Protein AF-A0A7X7LF25-F1 (afdb_monomer_lite)

Foldseek 3Di:
DDDDDDPPPVPPDVCPPLPQEEWEFDADQAAEEQQPQVRTPVRGHAAHANHEYEYEQQPVDDPAAEHEHEHPEAGEHQEYEFDEEDDAHYEYEHADDDYEYEHHHPVQEGEYEYDYPDQHEYYEYHHEYEYPGAYEYEYPDNYEYEDEYAYAYAHAYEYHFAAPPYEYEYEYAAANPRYQYEYEFHHHYEPYDYDAQYAYQANYEYEQDACGEYEYEHRYQEHYQEYEYAANYEYEYDDDHEAHPENHEYEYHEEYEYEYDDDDDADHEHEHYEEYEEAYEYEDAYDAHYEYEYFEEYEYDPPLGEYEYEYHVNYHYYAADVVGAYEYEDEANAAYEYDPDPDAAEQQSYEYEYDYAYDPPDKRQHYFYPNAYDNPHYVDDHHLDQWDWDKDEPDVVQNRTIIMGIGHPPCVVVVVVVCVPPDDDDD

Sequence (427 aa):
MKHPVAVHAMICLIAAGAWAATYTMNPVTVDTFWDDSALWDIGGYPNASGAEVIISNNNVGGATGARNLRINVPCTVGVVRCVGQTNLNVRPVLANWAQTLYFDNPSGTALVETKATTVAYALELNSAIHLLSDLEVRIVSQSTINVYCDVSGAGDMYLYGTAAPGYMRLSTSSPWNNFSGGVYVYNGADFPQTAANTFLMTNSVVTLGANGLLRIMAGSKQIGKRLVALNNTQIYSYYNYQYWLTNMALEIHGNLNLRADGAANSGRYVYYHGDVSGTGMITCSTGAGFTNRFVGSVSPGLNAGAITFAAGSNAKLLFGQAGSPLLLNIEDGDQVAVSNIAYAVNLADFDVKFLTTTAVGTTNWFLYSSAGFTGGAFTNSPDFGVFSGYCVSNVPGMENYIGVVVVPEPALLLMSLCGALAVRFRR

Secondary structure (DSSP, 8-state):
-----SSSSS-S---------EEEE---SS-EETT-GGGBTTSS---STT-EEEEEGGG--SSSS-EEEE--S-EEESEEEEEE---TT--EEEEEEEEEEEE--TTSEEEEEEEESSSEEEEEEEEEEEESSEEEEEE-SSEEEEE-S-EEESS-EEEE--STT-EEEEE-SS--TTB-S-EEEES-EEEEE-STTEE-STTPEEEE-TT-EEEEETTEEES-SEEEE-TTEEEEEESS--EEEES-EEEEEEEEEEEE-S---S-EEEEEEEEEEEEEEEEEEE-TTEEEEEEEEEEE-SSS-EEEEEE-TT-EEEE-BTTBPEEEEE-TT-EEEEES-SSPEEGGGEEEEE-SPPPTT--EEEEEETT-EESSS-SS--B-TTEEEEEE---TT-TTEEEEEEEETTTHHHHHHHHTTS-----

Structure (mmCIF, N/CA/C/O backbone):
data_AF-A0A7X7LF25-F1
#
_entry.id   AF-A0A7X7LF25-F1
#
loop_
_atom_site.group_PDB
_atom_site.id
_atom_site.type_symbol
_atom_site.label_atom_id
_atom_site.label_alt_id
_atom_site.label_comp_id
_atom_site.label_asym_id
_atom_site.label_entity_id
_atom_site.label_seq_id
_atom_site.pdbx_PDB_ins_code
_atom_site.Cartn_x
_atom_site.Cartn_y
_atom_site.Cartn_z
_atom_site.occupancy
_atom_site.B_iso_or_equiv
_atom_site.auth_seq_id
_atom_site.auth_comp_id
_atom_site.auth_asym_id
_atom_site.auth_atom_id
_atom_site.pdbx_PDB_model_num
ATOM 1 N N . MET A 1 1 ? 42.054 -48.843 -44.078 1.00 34.56 1 MET A N 1
ATOM 2 C CA . MET A 1 1 ? 42.960 -47.805 -43.543 1.00 34.56 1 MET A CA 1
ATOM 3 C C . MET A 1 1 ? 42.280 -46.453 -43.694 1.00 34.56 1 MET A C 1
ATOM 5 O O . MET A 1 1 ? 41.905 -46.125 -44.806 1.00 34.56 1 MET A O 1
ATOM 9 N N . LYS A 1 2 ? 42.171 -45.719 -42.579 1.00 34.16 2 LYS A N 1
ATOM 10 C CA . LYS A 1 2 ? 42.042 -44.254 -42.458 1.00 34.16 2 LYS A CA 1
ATOM 11 C C . LYS A 1 2 ? 40.744 -43.559 -42.921 1.00 34.16 2 LYS A C 1
ATOM 13 O O . LYS A 1 2 ? 40.588 -43.183 -44.069 1.00 34.16 2 LYS A O 1
ATOM 18 N N . HIS A 1 3 ? 39.924 -43.334 -41.895 1.00 29.52 3 HIS A N 1
ATOM 19 C CA . HIS A 1 3 ? 39.220 -42.115 -41.478 1.00 29.52 3 HIS A CA 1
ATOM 20 C C . HIS A 1 3 ? 38.226 -41.363 -42.398 1.00 29.52 3 HIS A C 1
ATOM 22 O O . HIS A 1 3 ? 38.596 -40.907 -43.476 1.00 29.52 3 HIS A O 1
ATOM 28 N N . PRO A 1 4 ? 36.999 -41.118 -41.880 1.00 51.00 4 PRO A N 1
ATOM 29 C CA . PRO A 1 4 ? 36.046 -40.120 -42.362 1.00 51.00 4 PRO A CA 1
ATOM 30 C C . PRO A 1 4 ? 36.434 -38.730 -41.829 1.00 51.00 4 PRO A C 1
ATOM 32 O O . PRO A 1 4 ? 37.179 -38.663 -40.856 1.00 51.00 4 PRO A O 1
ATOM 35 N N . VAL A 1 5 ? 35.916 -37.648 -42.421 1.00 44.72 5 VAL A N 1
ATOM 36 C CA . VAL A 1 5 ? 35.597 -36.339 -41.799 1.00 44.72 5 VAL A CA 1
ATOM 37 C C . VAL A 1 5 ? 35.228 -35.360 -42.922 1.00 44.72 5 VAL A C 1
ATOM 39 O O . VAL A 1 5 ? 35.799 -35.417 -44.004 1.00 44.72 5 VAL A O 1
ATOM 42 N N . ALA A 1 6 ? 34.299 -34.453 -42.611 1.00 38.91 6 ALA A N 1
ATOM 43 C CA . ALA A 1 6 ? 33.937 -33.242 -43.359 1.00 38.91 6 ALA A CA 1
ATOM 44 C C . ALA A 1 6 ? 32.634 -33.252 -44.173 1.00 38.91 6 ALA A C 1
ATOM 46 O O . ALA A 1 6 ? 32.563 -32.592 -45.196 1.00 38.91 6 ALA A O 1
ATOM 47 N N . VAL A 1 7 ? 31.557 -33.858 -43.661 1.00 38.31 7 VAL A N 1
ATOM 48 C CA . VAL A 1 7 ? 30.207 -33.264 -43.826 1.00 38.31 7 VAL A CA 1
ATOM 49 C C . VAL A 1 7 ? 29.386 -33.466 -42.544 1.00 38.31 7 VAL A C 1
ATOM 51 O O . VAL A 1 7 ? 28.300 -34.025 -42.548 1.00 38.31 7 VAL A O 1
ATOM 54 N N . HIS A 1 8 ? 29.956 -33.082 -41.401 1.00 36.06 8 HIS A N 1
ATOM 55 C CA . HIS A 1 8 ? 29.229 -32.910 -40.129 1.00 36.06 8 HIS A CA 1
ATOM 56 C C . HIS A 1 8 ? 29.460 -31.503 -39.538 1.00 36.06 8 HIS A C 1
ATOM 58 O O . HIS A 1 8 ? 29.160 -31.256 -38.379 1.00 36.06 8 HIS A O 1
ATOM 64 N N . ALA A 1 9 ? 29.973 -30.557 -40.336 1.00 38.03 9 ALA A N 1
ATOM 65 C CA . ALA A 1 9 ? 30.294 -29.193 -39.894 1.00 38.03 9 ALA A CA 1
ATOM 66 C C . ALA A 1 9 ? 29.310 -28.113 -40.394 1.00 38.03 9 ALA A C 1
ATOM 68 O O . ALA A 1 9 ? 29.551 -26.931 -40.192 1.00 38.03 9 ALA A O 1
ATOM 69 N N . MET A 1 10 ? 28.192 -28.494 -41.021 1.00 35.66 10 MET A N 1
ATOM 70 C CA . MET A 1 10 ? 27.098 -27.571 -41.389 1.00 35.66 10 MET A CA 1
ATOM 71 C C . MET A 1 10 ? 25.753 -27.981 -40.776 1.00 35.66 10 MET A C 1
ATOM 73 O O . MET A 1 10 ? 24.691 -27.657 -41.288 1.00 35.66 10 MET A O 1
ATOM 77 N N . ILE A 1 11 ? 25.804 -28.704 -39.657 1.00 38.09 11 ILE A N 1
ATOM 78 C CA . ILE A 1 11 ? 24.707 -28.788 -38.683 1.00 38.09 11 ILE A CA 1
ATOM 79 C C . ILE A 1 11 ? 25.307 -28.509 -37.292 1.00 38.09 11 ILE A C 1
ATOM 81 O O . ILE A 1 11 ? 24.918 -29.069 -36.277 1.00 38.09 11 ILE A O 1
ATOM 85 N N . CYS A 1 12 ? 26.279 -27.593 -37.224 1.00 35.69 12 CYS A N 1
ATOM 86 C CA . CYS A 1 12 ? 26.294 -26.680 -36.092 1.00 35.69 12 CYS A CA 1
ATOM 87 C C . CYS A 1 12 ? 25.140 -25.735 -36.370 1.00 35.69 12 CYS A C 1
ATOM 89 O O . CYS A 1 12 ? 25.280 -24.775 -37.125 1.00 35.69 12 CYS A O 1
ATOM 91 N N . LEU A 1 13 ? 23.977 -26.140 -35.860 1.00 38.41 13 LEU A N 1
ATOM 92 C CA . LEU A 1 13 ? 22.848 -25.294 -35.556 1.00 38.41 13 LEU A CA 1
ATOM 93 C C . LEU A 1 13 ? 23.283 -23.824 -35.534 1.00 38.41 13 LEU A C 1
ATOM 95 O O . LEU A 1 13 ? 23.840 -23.341 -34.551 1.00 38.41 13 LEU A O 1
ATOM 99 N N . ILE A 1 14 ? 22.876 -23.092 -36.564 1.00 41.78 14 ILE A N 1
ATOM 100 C CA . ILE A 1 14 ? 22.428 -21.711 -36.409 1.00 41.78 14 ILE A CA 1
ATOM 101 C C . ILE A 1 14 ? 21.093 -21.781 -35.632 1.00 41.78 14 ILE A C 1
ATOM 103 O O . ILE A 1 14 ? 20.059 -21.289 -36.047 1.00 41.78 14 ILE A O 1
ATOM 107 N N . ALA A 1 15 ? 21.118 -22.430 -34.466 1.00 38.53 15 ALA A N 1
ATOM 108 C CA . ALA A 1 15 ? 20.633 -21.814 -33.257 1.00 38.53 15 ALA A CA 1
ATOM 109 C C . ALA A 1 15 ? 21.740 -20.829 -32.866 1.00 38.53 15 ALA A C 1
ATOM 111 O O . ALA A 1 15 ? 22.439 -20.998 -31.868 1.00 38.53 15 ALA A O 1
ATOM 112 N N . ALA A 1 16 ? 21.932 -19.802 -33.702 1.00 41.66 16 ALA A N 1
ATOM 113 C CA . ALA A 1 16 ? 22.401 -18.529 -33.208 1.00 41.66 16 ALA A CA 1
ATOM 114 C C . ALA A 1 16 ? 21.281 -18.108 -32.270 1.00 41.66 16 ALA A C 1
ATOM 116 O O . ALA A 1 16 ? 20.269 -17.546 -32.684 1.00 41.66 16 ALA A O 1
ATOM 117 N N . GLY A 1 17 ? 21.396 -18.583 -31.028 1.00 41.59 17 GLY A N 1
ATOM 118 C CA . GLY A 1 17 ? 20.517 -18.182 -29.965 1.00 41.59 17 GLY A CA 1
ATOM 119 C C . GLY A 1 17 ? 20.476 -16.669 -30.004 1.00 41.59 17 GLY A C 1
ATOM 120 O O . GLY A 1 17 ? 21.468 -16.013 -30.333 1.00 41.59 17 GLY A O 1
ATOM 121 N N . ALA A 1 18 ? 19.322 -16.123 -29.679 1.00 50.06 18 ALA A N 1
ATOM 122 C CA . ALA A 1 18 ? 19.239 -14.756 -29.234 1.00 50.06 18 ALA A CA 1
ATOM 123 C C . ALA A 1 18 ? 20.103 -14.678 -27.954 1.00 50.06 18 ALA A C 1
ATOM 125 O O . ALA A 1 18 ? 19.621 -14.891 -26.847 1.00 50.06 18 ALA A O 1
ATOM 126 N N . TRP A 1 19 ? 21.426 -14.573 -28.119 1.00 61.06 19 TRP A N 1
ATOM 127 C CA . TRP A 1 19 ? 22.373 -14.464 -27.025 1.00 61.06 19 TRP A CA 1
ATOM 128 C C . TRP A 1 19 ? 22.105 -13.094 -26.429 1.00 61.06 19 TRP A C 1
ATOM 130 O O . TRP A 1 19 ? 22.071 -12.098 -27.156 1.00 61.06 19 TRP A O 1
ATOM 140 N N . ALA A 1 20 ? 21.870 -13.058 -25.121 1.00 76.88 20 ALA A N 1
ATOM 141 C CA . ALA A 1 20 ? 21.844 -11.819 -24.369 1.00 76.88 20 ALA A CA 1
ATOM 142 C C . ALA A 1 20 ? 23.140 -11.055 -24.679 1.00 76.88 20 ALA A C 1
ATOM 144 O O . ALA A 1 20 ? 24.231 -11.479 -24.299 1.00 76.88 20 ALA A O 1
ATOM 145 N N . ALA A 1 21 ? 23.016 -9.980 -25.449 1.00 86.69 21 ALA A N 1
ATOM 146 C CA . ALA A 1 21 ? 24.124 -9.134 -25.853 1.00 86.69 21 ALA A CA 1
ATOM 147 C C . ALA A 1 21 ? 23.939 -7.746 -25.245 1.00 86.69 21 ALA A C 1
ATOM 149 O O . ALA A 1 21 ? 22.810 -7.330 -24.971 1.00 86.69 21 ALA A O 1
ATOM 150 N N . THR A 1 22 ? 25.047 -7.038 -25.045 1.00 90.50 22 THR A N 1
ATOM 151 C CA . THR A 1 22 ? 25.033 -5.649 -24.591 1.00 90.50 22 THR A CA 1
ATOM 152 C C . THR A 1 22 ? 25.082 -4.731 -25.807 1.00 90.50 22 THR A C 1
ATOM 154 O O . THR A 1 22 ? 26.066 -4.700 -26.544 1.00 90.50 22 THR A O 1
ATOM 157 N N . TYR A 1 23 ? 24.008 -3.978 -26.005 1.00 89.44 23 TYR A N 1
ATOM 158 C CA . TYR A 1 23 ? 23.851 -2.971 -27.040 1.00 89.44 23 TYR A CA 1
ATOM 159 C C . TYR A 1 23 ? 24.093 -1.601 -26.418 1.00 89.44 23 TYR A C 1
ATOM 161 O O . TYR A 1 23 ? 23.307 -1.135 -25.591 1.00 89.44 23 TYR A O 1
ATOM 169 N N . THR A 1 24 ? 25.167 -0.935 -26.824 1.00 87.94 24 THR A N 1
ATOM 170 C CA . THR A 1 24 ? 25.423 0.451 -26.424 1.00 87.94 24 THR A CA 1
ATOM 171 C C . THR A 1 24 ? 24.961 1.371 -27.540 1.00 87.94 24 THR A C 1
ATOM 173 O O . THR A 1 24 ? 25.386 1.216 -28.686 1.00 87.94 24 THR A O 1
ATOM 176 N N . MET A 1 25 ? 24.068 2.304 -27.208 1.00 82.69 25 MET A N 1
ATOM 177 C CA . MET A 1 25 ? 23.653 3.359 -28.123 1.00 82.69 25 MET A CA 1
ATOM 178 C C . MET A 1 25 ? 24.562 4.571 -27.962 1.00 82.69 25 MET A C 1
ATOM 180 O O . MET A 1 25 ? 24.663 5.139 -26.867 1.00 82.69 25 MET A O 1
ATOM 184 N N . ASN A 1 26 ? 25.128 5.019 -29.080 1.00 71.81 26 ASN A N 1
ATOM 185 C CA . ASN A 1 26 ? 25.759 6.327 -29.191 1.00 71.81 26 ASN A CA 1
ATOM 186 C C . ASN A 1 26 ? 24.719 7.327 -29.724 1.00 71.81 26 ASN A C 1
ATOM 188 O O . ASN A 1 26 ? 24.255 7.171 -30.854 1.00 71.81 26 ASN A O 1
ATOM 192 N N . PRO A 1 27 ? 24.283 8.327 -28.934 1.00 61.69 27 PRO A N 1
ATOM 193 C CA . PRO A 1 27 ? 23.140 9.140 -29.323 1.00 61.69 27 PRO A CA 1
ATOM 194 C C . PRO A 1 27 ? 23.424 10.010 -30.546 1.00 61.69 27 PRO A C 1
ATOM 196 O O . PRO A 1 27 ? 24.497 10.601 -30.675 1.00 61.69 27 PRO A O 1
ATOM 199 N N . VAL A 1 28 ? 22.407 10.164 -31.389 1.00 63.34 28 VAL A N 1
ATOM 200 C CA . VAL A 1 28 ? 22.377 11.165 -32.459 1.00 63.34 28 VAL A CA 1
ATOM 201 C C . VAL A 1 28 ? 21.599 12.410 -32.022 1.00 63.34 28 VAL A C 1
ATOM 203 O O . VAL A 1 28 ? 20.903 12.418 -31.006 1.00 63.34 28 VAL A O 1
ATOM 206 N N . THR A 1 29 ? 21.699 13.489 -32.797 1.00 68.88 29 THR A N 1
ATOM 207 C CA . THR A 1 29 ? 21.084 14.785 -32.461 1.00 68.88 29 THR A CA 1
ATOM 208 C C . THR A 1 29 ? 19.587 14.894 -32.795 1.00 68.88 29 THR A C 1
ATOM 210 O O . THR A 1 29 ? 18.958 15.911 -32.484 1.00 68.88 29 THR A O 1
ATOM 213 N N . VAL A 1 30 ? 19.003 13.853 -33.397 1.00 73.38 30 VAL A N 1
ATOM 214 C CA . VAL A 1 30 ? 17.627 13.795 -33.920 1.00 73.38 30 VAL A CA 1
ATOM 215 C C . VAL A 1 30 ? 16.854 12.605 -33.343 1.00 73.38 30 VAL A C 1
ATOM 217 O O . VAL A 1 30 ? 17.448 11.702 -32.764 1.00 73.38 30 VAL A O 1
ATOM 220 N N . ASP A 1 31 ? 15.529 12.602 -33.496 1.00 76.69 31 ASP A N 1
ATOM 221 C CA . ASP A 1 31 ? 14.707 11.415 -33.224 1.00 76.69 31 ASP A CA 1
ATOM 222 C C . ASP A 1 31 ? 15.091 10.269 -34.172 1.00 76.69 31 ASP A C 1
ATOM 224 O O . ASP A 1 31 ? 15.266 10.493 -35.372 1.00 76.69 31 ASP A O 1
ATOM 228 N N . THR A 1 32 ? 15.147 9.043 -33.656 1.00 80.62 32 THR A N 1
ATOM 229 C CA . THR A 1 32 ? 15.507 7.848 -34.435 1.00 80.62 32 THR A CA 1
ATOM 230 C C . THR A 1 32 ? 14.631 6.649 -34.111 1.00 80.62 32 THR A C 1
ATOM 232 O O . THR A 1 32 ? 13.827 6.691 -33.179 1.00 80.62 32 THR A O 1
ATOM 235 N N . PHE A 1 33 ? 14.749 5.585 -34.907 1.00 83.38 33 PHE A N 1
ATOM 236 C CA . PHE A 1 33 ? 14.050 4.323 -34.681 1.00 83.38 33 PHE A CA 1
ATOM 237 C C . PHE A 1 33 ? 14.907 3.345 -33.876 1.00 83.38 33 PHE A C 1
ATOM 239 O O . PHE A 1 33 ? 16.128 3.325 -34.003 1.00 83.38 33 PHE A O 1
ATOM 246 N N . TRP A 1 34 ? 14.255 2.538 -33.039 1.00 84.88 34 TRP A N 1
ATOM 247 C CA . TRP A 1 34 ? 14.900 1.538 -32.186 1.00 84.88 34 TRP A CA 1
ATOM 248 C C . TRP A 1 34 ? 15.598 0.438 -32.999 1.00 84.88 34 TRP A C 1
ATOM 250 O O . TRP A 1 34 ? 16.642 -0.061 -32.581 1.00 84.88 34 TRP A O 1
ATOM 260 N N . ASP A 1 35 ? 15.044 0.083 -34.163 1.00 85.38 35 ASP A N 1
ATOM 261 C CA . ASP A 1 35 ? 15.556 -0.954 -35.065 1.00 85.38 35 ASP A CA 1
ATOM 262 C C . ASP A 1 35 ? 16.677 -0.484 -36.010 1.00 85.38 35 ASP A C 1
ATOM 264 O O . ASP A 1 35 ? 17.196 -1.280 -36.797 1.00 85.38 35 ASP A O 1
ATOM 268 N N . ASP A 1 36 ? 17.101 0.781 -35.920 1.00 85.44 36 ASP A N 1
ATOM 269 C CA . ASP A 1 36 ? 18.221 1.294 -36.705 1.00 85.44 36 ASP A CA 1
ATOM 270 C C . ASP A 1 36 ? 19.553 0.718 -36.200 1.00 85.44 36 ASP A C 1
ATOM 272 O O . ASP A 1 36 ? 20.146 1.177 -35.221 1.00 85.44 36 ASP A O 1
ATOM 276 N N . SER A 1 37 ? 20.042 -0.297 -36.913 1.00 83.12 37 SER A N 1
ATOM 277 C CA . SER A 1 37 ? 21.304 -0.982 -36.615 1.00 83.12 37 SER A CA 1
ATOM 278 C C . SER A 1 37 ? 22.532 -0.065 -36.564 1.00 83.12 37 SER A C 1
ATOM 280 O O . SER A 1 37 ? 23.516 -0.442 -35.933 1.00 83.12 37 SER A O 1
ATOM 282 N N . ALA A 1 38 ? 22.495 1.118 -37.193 1.00 82.56 38 ALA A N 1
ATOM 283 C CA . ALA A 1 38 ? 23.614 2.060 -37.194 1.00 82.56 38 ALA A CA 1
ATOM 284 C C . ALA A 1 38 ? 23.781 2.799 -35.855 1.00 82.56 38 ALA A C 1
ATOM 286 O O . ALA A 1 38 ? 24.825 3.408 -35.619 1.00 82.56 38 ALA A O 1
ATOM 287 N N . LEU A 1 39 ? 22.774 2.748 -34.977 1.00 79.00 39 LEU A N 1
ATOM 288 C CA . LEU A 1 39 ? 22.818 3.365 -33.648 1.00 79.00 39 LEU A CA 1
ATOM 289 C C . LEU A 1 39 ? 23.560 2.521 -32.610 1.00 79.00 39 LEU A C 1
ATOM 291 O O . LEU A 1 39 ? 23.947 3.047 -31.563 1.00 79.00 39 LEU A O 1
ATOM 295 N N . TRP A 1 40 ? 23.713 1.224 -32.875 1.00 85.00 40 TRP A N 1
ATOM 296 C CA . TRP A 1 40 ? 24.147 0.237 -31.898 1.00 85.00 40 TRP A CA 1
ATOM 297 C C . TRP A 1 40 ? 25.531 -0.307 -32.238 1.00 85.00 40 TRP A C 1
ATOM 299 O O . TRP A 1 40 ? 25.757 -0.816 -33.335 1.00 85.00 40 TRP A O 1
ATOM 309 N N . ASP A 1 41 ? 26.437 -0.291 -31.259 1.00 84.56 41 ASP A N 1
ATOM 310 C CA . ASP A 1 41 ? 27.835 -0.709 -31.453 1.00 84.56 41 ASP A CA 1
ATOM 311 C C . ASP A 1 41 ? 27.995 -2.149 -31.969 1.00 84.56 41 ASP A C 1
ATOM 313 O O . ASP A 1 41 ? 28.972 -2.466 -32.647 1.00 84.56 41 ASP A O 1
ATOM 317 N N . ILE A 1 42 ? 27.041 -3.032 -31.660 1.00 79.62 42 ILE A N 1
ATOM 318 C CA . ILE A 1 42 ? 27.116 -4.454 -32.015 1.00 79.62 42 ILE A CA 1
ATOM 319 C C . ILE A 1 42 ? 26.414 -4.813 -33.331 1.00 79.62 42 ILE A C 1
ATOM 321 O O . ILE A 1 42 ? 26.387 -5.988 -33.681 1.00 79.62 42 ILE A O 1
ATOM 325 N N . GLY A 1 43 ? 25.896 -3.825 -34.074 1.00 74.06 43 GLY A N 1
ATOM 326 C CA . GLY A 1 43 ? 25.219 -4.032 -35.357 1.00 74.06 43 GLY A CA 1
ATOM 327 C C . GLY A 1 43 ? 23.926 -4.843 -35.217 1.00 74.06 43 GLY A C 1
ATOM 328 O O . GLY A 1 43 ? 23.936 -6.068 -35.167 1.00 74.06 43 GLY A O 1
ATOM 329 N N . GLY A 1 44 ? 22.785 -4.159 -35.165 1.00 84.31 44 GLY A N 1
ATOM 330 C CA . GLY A 1 44 ? 21.471 -4.759 -34.888 1.00 84.31 44 GLY A CA 1
ATOM 331 C C . GLY A 1 44 ? 20.796 -4.034 -33.732 1.00 84.31 44 GLY A C 1
ATOM 332 O O . GLY A 1 44 ? 21.256 -2.965 -33.365 1.00 84.31 44 GLY A O 1
ATOM 333 N N . TYR A 1 45 ? 19.730 -4.584 -33.153 1.00 84.88 45 TYR A N 1
ATOM 334 C CA . TYR A 1 45 ? 19.032 -3.965 -32.021 1.00 84.88 45 TYR A CA 1
ATOM 335 C C . TYR A 1 45 ? 18.632 -5.009 -30.965 1.00 84.88 45 TYR A C 1
ATOM 337 O O . TYR A 1 45 ? 18.528 -6.198 -31.284 1.00 84.88 45 TYR A O 1
ATOM 345 N N . PRO A 1 46 ? 18.391 -4.590 -29.709 1.00 86.88 46 PRO A N 1
ATOM 346 C CA . PRO A 1 46 ? 17.983 -5.491 -28.636 1.00 86.88 46 PRO A CA 1
ATOM 347 C C . PRO A 1 46 ? 16.664 -6.196 -28.964 1.00 86.88 46 PRO A C 1
ATOM 349 O O . PRO A 1 46 ? 15.636 -5.536 -29.139 1.00 86.88 46 PRO A O 1
ATOM 352 N N . ASN A 1 47 ? 16.691 -7.527 -29.053 1.00 88.88 47 ASN A N 1
ATOM 353 C CA . ASN A 1 47 ? 15.505 -8.343 -29.322 1.00 88.88 47 ASN A CA 1
ATOM 354 C C . ASN A 1 47 ? 15.629 -9.773 -28.758 1.00 88.88 47 ASN A C 1
ATOM 356 O O . ASN A 1 47 ? 15.269 -10.754 -29.408 1.00 88.88 47 ASN A O 1
ATOM 360 N N . ALA A 1 48 ? 16.221 -9.899 -27.571 1.00 89.56 48 ALA A N 1
ATOM 361 C CA . ALA A 1 48 ? 16.488 -11.178 -26.924 1.00 89.56 48 ALA A CA 1
ATOM 362 C C . ALA A 1 48 ? 16.223 -11.084 -25.421 1.00 89.56 48 ALA A C 1
ATOM 364 O O . ALA A 1 48 ? 16.518 -10.064 -24.795 1.00 89.56 48 ALA A O 1
ATOM 365 N N . SER A 1 49 ? 15.733 -12.176 -24.835 1.00 90.00 49 SER A N 1
ATOM 366 C CA . SER A 1 49 ? 15.679 -12.331 -23.380 1.00 90.00 49 SER A CA 1
ATOM 367 C C . SER A 1 49 ? 17.068 -12.098 -22.776 1.00 90.00 49 SER A C 1
ATOM 369 O O . SER A 1 49 ? 18.066 -12.621 -23.278 1.00 90.00 49 SER A O 1
ATOM 371 N N . GLY A 1 50 ? 17.152 -11.267 -21.739 1.00 89.81 50 GLY A N 1
ATOM 372 C CA . GLY A 1 50 ? 18.419 -10.915 -21.096 1.00 89.81 50 GLY A CA 1
ATOM 373 C C . GLY A 1 50 ? 19.278 -9.893 -21.854 1.00 89.81 50 GLY A C 1
ATOM 374 O O . GLY A 1 50 ? 20.306 -9.487 -21.318 1.00 89.81 50 GLY A O 1
ATOM 375 N N . ALA A 1 51 ? 18.894 -9.447 -23.061 1.00 92.44 51 ALA A N 1
ATOM 376 C CA . ALA A 1 51 ? 19.643 -8.411 -23.776 1.00 92.44 51 ALA A CA 1
ATOM 377 C C . ALA A 1 51 ? 19.744 -7.131 -22.938 1.00 92.44 51 ALA A C 1
ATOM 379 O O . ALA A 1 51 ? 18.756 -6.677 -22.354 1.00 92.44 51 ALA A O 1
ATOM 380 N N . GLU A 1 52 ? 20.936 -6.546 -22.901 1.00 93.12 52 GLU A N 1
ATOM 381 C CA . GLU A 1 52 ? 21.212 -5.323 -22.163 1.00 93.12 52 GLU A CA 1
ATOM 382 C C . GLU A 1 52 ? 21.304 -4.144 -23.120 1.00 93.12 52 GLU A C 1
ATOM 384 O O . GLU A 1 52 ? 21.997 -4.189 -24.130 1.00 93.12 52 GLU A O 1
ATOM 389 N N . VAL A 1 53 ? 20.622 -3.063 -22.771 1.00 90.88 53 VAL A N 1
ATOM 390 C CA . VAL A 1 53 ? 20.628 -1.807 -23.505 1.00 90.88 53 VAL A CA 1
ATOM 391 C C . VAL A 1 53 ? 21.288 -0.751 -22.646 1.00 90.88 53 VAL A C 1
ATOM 393 O O . VAL A 1 53 ? 20.807 -0.456 -21.554 1.00 90.88 53 VAL A O 1
ATOM 396 N N . ILE A 1 54 ? 22.360 -0.143 -23.139 1.00 89.31 54 ILE A N 1
ATOM 397 C CA . ILE A 1 54 ? 23.036 0.972 -22.482 1.00 89.31 54 ILE A CA 1
ATOM 398 C C . ILE A 1 54 ? 22.856 2.221 -23.337 1.00 89.31 54 ILE A C 1
ATOM 400 O O . ILE A 1 54 ? 23.428 2.361 -24.414 1.00 89.31 54 ILE A O 1
ATOM 404 N N . ILE A 1 55 ? 22.074 3.163 -22.825 1.00 84.06 55 ILE A N 1
ATOM 405 C CA . ILE A 1 55 ? 21.883 4.489 -23.399 1.00 84.06 55 ILE A CA 1
ATOM 406 C C . ILE A 1 55 ? 22.855 5.433 -22.692 1.00 84.06 55 ILE A C 1
ATOM 408 O O . ILE A 1 55 ? 22.610 5.886 -21.571 1.00 84.06 55 ILE A O 1
ATOM 412 N N . SER A 1 56 ? 23.992 5.702 -23.332 1.00 76.75 56 SER A N 1
ATOM 413 C CA . SER A 1 56 ? 24.971 6.667 -22.830 1.00 76.75 56 SER A CA 1
ATOM 414 C C . SER A 1 56 ? 24.526 8.073 -23.214 1.00 76.75 56 SER A C 1
ATOM 416 O O . SER A 1 56 ? 24.560 8.454 -24.378 1.00 76.75 56 SER A O 1
ATOM 418 N N . ASN A 1 57 ? 24.071 8.863 -22.249 1.00 62.84 57 ASN A N 1
ATOM 419 C CA . ASN A 1 57 ? 23.458 10.164 -22.500 1.00 62.84 57 ASN A CA 1
ATOM 420 C C . ASN A 1 57 ? 24.473 11.324 -22.616 1.00 62.84 57 ASN A C 1
ATOM 422 O O . ASN A 1 57 ? 24.052 12.442 -22.908 1.00 62.84 57 ASN A O 1
ATOM 426 N N . ASN A 1 58 ? 25.782 11.065 -22.437 1.00 54.03 58 ASN A N 1
ATOM 427 C CA . ASN A 1 58 ? 26.843 12.087 -22.436 1.00 54.03 58 ASN A CA 1
ATOM 428 C C . ASN A 1 58 ? 26.841 12.971 -23.699 1.00 54.03 58 ASN A C 1
ATOM 430 O O . ASN A 1 58 ? 27.402 14.060 -23.672 1.00 54.03 58 ASN A O 1
ATOM 434 N N . ASN A 1 59 ? 26.207 12.511 -24.784 1.00 47.00 59 ASN A N 1
ATOM 435 C CA . ASN A 1 59 ? 26.063 13.215 -26.053 1.00 47.00 59 ASN A CA 1
ATOM 436 C C . ASN A 1 59 ? 24.657 13.074 -26.668 1.00 47.00 59 ASN A C 1
ATOM 438 O O . ASN A 1 59 ? 24.551 13.036 -27.891 1.00 47.00 59 ASN A O 1
ATOM 442 N N . VAL A 1 60 ? 23.556 13.043 -25.895 1.00 53.38 60 VAL A N 1
ATOM 443 C CA . VAL A 1 60 ? 22.236 13.381 -26.488 1.00 53.38 60 VAL A CA 1
ATOM 444 C C . VAL A 1 60 ? 22.275 14.879 -26.833 1.00 53.38 60 VAL A C 1
ATOM 446 O O . VAL A 1 60 ? 21.823 15.740 -26.083 1.00 53.38 60 VAL A O 1
ATOM 449 N N . GLY A 1 61 ? 22.985 15.193 -27.915 1.00 40.94 61 GLY A N 1
ATOM 450 C CA . GLY A 1 61 ? 23.421 16.518 -28.309 1.00 40.94 61 GLY A CA 1
ATOM 451 C C . GLY A 1 61 ? 22.338 17.235 -29.098 1.00 40.94 61 GLY A C 1
ATOM 452 O O . GLY A 1 61 ? 21.651 16.654 -29.930 1.00 40.94 61 GLY A O 1
ATOM 453 N N . GLY A 1 62 ? 22.182 18.527 -28.842 1.00 47.84 62 GLY A N 1
ATOM 454 C CA . GLY A 1 62 ? 21.232 19.387 -29.539 1.00 47.84 62 GLY A CA 1
ATOM 455 C C . GLY A 1 62 ? 20.410 20.220 -28.564 1.00 47.84 62 GLY A C 1
ATOM 456 O O . GLY A 1 62 ? 20.202 19.834 -27.416 1.00 47.84 62 GLY A O 1
ATOM 457 N N . ALA A 1 63 ? 19.972 21.395 -29.018 1.00 52.22 63 ALA A N 1
ATOM 458 C CA . ALA A 1 63 ? 19.208 22.337 -28.209 1.00 52.22 63 ALA A CA 1
ATOM 459 C C . ALA A 1 63 ? 17.990 21.650 -27.554 1.00 52.22 63 ALA A C 1
ATOM 461 O O . ALA A 1 63 ? 17.282 20.888 -28.214 1.00 52.22 63 ALA A O 1
ATOM 462 N N . THR A 1 64 ? 17.830 21.891 -26.248 1.00 59.47 64 THR A N 1
ATOM 463 C CA . THR A 1 64 ? 16.665 21.651 -25.368 1.00 59.47 64 THR A CA 1
ATOM 464 C C . THR A 1 64 ? 15.529 20.766 -25.913 1.00 59.47 64 THR A C 1
ATOM 466 O O . THR A 1 64 ? 14.878 21.124 -26.891 1.00 59.47 64 THR A O 1
ATOM 469 N N . GLY A 1 65 ? 15.182 19.680 -25.211 1.00 64.50 65 GLY A N 1
ATOM 470 C CA . GLY A 1 65 ? 13.939 18.927 -25.435 1.00 64.50 65 GLY A CA 1
ATOM 471 C C . GLY A 1 65 ? 14.102 17.407 -25.383 1.00 64.50 65 GLY A C 1
ATOM 472 O O . GLY A 1 65 ? 15.215 16.888 -25.438 1.00 64.50 65 GLY A O 1
ATOM 473 N N . ALA A 1 66 ? 12.977 16.690 -25.296 1.00 71.12 66 ALA A N 1
ATOM 474 C CA . ALA A 1 66 ? 12.945 15.229 -25.373 1.00 71.12 66 ALA A CA 1
ATOM 475 C C . ALA A 1 66 ? 13.529 14.726 -26.707 1.00 71.12 66 ALA A C 1
ATOM 477 O O . ALA A 1 66 ? 13.409 15.404 -27.733 1.00 71.12 66 ALA A O 1
ATOM 478 N N . ARG A 1 67 ? 14.170 13.553 -26.684 1.00 75.56 67 ARG A N 1
ATOM 479 C CA . ARG A 1 67 ? 14.625 12.844 -27.885 1.00 75.56 67 ARG A CA 1
ATOM 480 C C . ARG A 1 67 ? 14.018 11.459 -27.897 1.00 75.56 67 ARG A C 1
ATOM 482 O O . ARG A 1 67 ? 14.225 10.685 -26.963 1.00 75.56 67 ARG A O 1
ATOM 489 N N . ASN A 1 68 ? 13.244 11.177 -28.933 1.00 77.31 68 ASN A N 1
ATOM 490 C CA . ASN A 1 68 ? 12.542 9.914 -29.032 1.00 77.31 68 ASN A CA 1
ATOM 491 C C . ASN A 1 68 ? 13.450 8.882 -29.691 1.00 77.31 68 ASN A C 1
ATOM 493 O O . ASN A 1 68 ? 13.877 9.065 -30.830 1.00 77.31 68 ASN A O 1
ATOM 497 N N . LEU A 1 69 ? 13.678 7.781 -28.983 1.00 81.88 69 LEU A N 1
ATOM 498 C CA . LEU A 1 69 ? 14.113 6.529 -29.574 1.00 81.88 69 LEU A CA 1
ATOM 499 C C . LEU A 1 69 ? 12.853 5.690 -29.794 1.00 81.88 69 LEU A C 1
ATOM 501 O O . LEU A 1 69 ? 12.265 5.146 -28.857 1.00 81.88 69 LEU A O 1
ATOM 505 N N . ARG A 1 70 ? 12.370 5.694 -31.033 1.00 80.69 70 ARG A N 1
ATOM 506 C CA . ARG A 1 70 ? 11.026 5.237 -31.374 1.00 80.69 70 ARG A CA 1
ATOM 507 C C . ARG A 1 70 ? 10.972 3.722 -31.487 1.00 80.69 70 ARG A C 1
ATOM 509 O O . ARG A 1 70 ? 11.576 3.161 -32.397 1.00 80.69 70 ARG A O 1
ATOM 516 N N . ILE A 1 71 ? 10.200 3.069 -30.623 1.00 82.19 71 ILE A N 1
ATOM 517 C CA . ILE A 1 71 ? 9.989 1.614 -30.674 1.00 82.19 71 ILE A CA 1
ATOM 518 C C . ILE A 1 71 ? 8.942 1.299 -31.753 1.00 82.19 71 ILE A C 1
ATOM 520 O O . ILE A 1 71 ? 7.738 1.365 -31.529 1.00 82.19 71 ILE A O 1
ATOM 524 N N . ASN A 1 72 ? 9.380 1.035 -32.979 1.00 82.00 72 ASN A N 1
ATOM 525 C CA . ASN A 1 72 ? 8.539 0.739 -34.152 1.00 82.00 72 ASN A CA 1
ATOM 526 C C . ASN A 1 72 ? 8.339 -0.761 -34.414 1.00 82.00 72 ASN A C 1
ATOM 528 O O . ASN A 1 72 ? 7.522 -1.121 -35.261 1.00 82.00 72 ASN A O 1
ATOM 532 N N . VAL A 1 73 ? 9.024 -1.616 -33.659 1.00 84.44 73 VAL A N 1
ATOM 533 C CA . VAL A 1 73 ? 8.910 -3.076 -33.703 1.00 84.44 73 VAL A CA 1
ATOM 534 C C . VAL A 1 73 ? 8.764 -3.628 -32.280 1.00 84.44 73 VAL A C 1
ATOM 536 O O . VAL A 1 73 ? 9.312 -3.027 -31.355 1.00 84.44 73 VAL A O 1
ATOM 539 N N . PRO A 1 74 ? 8.052 -4.752 -32.071 1.00 87.69 74 PRO A N 1
ATOM 540 C CA . PRO A 1 74 ? 8.129 -5.494 -30.818 1.00 87.69 74 PRO A CA 1
ATOM 541 C C . PRO A 1 74 ? 9.581 -5.846 -30.498 1.00 87.69 74 PRO A C 1
ATOM 543 O O . PRO A 1 74 ? 10.306 -6.323 -31.375 1.00 87.69 74 PRO A O 1
ATOM 546 N N . CYS A 1 75 ? 10.000 -5.634 -29.255 1.00 87.88 75 CYS A N 1
ATOM 547 C CA . CYS A 1 75 ? 11.351 -5.972 -28.828 1.00 87.88 75 CYS A CA 1
ATOM 548 C C . CYS A 1 75 ? 11.374 -6.548 -27.416 1.00 87.88 75 CYS A C 1
ATOM 550 O O . CYS A 1 75 ? 10.604 -6.135 -26.547 1.00 87.88 75 CYS A O 1
ATOM 552 N N . THR A 1 76 ? 12.272 -7.506 -27.199 1.00 91.75 76 THR A N 1
ATOM 553 C CA . THR A 1 76 ? 12.533 -8.105 -25.887 1.00 91.75 76 THR A CA 1
ATOM 554 C C . THR A 1 76 ? 13.879 -7.644 -25.345 1.00 91.75 76 THR A C 1
ATOM 556 O O . THR A 1 76 ? 14.886 -7.690 -26.057 1.00 91.75 76 THR A O 1
ATOM 559 N N . VAL A 1 77 ? 13.891 -7.215 -24.083 1.00 92.94 77 VAL A N 1
ATOM 560 C CA . VAL A 1 77 ? 15.087 -6.773 -23.356 1.00 92.94 77 VAL A CA 1
ATOM 561 C C . VAL A 1 77 ? 15.082 -7.316 -21.932 1.00 92.94 77 VAL A C 1
ATOM 563 O O . VAL A 1 77 ? 14.032 -7.421 -21.304 1.00 92.94 77 VAL A O 1
ATOM 566 N N . GLY A 1 78 ? 16.264 -7.619 -21.399 1.00 94.38 78 GLY A N 1
ATOM 567 C CA . GLY A 1 78 ? 16.438 -7.930 -19.979 1.00 94.38 78 GLY A CA 1
ATOM 568 C C . GLY A 1 78 ? 16.857 -6.719 -19.158 1.00 94.38 78 GLY A C 1
ATOM 569 O O . GLY A 1 78 ? 16.476 -6.602 -17.997 1.00 94.38 78 GLY A O 1
ATOM 570 N N . VAL A 1 79 ? 17.623 -5.796 -19.745 1.00 94.50 79 VAL A N 1
ATOM 571 C CA . VAL A 1 79 ? 18.136 -4.620 -19.035 1.00 94.50 79 VAL A CA 1
ATOM 572 C C . VAL A 1 79 ? 18.051 -3.377 -19.915 1.00 94.50 79 VAL A C 1
ATOM 574 O O . VAL A 1 79 ? 18.469 -3.404 -21.066 1.00 94.50 79 VAL A O 1
ATOM 577 N N . VAL A 1 80 ? 17.575 -2.262 -19.364 1.00 92.88 80 VAL A N 1
ATOM 578 C CA . VAL A 1 80 ? 17.665 -0.924 -19.959 1.00 92.88 80 VAL A CA 1
ATOM 579 C C . VAL A 1 80 ? 18.341 0.004 -18.961 1.00 92.88 80 VAL A C 1
ATOM 581 O O . VAL A 1 80 ? 17.776 0.335 -17.923 1.00 92.88 80 VAL A O 1
ATOM 584 N N . ARG A 1 81 ? 19.548 0.463 -19.276 1.00 90.31 81 ARG A N 1
ATOM 585 C CA . ARG A 1 81 ? 20.319 1.381 -18.444 1.00 90.31 81 ARG A CA 1
ATOM 586 C C . ARG A 1 81 ? 20.522 2.706 -19.166 1.00 90.31 81 ARG A C 1
ATOM 588 O O . ARG A 1 81 ? 21.045 2.725 -20.274 1.00 90.31 81 ARG A O 1
ATOM 595 N N . CYS A 1 82 ? 20.190 3.822 -18.523 1.00 85.81 82 CYS A N 1
ATOM 596 C CA . CYS A 1 82 ? 20.585 5.150 -18.993 1.00 85.81 82 CYS A CA 1
ATOM 597 C C . CYS A 1 82 ? 21.653 5.754 -18.072 1.00 85.81 82 CYS A C 1
ATOM 599 O O . CYS A 1 82 ? 21.426 5.921 -16.871 1.00 85.81 82 CYS A O 1
ATOM 601 N N . VAL A 1 83 ? 22.811 6.109 -18.633 1.00 81.62 83 VAL A N 1
ATOM 602 C CA . VAL A 1 83 ? 23.984 6.594 -17.883 1.00 81.62 83 VAL A CA 1
ATOM 603 C C . VAL A 1 83 ? 24.541 7.900 -18.441 1.00 81.62 83 VAL A C 1
ATOM 605 O O . VAL A 1 83 ? 24.628 8.036 -19.654 1.00 81.62 83 VAL A O 1
ATOM 608 N N . GLY A 1 84 ? 24.996 8.798 -17.555 1.00 73.12 84 GLY A N 1
ATOM 609 C CA . GLY A 1 84 ? 25.835 9.974 -17.866 1.00 73.12 84 GLY A CA 1
ATOM 610 C C . GLY A 1 84 ? 25.175 11.338 -17.568 1.00 73.12 84 GLY A C 1
ATOM 611 O O . GLY A 1 84 ? 24.244 11.417 -16.765 1.00 73.12 84 GLY A O 1
ATOM 612 N N . GLN A 1 85 ? 25.634 12.416 -18.214 1.00 64.31 85 GLN A N 1
ATOM 613 C CA . GLN A 1 85 ? 25.093 13.773 -18.057 1.00 64.31 85 GLN A CA 1
ATOM 614 C C . GLN A 1 85 ? 24.021 14.136 -19.104 1.00 64.31 85 GLN A C 1
ATOM 616 O O . GLN A 1 85 ? 24.300 14.157 -20.299 1.00 64.31 85 GLN A O 1
ATOM 621 N N . THR A 1 86 ? 22.828 14.550 -18.664 1.00 57.50 86 THR A N 1
ATOM 622 C CA . THR A 1 86 ? 21.866 15.269 -19.519 1.00 57.50 86 THR A CA 1
ATOM 623 C C . THR A 1 86 ? 21.826 16.751 -19.162 1.00 57.50 86 THR A C 1
ATOM 625 O O . THR A 1 86 ? 21.800 17.135 -17.992 1.00 57.50 86 THR A O 1
ATOM 628 N N . ASN A 1 87 ? 21.785 17.612 -20.181 1.00 57.81 87 ASN A N 1
ATOM 629 C CA . ASN A 1 87 ? 21.351 18.994 -19.986 1.00 57.81 87 ASN A CA 1
ATOM 630 C C . ASN A 1 87 ? 19.889 18.992 -19.509 1.00 57.81 87 ASN A C 1
ATOM 632 O O . ASN A 1 87 ? 19.100 18.139 -19.927 1.00 57.81 87 ASN A O 1
ATOM 636 N N . LEU A 1 88 ? 19.512 19.958 -18.662 1.00 57.81 88 LEU A N 1
ATOM 637 C CA . LEU A 1 88 ? 18.125 20.134 -18.214 1.00 57.81 88 LEU A CA 1
ATOM 638 C C . LEU A 1 88 ? 17.165 20.051 -19.419 1.00 57.81 88 LEU A C 1
ATOM 640 O O . LEU A 1 88 ? 17.303 20.798 -20.386 1.00 57.81 88 LEU A O 1
ATOM 644 N N . ASN A 1 89 ? 16.187 19.144 -19.334 1.00 57.53 89 ASN A N 1
ATOM 645 C CA . ASN A 1 89 ? 15.140 18.869 -20.333 1.00 57.53 89 ASN A CA 1
ATOM 646 C C . ASN A 1 89 ? 15.521 18.030 -21.562 1.00 57.53 89 ASN A C 1
ATOM 648 O O . ASN A 1 89 ? 14.664 17.855 -22.430 1.00 57.53 89 ASN A O 1
ATOM 652 N N . VAL A 1 90 ? 16.728 17.466 -21.638 1.00 61.50 90 VAL A N 1
ATOM 653 C CA . VAL A 1 90 ? 17.050 16.426 -22.627 1.00 61.50 90 VAL A CA 1
ATOM 654 C C . VAL A 1 90 ? 16.927 15.056 -21.971 1.00 61.50 90 VAL A C 1
ATOM 656 O O . VAL A 1 90 ? 17.586 14.793 -20.973 1.00 61.50 90 VAL A O 1
ATOM 659 N N . ARG A 1 91 ? 16.061 14.189 -22.506 1.00 72.06 91 ARG A N 1
ATOM 660 C CA . ARG A 1 91 ? 15.889 12.813 -22.017 1.00 72.06 91 ARG A CA 1
ATOM 661 C C . ARG A 1 91 ? 15.599 11.857 -23.177 1.00 72.06 91 ARG A C 1
ATOM 663 O O . ARG A 1 91 ? 14.832 12.254 -24.061 1.00 72.06 91 ARG A O 1
ATOM 670 N N . PRO A 1 92 ? 16.168 10.639 -23.177 1.00 76.12 92 PRO A N 1
ATOM 671 C CA . PRO A 1 92 ? 15.728 9.579 -24.067 1.00 76.12 92 PRO A CA 1
ATOM 672 C C . PRO A 1 92 ? 14.302 9.171 -23.694 1.00 76.12 92 PRO A C 1
ATOM 674 O O . PRO A 1 92 ? 13.992 8.915 -22.526 1.00 76.12 92 PRO A O 1
ATOM 677 N N . VAL A 1 93 ? 13.438 9.133 -24.699 1.00 81.19 93 VAL A N 1
ATOM 678 C CA . VAL A 1 93 ? 12.068 8.649 -24.580 1.00 81.19 93 VAL A CA 1
ATOM 679 C C . VAL A 1 93 ? 11.939 7.402 -25.435 1.00 81.19 93 VAL A C 1
ATOM 681 O O . VAL A 1 93 ? 12.075 7.470 -26.655 1.00 81.19 93 VAL A O 1
ATOM 684 N N . LEU A 1 94 ? 11.652 6.273 -24.800 1.00 85.25 94 LEU A N 1
ATOM 685 C CA . LEU A 1 94 ? 11.283 5.042 -25.487 1.00 85.25 94 LEU A CA 1
ATOM 686 C C . LEU A 1 94 ? 9.804 5.140 -25.867 1.00 85.25 94 LEU A C 1
ATOM 688 O O . LEU A 1 94 ? 8.937 4.615 -25.167 1.00 85.25 94 LEU A O 1
ATOM 692 N N . ALA A 1 95 ? 9.511 5.916 -26.911 1.00 77.38 95 ALA A N 1
ATOM 693 C CA . ALA A 1 95 ? 8.155 6.295 -27.315 1.00 77.38 95 ALA A CA 1
ATOM 694 C C . ALA A 1 95 ? 7.669 5.511 -28.534 1.00 77.38 95 ALA A C 1
ATOM 696 O O . ALA A 1 95 ? 8.374 5.505 -29.541 1.00 77.38 95 ALA A O 1
ATOM 697 N N . ASN A 1 96 ? 6.443 4.970 -28.507 1.00 71.81 96 ASN A N 1
ATOM 698 C CA . ASN A 1 96 ? 5.618 4.783 -29.708 1.00 71.81 96 ASN A CA 1
ATOM 699 C C . ASN A 1 96 ? 4.178 4.312 -29.422 1.00 71.81 96 ASN A C 1
ATOM 701 O O . ASN A 1 96 ? 3.869 3.802 -28.351 1.00 71.81 96 ASN A O 1
ATOM 705 N N . TRP A 1 97 ? 3.307 4.433 -30.433 1.00 56.88 97 TRP A N 1
ATOM 706 C CA . TRP A 1 97 ? 1.845 4.290 -30.325 1.00 56.88 97 TRP A CA 1
ATOM 707 C C . TRP A 1 97 ? 1.248 2.921 -30.702 1.00 56.88 97 TRP A C 1
ATOM 709 O O . TRP A 1 97 ? 0.027 2.812 -30.778 1.00 56.88 97 TRP A O 1
ATOM 719 N N . ALA A 1 98 ? 2.048 1.874 -30.950 1.00 60.59 98 ALA A N 1
ATOM 720 C CA . ALA A 1 98 ? 1.476 0.577 -31.355 1.00 60.59 98 ALA A CA 1
ATOM 721 C C . ALA A 1 98 ? 2.290 -0.682 -31.019 1.00 60.59 98 ALA A C 1
ATOM 723 O O . ALA A 1 98 ? 1.816 -1.776 -31.315 1.00 60.59 98 ALA A O 1
ATOM 724 N N . GLN A 1 99 ? 3.495 -0.565 -30.455 1.00 83.88 99 GLN A N 1
ATOM 725 C CA . GLN A 1 99 ? 4.352 -1.727 -30.201 1.00 83.88 99 GLN A CA 1
ATOM 726 C C . GLN A 1 99 ? 4.694 -1.864 -28.725 1.00 83.88 99 GLN A C 1
ATOM 728 O O . GLN A 1 99 ? 4.694 -0.889 -27.970 1.00 83.88 99 GLN A O 1
ATOM 733 N N . THR A 1 100 ? 4.956 -3.106 -28.334 1.00 88.19 100 THR A N 1
ATOM 734 C CA . THR A 1 100 ? 5.186 -3.500 -26.949 1.00 88.19 100 THR A CA 1
ATOM 735 C C . THR A 1 100 ? 6.668 -3.753 -26.705 1.00 88.19 100 THR A C 1
ATOM 737 O O . THR A 1 100 ? 7.315 -4.475 -27.465 1.00 88.19 100 THR A O 1
ATOM 740 N N . LEU A 1 101 ? 7.185 -3.175 -25.622 1.00 91.25 101 LEU A N 1
ATOM 741 C CA . LEU A 1 101 ? 8.480 -3.515 -25.049 1.00 91.25 101 LEU A CA 1
ATOM 742 C C . LEU A 1 101 ? 8.281 -4.657 -24.048 1.00 91.25 101 LEU A C 1
ATOM 744 O O . LEU A 1 101 ? 7.587 -4.497 -23.040 1.00 91.25 101 LEU A O 1
ATOM 748 N N . TYR A 1 102 ? 8.874 -5.810 -24.333 1.00 93.81 102 TYR A N 1
ATOM 749 C CA . TYR A 1 102 ? 8.827 -6.983 -23.470 1.00 93.81 102 TYR A CA 1
ATOM 750 C C . TYR A 1 102 ? 10.041 -6.984 -22.544 1.00 93.81 102 TYR A C 1
ATOM 752 O O . TYR A 1 102 ? 11.177 -7.000 -23.020 1.00 93.81 102 TYR A O 1
ATOM 760 N N . PHE A 1 103 ? 9.805 -6.995 -21.234 1.00 95.75 103 PHE A N 1
ATOM 761 C CA . PHE A 1 103 ? 10.865 -7.214 -20.254 1.00 95.75 103 PHE A CA 1
ATOM 762 C C . PHE A 1 103 ? 10.930 -8.691 -19.895 1.00 95.75 103 PHE A C 1
ATOM 764 O O . PHE A 1 103 ? 9.980 -9.236 -19.332 1.00 95.75 103 PHE A O 1
ATOM 771 N N . ASP A 1 104 ? 12.048 -9.316 -20.249 1.00 95.50 104 ASP A N 1
ATOM 772 C CA . ASP A 1 104 ? 12.340 -10.715 -19.965 1.00 95.50 104 ASP A CA 1
ATOM 773 C C . ASP A 1 104 ? 13.827 -10.891 -19.672 1.00 95.50 104 ASP A C 1
ATOM 775 O O . ASP A 1 104 ? 14.687 -10.471 -20.455 1.00 95.50 104 ASP A O 1
ATOM 779 N N . ASN A 1 105 ? 14.135 -11.535 -18.555 1.00 91.88 105 ASN A N 1
ATOM 780 C CA . ASN A 1 105 ? 15.497 -11.858 -18.176 1.00 91.88 105 ASN A CA 1
ATOM 781 C C . ASN A 1 105 ? 15.564 -13.297 -17.645 1.00 91.88 105 ASN A C 1
ATOM 783 O O . ASN A 1 105 ? 14.876 -13.603 -16.667 1.00 91.88 105 ASN A O 1
ATOM 787 N N . PRO A 1 106 ? 16.431 -14.171 -18.194 1.00 89.44 106 PRO A N 1
ATOM 788 C CA . PRO A 1 106 ? 16.558 -15.552 -17.730 1.00 89.44 106 PRO A CA 1
ATOM 789 C C . PRO A 1 106 ? 16.988 -15.678 -16.264 1.00 89.44 106 PRO A C 1
ATOM 791 O O . PRO A 1 106 ? 16.813 -16.736 -15.665 1.00 89.44 106 PRO A O 1
ATOM 794 N N . SER A 1 107 ? 17.544 -14.614 -15.671 1.00 87.50 107 SER A N 1
ATOM 795 C CA . SER A 1 107 ? 17.845 -14.559 -14.237 1.00 87.50 107 SER A CA 1
ATOM 796 C C . SER A 1 107 ? 16.604 -14.407 -13.344 1.00 87.50 107 SER A C 1
ATOM 798 O O . SER A 1 107 ? 16.751 -14.389 -12.126 1.00 87.50 107 SER A O 1
ATOM 800 N N . GLY A 1 108 ? 15.408 -14.272 -13.925 1.00 89.56 108 GLY A N 1
ATOM 801 C CA . GLY A 1 108 ? 14.129 -14.105 -13.227 1.00 89.56 108 GLY A CA 1
ATOM 802 C C . GLY A 1 108 ? 13.684 -12.651 -13.063 1.00 89.56 108 GLY A C 1
ATOM 803 O O . GLY A 1 108 ? 12.511 -12.400 -12.800 1.00 89.56 108 GLY A O 1
ATOM 804 N N . THR A 1 109 ? 14.587 -11.687 -13.266 1.00 95.50 109 THR A N 1
ATOM 805 C CA . THR A 1 109 ? 14.303 -10.269 -13.022 1.00 95.50 109 THR A CA 1
ATOM 806 C C . THR A 1 109 ? 14.979 -9.380 -14.057 1.00 95.50 109 THR A C 1
ATOM 808 O O . THR A 1 109 ? 16.203 -9.380 -14.207 1.00 95.50 109 THR A O 1
ATOM 811 N N . ALA A 1 110 ? 14.175 -8.613 -14.780 1.00 96.81 110 ALA A N 1
ATOM 812 C CA . ALA A 1 110 ? 14.613 -7.564 -15.680 1.00 96.81 110 ALA A CA 1
ATOM 813 C C . ALA A 1 110 ? 14.931 -6.275 -14.910 1.00 96.81 110 ALA A C 1
ATOM 815 O O . ALA A 1 110 ? 14.493 -6.089 -13.776 1.00 96.81 110 ALA A O 1
ATOM 816 N N . LEU A 1 111 ? 15.690 -5.369 -15.524 1.00 95.12 111 LEU A N 1
ATOM 817 C CA . LEU A 1 111 ? 16.150 -4.141 -14.878 1.00 95.12 111 LEU A CA 1
ATOM 818 C C . LEU A 1 111 ? 15.956 -2.922 -15.778 1.00 95.12 111 LEU A C 1
ATOM 820 O O . LEU A 1 111 ? 16.419 -2.890 -16.912 1.00 95.12 111 LEU A O 1
ATOM 824 N N . VAL A 1 112 ? 15.367 -1.865 -15.236 1.00 93.75 112 VAL A N 1
ATOM 825 C CA . VAL A 1 112 ? 15.459 -0.506 -15.767 1.00 93.75 112 VAL A CA 1
ATOM 826 C C . VAL A 1 112 ? 16.243 0.327 -14.768 1.00 93.75 112 VAL A C 1
ATOM 828 O O . VAL A 1 112 ? 15.867 0.422 -13.607 1.00 93.75 112 VAL A O 1
ATOM 831 N N . GLU A 1 113 ? 17.331 0.954 -15.193 1.00 91.00 113 GLU A N 1
ATOM 832 C CA . GLU A 1 113 ? 18.221 1.674 -14.287 1.00 91.00 113 GLU A CA 1
ATOM 833 C C . GLU A 1 113 ? 18.633 3.037 -14.850 1.00 91.00 113 GLU A C 1
ATOM 835 O O . GLU A 1 113 ? 18.984 3.163 -16.024 1.00 91.00 113 GLU A O 1
ATOM 840 N N . THR A 1 114 ? 18.643 4.072 -14.008 1.00 86.25 114 THR A N 1
ATOM 841 C CA . THR A 1 114 ? 19.191 5.385 -14.373 1.00 86.25 114 THR A CA 1
ATOM 842 C C . THR A 1 114 ? 20.280 5.851 -13.427 1.00 86.25 114 THR A C 1
ATOM 844 O O . THR A 1 114 ? 20.170 5.749 -12.205 1.00 86.25 114 THR A O 1
ATOM 847 N N . LYS A 1 115 ? 21.326 6.445 -14.003 1.00 83.19 115 LYS A N 1
ATOM 848 C CA . LYS A 1 115 ? 22.425 7.075 -13.273 1.00 83.19 115 LYS A CA 1
ATOM 849 C C . LYS A 1 115 ? 22.833 8.375 -13.963 1.00 83.19 115 LYS A C 1
ATOM 851 O O . LYS A 1 115 ? 23.428 8.343 -15.038 1.00 83.19 115 LYS A O 1
ATOM 856 N N . ALA A 1 116 ? 22.558 9.508 -13.320 1.00 75.69 116 ALA A N 1
ATOM 857 C CA . ALA A 1 116 ? 22.979 10.833 -13.776 1.00 75.69 116 ALA A CA 1
ATOM 858 C C . ALA A 1 116 ? 24.001 11.494 -12.837 1.00 75.69 116 ALA A C 1
ATOM 860 O O . ALA A 1 116 ? 23.998 11.262 -11.625 1.00 75.69 116 ALA A O 1
ATOM 861 N N . THR A 1 117 ? 24.884 12.325 -13.387 1.00 73.12 117 THR A N 1
ATOM 862 C CA . THR A 1 117 ? 25.883 13.096 -12.619 1.00 73.12 117 THR A CA 1
ATOM 863 C C . THR A 1 117 ? 25.334 14.414 -12.060 1.00 73.12 117 THR A C 1
ATOM 865 O O . THR A 1 117 ? 25.895 14.952 -11.109 1.00 73.12 117 THR A O 1
ATOM 868 N N . THR A 1 118 ? 24.221 14.911 -12.603 1.00 69.50 118 THR A N 1
ATOM 869 C CA . THR A 1 118 ? 23.503 16.129 -12.185 1.00 69.50 118 THR A CA 1
ATOM 870 C C . THR A 1 118 ? 21.994 15.876 -12.184 1.00 69.50 118 THR A C 1
ATOM 872 O O . THR A 1 118 ? 21.543 14.992 -12.910 1.00 69.50 118 THR A O 1
ATOM 875 N N . VAL A 1 119 ? 21.205 16.662 -11.432 1.00 65.88 119 VAL A N 1
ATOM 876 C CA . VAL A 1 119 ? 19.730 16.547 -11.413 1.00 65.88 119 VAL A CA 1
ATOM 877 C C . VAL A 1 119 ? 19.155 16.695 -12.821 1.00 65.88 119 VAL A C 1
ATOM 879 O O . VAL A 1 119 ? 19.155 17.796 -13.375 1.00 65.88 119 VAL A O 1
ATOM 882 N N . ALA A 1 120 ? 18.637 15.607 -13.389 1.00 66.38 120 ALA A N 1
ATOM 883 C CA . ALA A 1 120 ? 18.004 15.645 -14.700 1.00 66.38 120 ALA A CA 1
ATOM 884 C C . ALA A 1 120 ? 17.029 14.480 -14.940 1.00 66.38 120 ALA A C 1
ATOM 886 O O . ALA A 1 120 ? 17.102 13.425 -14.309 1.00 66.38 120 ALA A O 1
ATOM 887 N N . TYR A 1 121 ? 16.122 14.655 -15.905 1.00 69.00 121 TYR A N 1
ATOM 888 C CA . TYR A 1 121 ? 15.366 13.533 -16.455 1.00 69.00 121 TYR A CA 1
ATOM 889 C C . TYR A 1 121 ? 16.325 12.604 -17.201 1.00 69.00 121 TYR A C 1
ATOM 891 O O . TYR A 1 121 ? 17.055 13.059 -18.083 1.00 69.00 121 TYR A O 1
ATOM 899 N N . ALA A 1 122 ? 16.324 11.320 -16.846 1.00 74.94 122 ALA A N 1
ATOM 900 C CA . ALA A 1 122 ? 17.250 10.349 -17.416 1.00 74.94 122 ALA A CA 1
ATOM 901 C C . ALA A 1 122 ? 16.565 9.360 -18.357 1.00 74.94 122 ALA A C 1
ATOM 903 O O . ALA A 1 122 ? 17.194 8.945 -19.319 1.00 74.94 122 ALA A O 1
ATOM 904 N N . LEU A 1 123 ? 15.299 9.003 -18.129 1.00 84.38 123 LEU A N 1
ATOM 905 C CA . LEU A 1 123 ? 14.590 8.067 -19.001 1.00 84.38 123 LEU A CA 1
ATOM 906 C C . LEU A 1 123 ? 13.080 8.279 -18.930 1.00 84.38 123 LEU A C 1
ATOM 908 O O . LEU A 1 123 ? 12.518 8.478 -17.853 1.00 84.38 123 LEU A O 1
ATOM 912 N N . GLU A 1 124 ? 12.416 8.199 -20.076 1.00 85.56 124 GLU A N 1
ATOM 913 C CA . GLU A 1 124 ? 10.966 8.069 -20.154 1.00 85.56 124 GLU A CA 1
ATOM 914 C C . GLU A 1 124 ? 10.598 6.819 -20.958 1.00 85.56 124 GLU A C 1
ATOM 916 O O . GLU A 1 124 ? 11.060 6.636 -22.081 1.00 85.56 124 GLU A O 1
ATOM 921 N N . LEU A 1 125 ? 9.764 5.959 -20.380 1.00 87.44 125 LEU A N 1
ATOM 922 C CA . LEU A 1 125 ? 9.167 4.802 -21.034 1.00 87.44 125 LEU A CA 1
ATOM 923 C C . LEU A 1 125 ? 7.754 5.179 -21.470 1.00 87.44 125 LEU A C 1
ATOM 925 O O . LEU A 1 125 ? 6.881 5.368 -20.630 1.00 87.44 125 LEU A O 1
ATOM 929 N N . ASN A 1 126 ? 7.534 5.315 -22.771 1.00 86.19 126 ASN A N 1
ATOM 930 C CA . ASN A 1 126 ? 6.285 5.803 -23.361 1.00 86.19 126 ASN A CA 1
ATOM 931 C C . ASN A 1 126 ? 5.830 4.881 -24.511 1.00 86.19 126 ASN A C 1
ATOM 933 O O . ASN A 1 126 ? 5.353 5.314 -25.557 1.00 86.19 126 ASN A O 1
ATOM 937 N N . SER A 1 127 ? 6.067 3.583 -24.327 1.00 87.06 127 SER A N 1
ATOM 938 C CA . SER A 1 127 ? 5.606 2.484 -25.180 1.00 87.06 127 SER A CA 1
ATOM 939 C C . SER A 1 127 ? 4.984 1.445 -24.261 1.00 87.06 127 SER A C 1
ATOM 941 O O . SER A 1 127 ? 5.457 1.301 -23.136 1.00 87.06 127 SER A O 1
ATOM 943 N N . ALA A 1 128 ? 3.941 0.739 -24.700 1.00 87.75 128 ALA A N 1
ATOM 944 C CA . ALA A 1 128 ? 3.306 -0.281 -23.866 1.00 87.75 128 ALA A CA 1
ATOM 945 C C . ALA A 1 128 ? 4.346 -1.299 -23.376 1.00 87.75 128 ALA A C 1
ATOM 947 O O . ALA A 1 128 ? 5.175 -1.767 -24.156 1.00 87.75 128 ALA A O 1
ATOM 948 N N . ILE A 1 129 ? 4.298 -1.641 -22.092 1.00 90.44 129 ILE A N 1
ATOM 949 C CA . ILE A 1 129 ? 5.226 -2.587 -21.476 1.00 90.44 129 ILE A CA 1
ATOM 950 C C . ILE A 1 129 ? 4.496 -3.897 -21.179 1.00 90.44 129 ILE A C 1
ATOM 952 O O . ILE A 1 129 ? 3.375 -3.899 -20.660 1.00 90.44 129 ILE A O 1
ATOM 956 N N . HIS A 1 130 ? 5.149 -5.020 -21.466 1.00 93.62 130 HIS A N 1
ATOM 957 C CA . HIS A 1 130 ? 4.704 -6.338 -21.029 1.00 93.62 130 HIS A CA 1
ATOM 958 C C . HIS A 1 130 ? 5.802 -7.040 -20.230 1.00 93.62 130 HIS A C 1
ATOM 960 O O . HIS A 1 130 ? 6.919 -7.213 -20.717 1.00 93.62 130 HIS A O 1
ATOM 966 N N . LEU A 1 131 ? 5.484 -7.431 -18.998 1.00 95.38 131 LEU A N 1
ATOM 967 C CA . LEU A 1 131 ? 6.412 -8.116 -18.103 1.00 95.38 131 LEU A CA 1
ATOM 968 C C . LEU A 1 131 ? 6.288 -9.632 -18.284 1.00 95.38 131 LEU A C 1
ATOM 970 O O . LEU A 1 131 ? 5.261 -10.216 -17.930 1.00 95.38 131 LEU A O 1
ATOM 974 N N . LEU A 1 132 ? 7.331 -10.247 -18.843 1.00 95.00 132 LEU A N 1
ATOM 975 C CA . LEU A 1 132 ? 7.499 -11.703 -18.925 1.00 95.00 132 LEU A CA 1
ATOM 976 C C . LEU A 1 132 ? 8.277 -12.250 -17.718 1.00 95.00 132 LEU A C 1
ATOM 978 O O . LEU A 1 132 ? 8.076 -13.398 -17.328 1.00 95.00 132 LEU A O 1
ATOM 982 N N . SER A 1 133 ? 9.110 -11.409 -17.105 1.00 95.69 133 SER A N 1
ATOM 983 C CA . SER A 1 133 ? 9.780 -11.632 -15.822 1.00 95.69 133 SER A CA 1
ATOM 984 C C . SER A 1 133 ? 9.425 -10.516 -14.834 1.00 95.69 133 SER A C 1
ATOM 986 O O . SER A 1 133 ? 8.829 -9.509 -15.225 1.00 95.69 133 SER A O 1
ATOM 988 N N . ASP A 1 134 ? 9.851 -10.640 -13.577 1.00 97.44 134 ASP A N 1
ATOM 989 C CA . ASP A 1 134 ? 9.803 -9.512 -12.640 1.00 97.44 134 ASP A CA 1
ATOM 990 C C . ASP A 1 134 ? 10.630 -8.337 -13.182 1.00 97.44 134 ASP A C 1
ATOM 992 O O . ASP A 1 134 ? 11.526 -8.522 -14.012 1.00 97.44 134 ASP A O 1
ATOM 996 N N . LEU A 1 135 ? 10.346 -7.123 -12.717 1.00 95.56 135 LEU A N 1
ATOM 997 C CA . LEU A 1 135 ? 11.029 -5.904 -13.133 1.00 95.56 135 LEU A CA 1
ATOM 998 C C . LEU A 1 135 ? 11.511 -5.104 -11.926 1.00 95.56 135 LEU A C 1
ATOM 1000 O O . LEU A 1 135 ? 10.713 -4.613 -11.133 1.00 95.56 135 LEU A O 1
ATOM 1004 N N . GLU A 1 136 ? 12.814 -4.861 -11.852 1.00 94.62 136 GLU A N 1
ATOM 1005 C CA . GLU A 1 136 ? 13.373 -3.809 -11.012 1.00 94.62 136 GLU A CA 1
ATOM 1006 C C . GLU A 1 136 ? 13.471 -2.500 -11.791 1.00 94.62 136 GLU A C 1
ATOM 1008 O O . GLU A 1 136 ? 14.008 -2.453 -12.894 1.00 94.62 136 GLU A O 1
ATOM 1013 N N . VAL A 1 137 ? 13.021 -1.405 -11.191 1.00 91.44 137 VAL A N 1
ATOM 1014 C CA . VAL A 1 137 ? 13.251 -0.052 -11.695 1.00 91.44 137 VAL A CA 1
ATOM 1015 C C . VAL A 1 137 ? 14.051 0.710 -10.649 1.00 91.44 137 VAL A C 1
ATOM 1017 O O . VAL A 1 137 ? 13.575 0.939 -9.537 1.00 91.44 137 VAL A O 1
ATOM 1020 N N . ARG A 1 138 ? 15.277 1.106 -10.987 1.00 90.00 138 ARG A N 1
ATOM 1021 C CA . ARG A 1 138 ? 16.254 1.648 -10.044 1.00 90.00 138 ARG A CA 1
ATOM 1022 C C . ARG A 1 138 ? 16.772 3.014 -10.465 1.00 90.00 138 ARG A C 1
ATOM 1024 O O . ARG A 1 138 ? 17.314 3.201 -11.550 1.00 90.00 138 ARG A O 1
ATOM 1031 N N . ILE A 1 139 ? 16.688 3.963 -9.547 1.00 86.62 139 ILE A N 1
ATOM 1032 C CA . ILE A 1 139 ? 17.352 5.259 -9.643 1.00 86.62 139 ILE A CA 1
ATOM 1033 C C . ILE A 1 139 ? 18.632 5.163 -8.809 1.00 86.62 139 ILE A C 1
ATOM 1035 O O . ILE A 1 139 ? 18.574 4.986 -7.600 1.00 86.62 139 ILE A O 1
ATOM 1039 N N . VAL A 1 140 ? 19.801 5.244 -9.443 1.00 85.44 140 VAL A N 1
ATOM 1040 C CA . VAL A 1 140 ? 21.106 5.071 -8.767 1.00 85.44 140 VAL A CA 1
ATOM 1041 C C . VAL A 1 140 ? 21.652 6.393 -8.230 1.00 85.44 140 VAL A C 1
ATOM 1043 O O . VAL A 1 140 ? 22.386 6.430 -7.245 1.00 85.44 140 VAL A O 1
ATOM 1046 N N . SER A 1 141 ? 21.319 7.500 -8.884 1.00 82.19 141 SER A N 1
ATOM 1047 C CA . SER A 1 141 ? 21.751 8.851 -8.515 1.00 82.19 141 SER A CA 1
ATOM 1048 C C . SER A 1 141 ? 20.702 9.877 -8.952 1.00 82.19 141 SER A C 1
ATOM 1050 O O . SER A 1 141 ? 19.643 9.481 -9.431 1.00 82.19 141 SER A O 1
ATOM 1052 N N . GLN A 1 142 ? 20.986 11.177 -8.786 1.00 77.19 142 GLN A N 1
ATOM 1053 C CA . GLN A 1 142 ? 20.086 12.328 -8.992 1.00 77.19 142 GLN A CA 1
ATOM 1054 C C . GLN A 1 142 ? 19.407 12.365 -10.380 1.00 77.19 142 GLN A C 1
ATOM 1056 O O . GLN A 1 142 ? 19.766 13.156 -11.246 1.00 77.19 142 GLN A O 1
ATOM 1061 N N . SER A 1 143 ? 18.419 11.505 -10.601 1.00 80.38 143 SER A N 1
ATOM 1062 C CA . SER A 1 143 ? 17.776 11.297 -11.892 1.00 80.3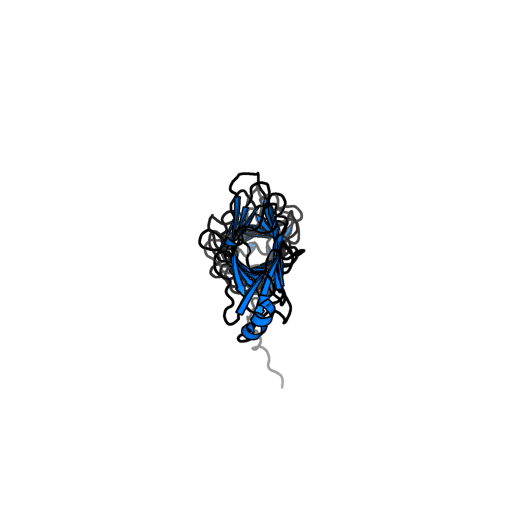8 143 SER A CA 1
ATOM 1063 C C . SER A 1 143 ? 16.300 10.964 -11.739 1.00 80.38 143 SER A C 1
ATOM 1065 O O . SER A 1 143 ? 15.840 10.586 -10.659 1.00 80.38 143 SER A O 1
ATOM 1067 N N . THR A 1 144 ? 15.567 11.112 -12.838 1.00 80.06 144 THR A N 1
ATOM 1068 C CA . THR A 1 144 ? 14.145 10.772 -12.914 1.00 80.06 144 THR A CA 1
ATOM 1069 C C . THR A 1 144 ? 13.898 9.711 -13.978 1.00 80.06 144 THR A C 1
ATOM 1071 O O . THR A 1 144 ? 14.387 9.841 -15.107 1.00 80.06 144 THR A O 1
ATOM 1074 N N . ILE A 1 145 ? 13.097 8.704 -13.615 1.00 84.25 145 ILE A N 1
ATOM 1075 C CA . ILE A 1 145 ? 12.479 7.741 -14.535 1.00 84.25 145 ILE A CA 1
ATOM 1076 C C . ILE A 1 145 ? 10.989 8.050 -14.603 1.00 84.25 145 ILE A C 1
ATOM 1078 O O . ILE A 1 145 ? 10.315 8.059 -13.573 1.00 84.25 145 ILE A O 1
ATOM 1082 N N . ASN A 1 146 ? 10.475 8.260 -15.810 1.00 82.69 146 ASN A N 1
ATOM 1083 C CA . ASN A 1 146 ? 9.044 8.363 -16.063 1.00 82.69 146 ASN A CA 1
ATOM 1084 C C . ASN A 1 146 ? 8.558 7.083 -16.746 1.00 82.69 146 ASN A C 1
ATOM 1086 O O . ASN A 1 146 ? 9.056 6.736 -17.810 1.00 82.69 146 ASN A O 1
ATOM 1090 N N . VAL A 1 147 ? 7.554 6.418 -16.188 1.00 84.06 147 VAL A N 1
ATOM 1091 C CA . VAL A 1 147 ? 6.804 5.364 -16.881 1.00 84.06 147 VAL A CA 1
ATOM 1092 C C . VAL A 1 147 ? 5.480 5.984 -17.306 1.00 84.06 147 VAL A C 1
ATOM 1094 O O . VAL A 1 147 ? 4.595 6.173 -16.475 1.00 84.06 147 VAL A O 1
ATOM 1097 N N . TYR A 1 148 ? 5.401 6.384 -18.574 1.00 82.19 148 TYR A N 1
ATOM 1098 C CA . TYR A 1 148 ? 4.267 7.050 -19.216 1.00 82.19 148 TYR A CA 1
ATOM 1099 C C . TYR A 1 148 ? 3.539 6.114 -20.194 1.00 82.19 148 TYR A C 1
ATOM 1101 O O . TYR A 1 148 ? 3.385 6.421 -21.371 1.00 82.19 148 TYR A O 1
ATOM 1109 N N . CYS A 1 149 ? 3.164 4.920 -19.747 1.00 81.44 149 CYS A N 1
ATOM 1110 C CA . CYS A 1 149 ? 2.569 3.901 -20.611 1.00 81.44 149 CYS A CA 1
ATOM 1111 C C . CYS A 1 149 ? 1.691 2.923 -19.826 1.00 81.44 149 CYS A C 1
ATOM 1113 O O . CYS A 1 149 ? 1.694 2.904 -18.590 1.00 81.44 149 CYS A O 1
ATOM 1115 N N . ASP A 1 150 ? 0.938 2.107 -20.562 1.00 84.50 150 ASP A N 1
ATOM 1116 C CA . ASP A 1 150 ? 0.246 0.955 -19.998 1.00 84.50 150 ASP A CA 1
ATOM 1117 C C . ASP A 1 150 ? 1.243 -0.178 -19.739 1.00 84.50 150 ASP A C 1
ATOM 1119 O O . ASP A 1 150 ? 2.066 -0.513 -20.595 1.00 84.50 150 ASP A O 1
ATOM 1123 N N . VAL A 1 151 ? 1.139 -0.779 -18.556 1.00 87.44 151 VAL A N 1
ATOM 1124 C CA . VAL A 1 151 ? 1.898 -1.971 -18.173 1.00 87.44 151 VAL A CA 1
ATOM 1125 C C . VAL A 1 151 ? 0.945 -3.160 -18.128 1.00 87.44 151 VAL A C 1
ATOM 1127 O O . VAL A 1 151 ? -0.218 -3.035 -17.736 1.00 87.44 151 VAL A O 1
ATOM 1130 N N . SER A 1 152 ? 1.434 -4.321 -18.549 1.00 91.81 152 SER A N 1
ATOM 1131 C CA . SER A 1 152 ? 0.708 -5.588 -18.534 1.00 91.81 152 SER A CA 1
ATOM 1132 C C . SER A 1 152 ? 1.619 -6.746 -18.132 1.00 91.81 152 SER A C 1
ATOM 1134 O O . SER A 1 152 ? 2.842 -6.610 -18.142 1.00 91.81 152 SER A O 1
ATOM 1136 N N . GLY A 1 153 ? 1.021 -7.886 -17.791 1.00 93.31 153 GLY A N 1
ATOM 1137 C CA . GLY A 1 153 ? 1.739 -9.081 -17.349 1.00 93.31 153 GLY A CA 1
ATOM 1138 C C . GLY A 1 153 ? 1.568 -9.358 -15.855 1.00 93.31 153 GLY A C 1
ATOM 1139 O O . GLY A 1 153 ? 0.849 -8.647 -15.144 1.00 93.31 153 GLY A O 1
ATOM 1140 N N . ALA A 1 154 ? 2.209 -10.432 -15.401 1.00 92.31 154 ALA A N 1
ATOM 1141 C CA . ALA A 1 154 ? 2.070 -10.946 -14.039 1.00 92.31 154 ALA A CA 1
ATOM 1142 C C . ALA A 1 154 ? 3.354 -10.856 -13.201 1.00 92.31 154 ALA A C 1
ATOM 1144 O O . ALA A 1 154 ? 3.281 -11.131 -12.009 1.00 92.31 154 ALA A O 1
ATOM 1145 N N . GLY A 1 155 ? 4.488 -10.475 -13.803 1.00 94.69 155 GLY A N 1
ATOM 1146 C CA . GLY A 1 155 ? 5.735 -10.247 -13.072 1.00 94.69 155 GLY A CA 1
ATOM 1147 C C . GLY A 1 155 ? 5.598 -9.107 -12.066 1.00 94.69 155 GLY A C 1
ATOM 1148 O O . GLY A 1 155 ? 4.914 -8.114 -12.331 1.00 94.69 155 GLY A O 1
ATOM 1149 N N . ASP A 1 156 ? 6.238 -9.253 -10.914 1.00 95.38 156 ASP A N 1
ATOM 1150 C CA . ASP A 1 156 ? 6.264 -8.226 -9.882 1.00 95.38 156 ASP A CA 1
ATOM 1151 C C . ASP A 1 156 ? 7.118 -7.035 -10.320 1.00 95.38 156 ASP A C 1
ATOM 1153 O O . ASP A 1 156 ? 8.066 -7.158 -11.096 1.00 95.38 156 ASP A O 1
ATOM 1157 N N . MET A 1 157 ? 6.796 -5.854 -9.798 1.00 92.56 157 MET A N 1
ATOM 1158 C CA . MET A 1 157 ? 7.532 -4.628 -10.065 1.00 92.56 157 MET A CA 1
ATOM 1159 C C . MET A 1 157 ? 8.134 -4.073 -8.774 1.00 92.56 157 MET A C 1
ATOM 1161 O O . MET A 1 157 ? 7.414 -3.702 -7.849 1.00 92.56 157 MET A O 1
ATOM 1165 N N . TYR A 1 158 ? 9.456 -3.957 -8.726 1.00 92.50 158 TYR A N 1
ATOM 1166 C CA . TYR A 1 158 ? 10.210 -3.449 -7.585 1.00 92.50 158 TYR A CA 1
ATOM 1167 C C . TYR A 1 158 ? 10.816 -2.090 -7.920 1.00 92.50 158 TYR A C 1
ATOM 1169 O O . TYR A 1 158 ? 11.606 -1.945 -8.848 1.00 92.50 158 TYR A O 1
ATOM 1177 N N . LEU A 1 159 ? 10.444 -1.067 -7.164 1.00 89.44 159 LEU A N 1
ATOM 1178 C CA . LEU A 1 159 ? 10.744 0.322 -7.473 1.00 89.44 159 LEU A CA 1
ATOM 1179 C C . LEU A 1 159 ? 11.674 0.889 -6.415 1.00 89.44 159 LEU A C 1
ATOM 1181 O O . LEU A 1 159 ? 11.278 1.096 -5.270 1.00 89.44 159 LEU A O 1
ATOM 1185 N N . TYR A 1 160 ? 12.907 1.159 -6.817 1.00 87.19 160 TYR A N 1
ATOM 1186 C CA . TYR A 1 160 ? 13.968 1.663 -5.961 1.00 87.19 160 TYR A CA 1
ATOM 1187 C C . TYR A 1 160 ? 14.280 3.106 -6.343 1.00 87.19 160 TYR A C 1
ATOM 1189 O O . TYR A 1 160 ? 15.029 3.375 -7.285 1.00 87.19 160 TYR A O 1
ATOM 1197 N N . GLY A 1 161 ? 13.674 4.045 -5.620 1.00 77.94 161 GLY A N 1
ATOM 1198 C CA . GLY A 1 161 ? 13.982 5.463 -5.746 1.00 77.94 161 GLY A CA 1
ATOM 1199 C C . GLY A 1 161 ? 15.221 5.879 -4.944 1.00 77.94 161 GLY A C 1
ATOM 1200 O O . GLY A 1 161 ? 15.899 5.071 -4.305 1.00 77.94 161 GLY A O 1
ATOM 1201 N N . THR A 1 162 ? 15.495 7.184 -4.954 1.00 72.50 162 THR A N 1
ATOM 1202 C CA . THR A 1 162 ? 16.457 7.824 -4.046 1.00 72.50 162 THR A CA 1
ATOM 1203 C C . THR A 1 162 ? 15.738 8.909 -3.255 1.00 72.50 162 THR A C 1
ATOM 1205 O O . THR A 1 162 ? 14.775 9.503 -3.739 1.00 72.50 162 THR A O 1
ATOM 1208 N N . ALA A 1 163 ? 16.198 9.205 -2.036 1.00 59.38 163 ALA A N 1
ATOM 1209 C CA . ALA A 1 163 ? 15.779 10.437 -1.376 1.00 59.38 163 ALA A CA 1
ATOM 1210 C C . ALA A 1 163 ? 16.170 11.621 -2.279 1.00 59.38 163 ALA A C 1
ATOM 1212 O O . ALA A 1 163 ? 17.270 11.622 -2.832 1.00 59.38 163 ALA A O 1
ATOM 1213 N N . ALA A 1 164 ? 15.245 12.571 -2.461 1.00 61.84 164 ALA A N 1
ATOM 1214 C CA . ALA A 1 164 ? 15.343 13.714 -3.374 1.00 61.84 164 ALA A CA 1
ATOM 1215 C C . ALA A 1 164 ? 16.784 14.252 -3.542 1.00 61.84 164 ALA A C 1
ATOM 1217 O O . ALA A 1 164 ? 17.506 14.382 -2.551 1.00 61.84 164 ALA A O 1
ATOM 1218 N N . PRO A 1 165 ? 17.204 14.614 -4.770 1.00 60.62 165 PRO A N 1
ATOM 1219 C CA . PRO A 1 165 ? 16.363 15.117 -5.865 1.00 60.62 165 PRO A CA 1
ATOM 1220 C C . PRO A 1 165 ? 15.902 14.087 -6.916 1.00 60.62 165 PRO A C 1
ATOM 1222 O O . PRO A 1 165 ? 15.201 14.477 -7.846 1.00 60.62 165 PRO A O 1
ATOM 1225 N N . GLY A 1 166 ? 16.260 12.803 -6.795 1.00 69.19 166 GLY A N 1
ATOM 1226 C CA . GLY A 1 166 ? 15.743 11.760 -7.691 1.00 69.19 166 GLY A CA 1
ATOM 1227 C C . GLY A 1 166 ? 14.315 11.344 -7.328 1.00 69.19 166 GLY A C 1
ATOM 1228 O O . GLY A 1 166 ? 13.959 11.303 -6.154 1.00 69.19 166 GLY A O 1
ATOM 1229 N N . TYR A 1 167 ? 13.483 11.059 -8.327 1.00 74.31 167 TYR A N 1
ATOM 1230 C CA . TYR A 1 167 ? 12.140 10.510 -8.124 1.00 74.31 167 TYR A CA 1
ATOM 1231 C C . TYR A 1 167 ? 11.734 9.670 -9.327 1.00 74.31 167 TYR A C 1
ATOM 1233 O O . TYR A 1 167 ? 12.155 9.925 -10.454 1.00 74.31 167 TYR A O 1
ATOM 1241 N N . MET A 1 168 ? 10.909 8.662 -9.091 1.00 80.25 168 MET A N 1
ATOM 1242 C CA . MET A 1 168 ? 10.274 7.893 -10.151 1.00 80.25 168 MET A CA 1
ATOM 1243 C C . MET A 1 168 ? 8.853 8.383 -10.316 1.00 80.25 168 MET A C 1
ATOM 1245 O O . MET A 1 168 ? 8.174 8.555 -9.313 1.00 80.25 168 MET A O 1
ATOM 1249 N N . ARG A 1 169 ? 8.394 8.582 -11.546 1.00 80.25 169 ARG A N 1
ATOM 1250 C CA . ARG A 1 169 ? 7.013 8.962 -11.816 1.00 80.25 169 ARG A CA 1
ATOM 1251 C C . ARG A 1 169 ? 6.330 7.894 -12.645 1.00 80.25 169 ARG A C 1
ATOM 1253 O O . ARG A 1 169 ? 6.687 7.681 -13.800 1.00 80.25 169 ARG A O 1
ATOM 1260 N N . LEU A 1 170 ? 5.292 7.292 -12.083 1.00 79.75 170 LEU A N 1
ATOM 1261 C CA . LEU A 1 170 ? 4.370 6.453 -12.843 1.00 79.75 170 LEU A CA 1
ATOM 1262 C C . LEU A 1 170 ? 3.176 7.307 -13.263 1.00 79.75 170 LEU A C 1
ATOM 1264 O O . LEU A 1 170 ? 2.591 8.032 -12.456 1.00 79.75 170 LEU A O 1
ATOM 1268 N N . SER A 1 171 ? 2.843 7.311 -14.544 1.00 73.50 171 SER A N 1
ATOM 1269 C CA . SER A 1 171 ? 1.795 8.165 -15.083 1.00 73.50 171 SER A CA 1
ATOM 1270 C C . SER A 1 171 ? 1.161 7.469 -16.273 1.00 73.50 171 SER A C 1
ATOM 1272 O O . SER A 1 171 ? 1.837 6.906 -17.116 1.00 73.50 171 SER A O 1
ATOM 1274 N N . THR A 1 172 ? -0.159 7.458 -16.324 1.00 68.94 172 THR A N 1
ATOM 1275 C CA . THR A 1 172 ? -0.882 6.813 -17.416 1.00 68.94 172 THR A CA 1
ATOM 1276 C C . THR A 1 172 ? -2.180 7.566 -17.666 1.00 68.94 172 THR A C 1
ATOM 1278 O O . THR A 1 172 ? -2.740 8.193 -16.759 1.00 68.94 172 THR A O 1
ATOM 1281 N N . SER A 1 173 ? -2.630 7.554 -18.917 1.00 65.06 173 SER A N 1
ATOM 1282 C CA . SER A 1 173 ? -3.955 8.026 -19.311 1.00 65.06 173 SER A CA 1
ATOM 1283 C C . SER A 1 173 ? -5.046 6.984 -19.036 1.00 65.06 173 SER A C 1
ATOM 1285 O O . SER A 1 173 ? -6.224 7.337 -19.086 1.00 65.06 173 SER A O 1
ATOM 1287 N N . SER A 1 174 ? -4.680 5.731 -18.729 1.00 69.62 174 SER A N 1
ATOM 1288 C CA . SER A 1 174 ? -5.606 4.612 -18.549 1.00 69.62 174 SER A CA 1
ATOM 1289 C C . SER A 1 174 ? -5.214 3.685 -17.377 1.00 69.62 174 SER A C 1
ATOM 1291 O O . SER A 1 174 ? -4.032 3.534 -17.070 1.00 69.62 174 SER A O 1
ATOM 1293 N N . PRO A 1 175 ? -6.173 3.058 -16.672 1.00 75.00 175 PRO A N 1
ATOM 1294 C CA . PRO A 1 175 ? -5.865 2.041 -15.666 1.00 75.00 175 PRO A CA 1
ATOM 1295 C C . PRO A 1 175 ? -5.057 0.865 -16.239 1.00 75.00 175 PRO A C 1
ATOM 1297 O O . PRO A 1 175 ? -5.411 0.323 -17.284 1.00 75.00 175 PRO A O 1
ATOM 1300 N N . TRP A 1 176 ? -4.038 0.387 -15.512 1.00 81.56 176 TRP A N 1
ATOM 1301 C CA . TRP A 1 176 ? -3.289 -0.838 -15.851 1.00 81.56 176 TRP A CA 1
ATOM 1302 C C . TRP A 1 176 ? -4.115 -2.111 -15.589 1.00 81.56 176 TRP A C 1
ATOM 1304 O O . TRP A 1 176 ? -3.794 -2.919 -14.721 1.00 81.56 176 TRP A O 1
ATOM 1314 N N . ASN A 1 177 ? -5.213 -2.288 -16.324 1.00 81.44 177 ASN A N 1
ATOM 1315 C CA . ASN A 1 177 ? -6.158 -3.391 -16.119 1.00 81.44 177 ASN A CA 1
ATOM 1316 C C . ASN A 1 177 ? -5.555 -4.771 -16.430 1.00 81.44 177 ASN A C 1
ATOM 1318 O O . ASN A 1 177 ? -5.999 -5.773 -15.877 1.00 81.44 177 ASN A O 1
ATOM 1322 N N . ASN A 1 178 ? -4.539 -4.819 -17.295 1.00 88.12 178 ASN A N 1
ATOM 1323 C CA . ASN A 1 178 ? -3.884 -6.055 -17.735 1.00 88.12 178 ASN A CA 1
ATOM 1324 C C . ASN A 1 178 ? -2.613 -6.384 -16.935 1.00 88.12 178 ASN A C 1
ATOM 1326 O O . ASN A 1 178 ? -1.858 -7.276 -17.323 1.00 88.12 178 ASN A O 1
ATOM 1330 N N . PHE A 1 179 ? -2.352 -5.647 -15.856 1.00 90.12 179 PHE A N 1
ATOM 1331 C CA . PHE A 1 179 ? -1.260 -5.908 -14.930 1.00 90.12 179 PHE A CA 1
ATOM 1332 C C . PHE A 1 179 ? -1.811 -6.515 -13.639 1.00 90.12 179 PHE A C 1
ATOM 1334 O O . PHE A 1 179 ? -2.777 -6.001 -13.075 1.00 90.12 179 PHE A O 1
ATOM 1341 N N . SER A 1 180 ? -1.210 -7.612 -13.179 1.00 91.38 180 SER A N 1
ATOM 1342 C CA . SER A 1 180 ? -1.634 -8.316 -11.960 1.00 91.38 180 SER A CA 1
ATOM 1343 C C . SER A 1 180 ? -0.503 -8.612 -10.975 1.00 91.38 180 SER A C 1
ATOM 1345 O O . SER A 1 180 ? -0.785 -9.149 -9.903 1.00 91.38 180 SER A O 1
ATOM 1347 N N . GLY A 1 181 ? 0.743 -8.277 -11.323 1.00 93.38 181 GLY A N 1
ATOM 1348 C CA . GLY A 1 181 ? 1.892 -8.422 -10.429 1.00 93.38 181 GLY A CA 1
ATOM 1349 C C . GLY A 1 181 ? 1.783 -7.528 -9.192 1.00 93.38 181 GLY A C 1
ATOM 1350 O O . GLY A 1 181 ? 1.023 -6.551 -9.163 1.00 93.38 181 GLY A O 1
ATOM 1351 N N . GLY A 1 182 ? 2.528 -7.870 -8.147 1.00 93.62 182 GLY A N 1
ATOM 1352 C CA . GLY A 1 182 ? 2.756 -7.017 -6.990 1.00 93.62 182 GLY A CA 1
ATOM 1353 C C . GLY A 1 182 ? 3.608 -5.804 -7.353 1.00 93.62 182 GLY A C 1
ATOM 1354 O O . GLY A 1 182 ? 4.412 -5.837 -8.282 1.00 93.62 182 GLY A O 1
ATOM 1355 N N . VAL A 1 183 ? 3.429 -4.706 -6.622 1.00 91.75 183 VAL A N 1
ATOM 1356 C CA . VAL A 1 183 ? 4.253 -3.502 -6.779 1.00 91.75 183 VAL A CA 1
ATOM 1357 C C . VAL A 1 183 ? 4.876 -3.150 -5.448 1.00 91.75 183 VAL A C 1
ATOM 1359 O O . VAL A 1 183 ? 4.169 -2.916 -4.474 1.00 91.75 183 VAL A O 1
ATOM 1362 N N . TYR A 1 184 ? 6.195 -3.074 -5.405 1.00 91.81 184 TYR A N 1
ATOM 1363 C CA . TYR A 1 184 ? 6.962 -2.844 -4.193 1.00 91.81 184 TYR A CA 1
ATOM 1364 C C . TYR A 1 184 ? 7.702 -1.521 -4.311 1.00 91.81 184 TYR A C 1
ATOM 1366 O O . TYR A 1 184 ? 8.496 -1.323 -5.224 1.00 91.81 184 TYR A O 1
ATOM 1374 N N . VAL A 1 185 ? 7.435 -0.594 -3.397 1.00 88.25 185 VAL A N 1
ATOM 1375 C CA . VAL A 1 185 ? 7.967 0.769 -3.443 1.00 88.25 185 VAL A CA 1
ATOM 1376 C C . VAL A 1 185 ? 8.972 0.972 -2.322 1.00 88.25 185 VAL A C 1
ATOM 1378 O O . VAL A 1 185 ? 8.616 0.944 -1.144 1.00 88.25 185 VAL A O 1
ATOM 1381 N N . TYR A 1 186 ? 10.217 1.252 -2.690 1.00 84.56 186 TYR A N 1
ATOM 1382 C CA . TYR A 1 186 ? 11.321 1.524 -1.779 1.00 84.56 186 TYR A CA 1
ATOM 1383 C C . TYR A 1 186 ? 11.898 2.918 -2.047 1.00 84.56 186 TYR A C 1
ATOM 1385 O O . TYR A 1 186 ? 12.141 3.296 -3.191 1.00 84.56 186 TYR A O 1
ATOM 1393 N N . ASN A 1 187 ? 12.157 3.674 -0.975 1.00 74.00 187 ASN A N 1
ATOM 1394 C CA . ASN A 1 187 ? 12.890 4.947 -1.009 1.00 74.00 187 ASN A CA 1
ATOM 1395 C C . ASN A 1 187 ? 12.397 5.982 -2.043 1.00 74.00 187 ASN A C 1
ATOM 1397 O O . ASN A 1 187 ? 13.146 6.392 -2.921 1.00 74.00 187 ASN A O 1
ATOM 1401 N N . GLY A 1 188 ? 11.169 6.483 -1.881 1.00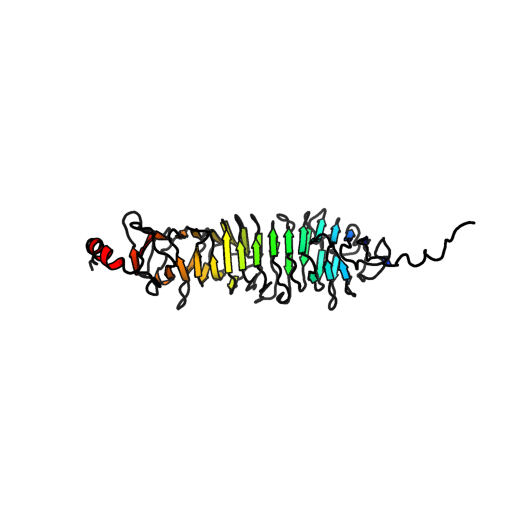 66.00 188 GLY A N 1
ATOM 1402 C CA . GLY A 1 188 ? 10.673 7.660 -2.607 1.00 66.00 188 GLY A CA 1
ATOM 1403 C C . GLY A 1 188 ? 10.314 7.405 -4.068 1.00 66.00 188 GLY A C 1
ATOM 1404 O O . GLY A 1 188 ? 11.142 7.564 -4.963 1.00 66.00 188 GLY A O 1
ATOM 1405 N N . ALA A 1 189 ? 9.040 7.104 -4.312 1.00 64.19 189 ALA A N 1
ATOM 1406 C CA . ALA A 1 189 ? 8.451 7.117 -5.644 1.00 64.19 189 ALA A CA 1
ATOM 1407 C C . ALA A 1 189 ? 7.230 8.048 -5.687 1.00 64.19 189 ALA A C 1
ATOM 1409 O O . ALA A 1 189 ? 6.415 8.101 -4.760 1.00 64.19 189 ALA A O 1
ATOM 1410 N N . ASP A 1 190 ? 7.092 8.761 -6.798 1.00 69.25 190 ASP A N 1
ATOM 1411 C CA . ASP A 1 190 ? 5.932 9.581 -7.107 1.00 69.25 190 ASP A CA 1
ATOM 1412 C C . ASP A 1 190 ? 4.942 8.732 -7.922 1.00 69.25 190 ASP A C 1
ATOM 1414 O O . ASP A 1 190 ? 5.186 8.296 -9.048 1.00 69.25 190 ASP A O 1
ATOM 1418 N N . PHE A 1 191 ? 3.798 8.472 -7.308 1.00 66.56 191 PHE A N 1
ATOM 1419 C CA . PHE A 1 191 ? 2.768 7.541 -7.740 1.00 66.56 191 PHE A CA 1
ATOM 1420 C C . PHE A 1 191 ? 1.400 8.174 -7.557 1.00 66.56 191 PHE A C 1
ATOM 1422 O O . PHE A 1 191 ? 0.964 8.333 -6.423 1.00 66.56 191 PHE A O 1
ATOM 1429 N N . PRO A 1 192 ? 0.580 8.291 -8.592 1.00 57.94 192 PRO A N 1
ATOM 1430 C CA . PRO A 1 192 ? 0.882 8.579 -9.981 1.00 57.94 192 PRO A CA 1
ATOM 1431 C C . PRO A 1 192 ? 0.347 9.964 -10.376 1.00 57.94 192 PRO A C 1
ATOM 1433 O O . PRO A 1 192 ? -0.504 10.544 -9.699 1.00 57.94 192 PRO A O 1
ATOM 1436 N N . GLN A 1 193 ? 0.806 10.474 -11.521 1.00 54.62 193 GLN A N 1
ATOM 1437 C CA . GLN A 1 193 ? 0.126 11.573 -12.211 1.00 54.62 193 GLN A CA 1
ATOM 1438 C C . GLN A 1 193 ? -0.888 10.976 -13.184 1.00 54.62 193 GLN A C 1
ATOM 1440 O O . GLN A 1 193 ? -0.497 10.377 -14.186 1.00 54.62 193 GLN A O 1
ATOM 1445 N N . THR A 1 194 ? -2.178 11.139 -12.917 1.00 51.03 194 THR A N 1
ATOM 1446 C CA . THR A 1 194 ? -3.240 10.719 -13.840 1.00 51.03 194 THR A CA 1
ATOM 1447 C C . THR A 1 194 ? -4.193 11.869 -14.131 1.00 51.03 194 THR A C 1
ATOM 1449 O O . THR A 1 194 ? -4.153 12.910 -13.472 1.00 51.03 194 THR A O 1
ATOM 1452 N N . ALA A 1 195 ? -5.039 11.705 -15.148 1.00 53.38 195 ALA A N 1
ATOM 1453 C CA . ALA A 1 195 ? -6.222 12.544 -15.276 1.00 53.38 195 ALA A CA 1
ATOM 1454 C C . ALA A 1 195 ? -7.119 12.366 -14.032 1.00 53.38 195 ALA A C 1
ATOM 1456 O O . ALA A 1 195 ? -7.052 11.353 -13.332 1.00 53.38 195 ALA A O 1
ATOM 1457 N N . ALA A 1 196 ? -7.967 13.347 -13.731 1.00 56.00 196 ALA A N 1
ATOM 1458 C CA . ALA A 1 196 ? -8.872 13.239 -12.591 1.00 56.00 196 ALA A CA 1
ATOM 1459 C C . ALA A 1 196 ? -9.768 11.983 -12.694 1.00 56.00 196 ALA A C 1
ATOM 1461 O O . ALA A 1 196 ? -10.326 11.716 -13.754 1.00 56.00 196 ALA A O 1
ATOM 1462 N N . ASN A 1 197 ? -9.978 11.287 -11.569 1.00 55.00 197 ASN A N 1
ATOM 1463 C CA . ASN A 1 197 ? -10.810 10.085 -11.396 1.00 55.00 197 ASN A CA 1
ATOM 1464 C C . ASN A 1 197 ? -10.214 8.746 -11.863 1.00 55.00 197 ASN A C 1
ATOM 1466 O O . ASN A 1 197 ? -10.975 7.825 -12.163 1.00 55.00 197 ASN A O 1
ATOM 1470 N N . THR A 1 198 ? -8.892 8.597 -11.897 1.00 62.12 198 THR A N 1
ATOM 1471 C CA . THR A 1 198 ? -8.274 7.365 -12.414 1.00 62.12 198 THR A CA 1
ATOM 1472 C C . THR A 1 198 ? -8.061 6.319 -11.315 1.00 62.12 198 THR A C 1
ATOM 1474 O O . THR A 1 198 ? -7.693 6.645 -10.183 1.00 62.12 198 THR A O 1
ATOM 1477 N N . PHE A 1 199 ? -8.296 5.054 -11.661 1.00 63.25 199 PHE A N 1
ATOM 1478 C CA . PHE A 1 199 ? -7.966 3.875 -10.862 1.00 63.25 199 PHE A CA 1
ATOM 1479 C C . PHE A 1 199 ? -6.661 3.289 -11.399 1.00 63.25 199 PHE A C 1
ATOM 1481 O O . PHE A 1 199 ? -6.540 3.100 -12.604 1.00 63.25 199 PHE A O 1
ATOM 1488 N N . LEU A 1 200 ? -5.679 3.014 -10.548 1.00 71.75 200 LEU A N 1
ATOM 1489 C CA . LEU A 1 200 ? -4.405 2.448 -10.980 1.00 71.75 200 LEU A CA 1
ATOM 1490 C C . LEU A 1 200 ? -4.203 1.070 -10.384 1.00 71.75 200 LEU A C 1
ATOM 1492 O O . LEU A 1 200 ? -4.511 0.853 -9.215 1.00 71.75 200 LEU A O 1
ATOM 1496 N N . MET A 1 201 ? -3.671 0.168 -11.215 1.00 77.69 201 MET A N 1
ATOM 1497 C CA . MET A 1 201 ? -3.211 -1.162 -10.809 1.00 77.69 201 MET A CA 1
ATOM 1498 C C . MET A 1 201 ? -4.271 -1.910 -9.992 1.00 77.69 201 MET A C 1
ATOM 1500 O O . MET A 1 201 ? -3.979 -2.519 -8.968 1.00 77.69 201 MET A O 1
ATOM 1504 N N . THR A 1 202 ? -5.532 -1.831 -10.422 1.00 79.31 202 THR A N 1
ATOM 1505 C CA . THR A 1 202 ? -6.710 -2.297 -9.670 1.00 79.31 202 THR A CA 1
ATOM 1506 C C . THR A 1 202 ? -6.655 -3.772 -9.287 1.00 79.31 202 THR A C 1
ATOM 1508 O O . THR A 1 202 ? -7.347 -4.174 -8.359 1.00 79.31 202 THR A O 1
ATOM 1511 N N . ASN A 1 203 ? -5.811 -4.568 -9.946 1.00 87.06 203 ASN A N 1
ATOM 1512 C CA . ASN A 1 203 ? -5.613 -5.989 -9.665 1.00 87.06 203 ASN A CA 1
ATOM 1513 C C . ASN A 1 203 ? -4.384 -6.290 -8.783 1.00 87.06 203 ASN A C 1
ATOM 1515 O O . ASN A 1 203 ? -4.228 -7.424 -8.315 1.00 87.06 203 ASN A O 1
ATOM 1519 N N . SER A 1 204 ? -3.546 -5.291 -8.504 1.00 88.50 204 SER A N 1
ATOM 1520 C CA . SER A 1 204 ? -2.252 -5.433 -7.833 1.00 88.50 204 SER A CA 1
ATOM 1521 C C . SER A 1 204 ? -2.315 -5.115 -6.345 1.00 88.50 204 SER A C 1
ATOM 1523 O O . SER A 1 204 ? -3.089 -4.268 -5.888 1.00 88.50 204 SER A O 1
ATOM 1525 N N . VAL A 1 205 ? -1.458 -5.792 -5.582 1.00 92.69 205 VAL A N 1
ATOM 1526 C CA . VAL A 1 205 ? -1.110 -5.379 -4.220 1.00 92.69 205 VAL A CA 1
ATOM 1527 C C . VAL A 1 205 ? 0.063 -4.414 -4.317 1.00 92.69 205 VAL A C 1
ATOM 1529 O O . VAL A 1 205 ? 1.085 -4.755 -4.907 1.00 92.69 205 VAL A O 1
ATOM 1532 N N . VAL A 1 206 ? -0.079 -3.229 -3.731 1.00 90.94 206 VAL A N 1
ATOM 1533 C CA . VAL A 1 206 ? 1.013 -2.260 -3.613 1.00 90.94 206 VAL A CA 1
ATOM 1534 C C . VAL A 1 206 ? 1.582 -2.346 -2.207 1.00 90.94 206 VAL A C 1
ATOM 1536 O O . VAL A 1 206 ? 0.842 -2.228 -1.239 1.00 90.94 206 VAL A O 1
ATOM 1539 N N . THR A 1 207 ? 2.886 -2.536 -2.080 1.00 93.00 207 THR A N 1
ATOM 1540 C CA . THR A 1 207 ? 3.596 -2.614 -0.804 1.00 93.00 207 THR A CA 1
ATOM 1541 C C . THR A 1 207 ? 4.565 -1.449 -0.701 1.00 93.00 207 THR A C 1
ATOM 1543 O O . THR A 1 207 ? 5.490 -1.327 -1.500 1.00 93.00 207 THR A O 1
ATOM 1546 N N . LEU A 1 208 ? 4.384 -0.594 0.300 1.00 91.56 208 LEU A N 1
ATOM 1547 C CA . LEU A 1 208 ? 5.372 0.408 0.675 1.00 91.56 208 LEU A CA 1
ATOM 1548 C C . LEU A 1 208 ? 6.385 -0.264 1.595 1.00 91.56 208 LEU A C 1
ATOM 1550 O O . LEU A 1 208 ? 6.059 -0.616 2.730 1.00 91.56 208 LEU A O 1
ATOM 1554 N N . GLY A 1 209 ? 7.605 -0.452 1.094 1.00 89.75 209 GLY A N 1
ATOM 1555 C CA . GLY A 1 209 ? 8.731 -0.941 1.878 1.00 89.75 209 GLY A CA 1
ATOM 1556 C C . GLY A 1 209 ? 9.012 -0.037 3.081 1.00 89.75 209 GLY A C 1
ATOM 1557 O O . GLY A 1 209 ? 8.556 1.103 3.127 1.00 89.75 209 GLY A O 1
ATOM 1558 N N . ALA A 1 210 ? 9.781 -0.515 4.061 1.00 87.25 210 ALA A N 1
ATOM 1559 C CA . ALA A 1 210 ? 10.128 0.301 5.226 1.00 87.25 210 ALA A CA 1
ATOM 1560 C C . ALA A 1 210 ? 10.784 1.631 4.802 1.00 87.25 210 ALA A C 1
ATOM 1562 O O . ALA A 1 210 ? 11.668 1.642 3.944 1.00 87.25 210 ALA A O 1
ATOM 1563 N N . ASN A 1 211 ? 10.355 2.748 5.401 1.00 84.62 211 ASN A N 1
ATOM 1564 C CA . ASN A 1 211 ? 10.734 4.116 4.997 1.00 84.62 211 ASN A CA 1
ATOM 1565 C C . ASN A 1 211 ? 10.285 4.526 3.578 1.00 84.62 211 ASN A C 1
ATOM 1567 O O . ASN A 1 211 ? 10.731 5.543 3.040 1.00 84.62 211 ASN A O 1
ATOM 1571 N N . GLY A 1 212 ? 9.405 3.742 2.956 1.00 82.38 212 GLY A N 1
ATOM 1572 C CA . GLY A 1 212 ? 8.831 4.022 1.651 1.00 82.38 212 GLY A CA 1
ATOM 1573 C C . GLY A 1 212 ? 7.999 5.300 1.673 1.00 82.38 212 GLY A C 1
ATOM 1574 O O . GLY A 1 212 ? 7.236 5.556 2.604 1.00 82.38 212 GLY A O 1
ATOM 1575 N N . LEU A 1 213 ? 8.138 6.096 0.618 1.00 82.81 213 LEU A N 1
ATOM 1576 C CA . LEU A 1 213 ? 7.348 7.296 0.384 1.00 82.81 213 LEU A CA 1
ATOM 1577 C C . LEU A 1 213 ? 6.603 7.121 -0.934 1.00 82.81 213 LEU A C 1
ATOM 1579 O O . LEU A 1 213 ? 7.228 6.868 -1.965 1.00 82.81 213 LEU A O 1
ATOM 1583 N N . LEU A 1 214 ? 5.289 7.297 -0.870 1.00 82.25 214 LEU A N 1
ATOM 1584 C CA . LEU A 1 214 ? 4.372 7.271 -1.996 1.00 82.25 214 LEU A CA 1
ATOM 1585 C C . LEU A 1 214 ? 3.772 8.663 -2.178 1.00 82.25 214 LEU A C 1
ATOM 1587 O O . LEU A 1 214 ? 3.001 9.106 -1.326 1.00 82.25 214 LEU A O 1
ATOM 1591 N N . ARG A 1 215 ? 4.097 9.367 -3.267 1.00 79.44 215 ARG A N 1
ATOM 1592 C CA . ARG A 1 215 ? 3.485 10.679 -3.546 1.00 79.44 215 ARG A CA 1
ATOM 1593 C C . ARG A 1 215 ? 2.349 10.585 -4.546 1.00 79.44 215 ARG A C 1
ATOM 1595 O O . ARG A 1 215 ? 2.603 10.400 -5.729 1.00 79.44 215 ARG A O 1
ATOM 1602 N N . ILE A 1 216 ? 1.129 10.815 -4.085 1.00 74.94 216 ILE A N 1
ATOM 1603 C CA . ILE A 1 216 ? -0.094 10.754 -4.878 1.00 74.94 216 ILE A CA 1
ATOM 1604 C C . ILE A 1 216 ? -0.502 12.141 -5.335 1.00 74.94 216 ILE A C 1
ATOM 1606 O O . ILE A 1 216 ? -0.761 13.035 -4.525 1.00 74.94 216 ILE A O 1
ATOM 1610 N N . MET A 1 217 ? -0.601 12.314 -6.650 1.00 70.06 217 MET A N 1
ATOM 1611 C CA . MET A 1 217 ? -1.114 13.543 -7.243 1.00 70.06 217 MET A CA 1
ATOM 1612 C C . MET A 1 217 ? -2.646 13.517 -7.333 1.00 70.06 217 MET A C 1
ATOM 1614 O O . MET A 1 217 ? -3.291 12.464 -7.286 1.00 70.06 217 MET A O 1
ATOM 1618 N N . ALA A 1 218 ? -3.220 14.713 -7.442 1.00 63.31 218 ALA A N 1
ATOM 1619 C CA . ALA A 1 218 ? -4.655 14.975 -7.464 1.00 63.31 218 ALA A CA 1
ATOM 1620 C C . ALA A 1 218 ? -5.467 14.041 -8.380 1.00 63.31 218 ALA A C 1
ATOM 1622 O O . ALA A 1 218 ? -5.109 13.819 -9.533 1.00 63.31 218 ALA A O 1
ATOM 1623 N N . GLY A 1 219 ? -6.618 13.575 -7.883 1.00 62.19 219 GLY A N 1
ATOM 1624 C CA . GLY A 1 219 ? -7.625 12.878 -8.689 1.00 62.19 219 GLY A CA 1
ATOM 1625 C C . GLY A 1 219 ? -7.482 11.357 -8.782 1.00 62.19 219 GLY A C 1
ATOM 1626 O O . GLY A 1 219 ? -8.363 10.723 -9.362 1.00 62.19 219 GLY A O 1
ATOM 1627 N N . SER A 1 220 ? -6.446 10.761 -8.192 1.00 69.75 220 SER A N 1
ATOM 1628 C CA . SER A 1 220 ? -6.321 9.299 -8.092 1.00 69.75 220 SER A CA 1
ATOM 1629 C C . SER A 1 220 ? -7.363 8.732 -7.115 1.00 69.75 220 SER A C 1
ATOM 1631 O O . SER A 1 220 ? -7.453 9.210 -5.983 1.00 69.75 220 SER A O 1
ATOM 1633 N N . LYS A 1 221 ? -8.149 7.731 -7.546 1.00 72.06 221 LYS A N 1
ATOM 1634 C CA . LYS A 1 221 ? -9.205 7.093 -6.728 1.00 72.06 221 LYS A CA 1
ATOM 1635 C C . LYS A 1 221 ? -8.779 5.797 -6.036 1.00 72.06 221 LYS A C 1
ATOM 1637 O O . LYS A 1 221 ? -9.326 5.413 -5.006 1.00 72.06 221 LYS A O 1
ATOM 1642 N N . GLN A 1 222 ? -7.829 5.094 -6.636 1.00 78.50 222 GLN A N 1
ATOM 1643 C CA . GLN A 1 222 ? -7.365 3.786 -6.186 1.00 78.50 222 GLN A CA 1
ATOM 1644 C C . GLN A 1 222 ? -5.951 3.565 -6.721 1.00 78.50 222 GLN A C 1
ATOM 1646 O O . GLN A 1 222 ? -5.674 3.941 -7.860 1.00 78.50 222 GLN A O 1
ATOM 1651 N N . ILE A 1 223 ? -5.066 2.990 -5.906 1.00 79.12 223 ILE A N 1
ATOM 1652 C CA . ILE A 1 223 ? -3.647 2.755 -6.256 1.00 79.12 223 ILE A CA 1
ATOM 1653 C C . ILE A 1 223 ? -3.315 1.256 -6.293 1.00 79.12 223 ILE A C 1
ATOM 1655 O O . ILE A 1 223 ? -2.257 0.864 -6.765 1.00 79.12 223 ILE A O 1
ATOM 1659 N N . GLY A 1 224 ? -4.248 0.418 -5.850 1.00 84.75 224 GLY A N 1
ATOM 1660 C CA . GLY A 1 224 ? -4.215 -1.032 -5.957 1.00 84.75 224 GLY A CA 1
ATOM 1661 C C . GLY A 1 224 ? -5.502 -1.620 -5.390 1.00 84.75 224 GLY A C 1
ATOM 1662 O O . GLY A 1 224 ? -6.339 -0.881 -4.865 1.00 84.75 224 GLY A O 1
ATOM 1663 N N . LYS A 1 225 ? -5.682 -2.943 -5.434 1.00 88.31 225 LYS A N 1
ATOM 1664 C CA . LYS A 1 225 ? -6.758 -3.591 -4.646 1.00 88.31 225 LYS A CA 1
ATOM 1665 C C . LYS A 1 225 ? -6.473 -3.539 -3.146 1.00 88.31 225 LYS A C 1
ATOM 1667 O O . LYS A 1 225 ? -7.389 -3.480 -2.332 1.00 88.31 225 LYS A O 1
ATOM 1672 N N . ARG A 1 226 ? -5.187 -3.561 -2.790 1.00 91.12 226 ARG A N 1
ATOM 1673 C CA . ARG A 1 226 ? -4.688 -3.496 -1.419 1.00 91.12 226 ARG A CA 1
ATOM 1674 C C . ARG A 1 226 ? -3.386 -2.709 -1.382 1.00 91.12 226 ARG A C 1
ATOM 1676 O O . ARG A 1 226 ? -2.530 -2.915 -2.241 1.00 91.12 226 ARG A O 1
ATOM 1683 N N . LEU A 1 227 ? -3.243 -1.860 -0.373 1.00 91.31 227 LEU A N 1
ATOM 1684 C CA . LEU A 1 227 ? -2.021 -1.153 -0.027 1.00 91.31 227 LEU A CA 1
ATOM 1685 C C . LEU A 1 227 ? -1.490 -1.696 1.300 1.00 91.31 227 LEU A C 1
ATOM 1687 O O . LEU A 1 227 ? -2.181 -1.632 2.311 1.00 91.31 227 LEU A O 1
ATOM 1691 N N . VAL A 1 228 ? -0.268 -2.212 1.296 1.00 93.44 228 VAL A N 1
ATOM 1692 C CA . VAL A 1 228 ? 0.442 -2.683 2.485 1.00 93.44 228 VAL A CA 1
ATOM 1693 C C . VAL A 1 228 ? 1.475 -1.628 2.862 1.00 93.44 228 VAL A C 1
ATOM 1695 O O . VAL A 1 228 ? 2.403 -1.354 2.105 1.00 93.44 228 VAL A O 1
ATOM 1698 N N . ALA A 1 229 ? 1.309 -1.008 4.021 1.00 92.81 229 ALA A N 1
ATOM 1699 C CA . ALA A 1 229 ? 2.190 0.015 4.556 1.00 92.81 229 ALA A CA 1
ATOM 1700 C C . ALA A 1 229 ? 3.072 -0.595 5.651 1.00 92.81 229 ALA A C 1
ATOM 1702 O O . ALA A 1 229 ? 2.606 -0.851 6.761 1.00 92.81 229 ALA A O 1
ATOM 1703 N N . LEU A 1 230 ? 4.350 -0.831 5.342 1.00 93.38 230 LEU A N 1
ATOM 1704 C CA . LEU A 1 230 ? 5.323 -1.258 6.347 1.00 93.38 230 LEU A CA 1
ATOM 1705 C C . LEU A 1 230 ? 5.756 -0.085 7.240 1.00 93.38 230 LEU A C 1
ATOM 1707 O O . LEU A 1 230 ? 5.281 1.047 7.114 1.00 93.38 230 LEU A O 1
ATOM 1711 N N . ASN A 1 231 ? 6.668 -0.360 8.168 1.00 91.81 231 ASN A N 1
ATOM 1712 C CA . ASN A 1 231 ? 7.027 0.599 9.197 1.00 91.81 231 ASN A CA 1
ATOM 1713 C C . ASN A 1 231 ? 7.680 1.875 8.631 1.00 91.81 231 ASN A C 1
ATOM 1715 O O . ASN A 1 231 ? 8.511 1.828 7.719 1.00 91.81 231 ASN A O 1
ATOM 1719 N N . ASN A 1 232 ? 7.346 3.012 9.246 1.00 90.38 232 ASN A N 1
ATOM 1720 C CA . ASN A 1 232 ? 7.816 4.354 8.895 1.00 90.38 232 ASN A CA 1
ATOM 1721 C C . ASN A 1 232 ? 7.539 4.751 7.438 1.00 90.38 232 ASN A C 1
ATOM 1723 O O . ASN A 1 232 ? 8.331 5.458 6.816 1.00 90.38 232 ASN A O 1
ATOM 1727 N N . THR A 1 233 ? 6.415 4.312 6.886 1.00 90.25 233 THR A N 1
ATOM 1728 C CA . THR A 1 233 ? 6.005 4.683 5.532 1.00 90.25 233 THR A CA 1
ATOM 1729 C C . THR A 1 233 ? 5.263 6.010 5.509 1.00 90.25 233 THR A C 1
ATOM 1731 O O . THR A 1 233 ? 4.724 6.489 6.511 1.00 90.25 233 THR A O 1
ATOM 1734 N N . GLN A 1 234 ? 5.254 6.641 4.341 1.00 86.94 234 GLN A N 1
ATOM 1735 C CA . GLN A 1 234 ? 4.574 7.906 4.122 1.00 86.94 234 GLN A CA 1
ATOM 1736 C C . GLN A 1 234 ? 3.758 7.842 2.841 1.00 86.94 234 GLN A C 1
ATOM 1738 O O . GLN A 1 234 ? 4.265 7.475 1.782 1.00 86.94 234 GLN A O 1
ATOM 1743 N N . ILE A 1 235 ? 2.505 8.266 2.934 1.00 83.75 235 ILE A N 1
ATOM 1744 C CA . ILE A 1 235 ? 1.673 8.564 1.779 1.00 83.75 235 ILE A CA 1
ATOM 1745 C C . ILE A 1 235 ? 1.465 10.062 1.774 1.00 83.75 235 ILE A C 1
ATOM 1747 O O . ILE A 1 235 ? 0.997 10.650 2.747 1.00 83.75 235 ILE A O 1
ATOM 1751 N N . TYR A 1 236 ? 1.853 10.681 0.677 1.00 77.88 236 TYR A N 1
ATOM 1752 C CA . TYR A 1 236 ? 1.966 12.114 0.575 1.00 77.88 236 TYR A CA 1
ATOM 1753 C C . TYR A 1 236 ? 1.129 12.652 -0.572 1.00 77.88 236 TYR A C 1
ATOM 1755 O O . TYR A 1 236 ? 1.208 12.171 -1.698 1.00 77.88 236 TYR A O 1
ATOM 1763 N N . SER A 1 237 ? 0.376 13.705 -0.297 1.00 71.12 237 SER A N 1
ATOM 1764 C CA . SER A 1 237 ? -0.302 14.494 -1.307 1.00 71.12 237 SER A CA 1
ATOM 1765 C C . SER A 1 237 ? 0.593 15.549 -1.921 1.00 71.12 237 SER A C 1
ATOM 1767 O O . SER A 1 237 ? 1.108 16.407 -1.202 1.00 71.12 237 SER A O 1
ATOM 1769 N N . TYR A 1 238 ? 0.663 15.568 -3.250 1.00 61.44 238 TYR A N 1
ATOM 1770 C CA . TYR A 1 238 ? 1.232 16.690 -3.983 1.00 61.44 238 TYR A CA 1
ATOM 1771 C C . TYR A 1 238 ? 0.121 17.470 -4.707 1.00 61.44 238 TYR A C 1
ATOM 1773 O O . TYR A 1 238 ? -0.604 16.906 -5.530 1.00 61.44 238 TYR A O 1
ATOM 1781 N N . TYR A 1 239 ? 0.030 18.774 -4.412 1.00 57.44 239 TYR A N 1
ATOM 1782 C CA . TYR A 1 239 ? -0.955 19.760 -4.897 1.00 57.44 239 TYR A CA 1
ATOM 1783 C C . TYR A 1 239 ? -2.332 19.785 -4.202 1.00 57.44 239 TYR A C 1
ATOM 1785 O O . TYR A 1 239 ? -2.785 18.831 -3.588 1.00 57.44 239 TYR A O 1
ATOM 1793 N N . ASN A 1 240 ? -2.995 20.944 -4.311 1.00 53.00 240 ASN A N 1
ATOM 1794 C CA . ASN A 1 240 ? -4.120 21.458 -3.512 1.00 53.00 240 ASN A CA 1
ATOM 1795 C C . ASN A 1 240 ? -5.476 20.700 -3.582 1.00 53.00 240 ASN A C 1
ATOM 1797 O O . ASN A 1 240 ? -6.524 21.343 -3.526 1.00 53.00 240 ASN A O 1
ATOM 1801 N N . TYR A 1 241 ? -5.500 19.373 -3.699 1.00 57.00 241 TYR A N 1
ATOM 1802 C CA . TYR A 1 241 ? -6.710 18.611 -4.035 1.00 57.00 241 TYR A CA 1
ATOM 1803 C C . TYR A 1 241 ? -7.092 17.536 -3.004 1.00 57.00 241 TYR A C 1
ATOM 1805 O O . TYR A 1 241 ? -6.301 17.144 -2.151 1.00 57.00 241 TYR A O 1
ATOM 1813 N N . GLN A 1 242 ? -8.351 17.092 -3.077 1.00 61.47 242 GLN A N 1
ATOM 1814 C CA . GLN A 1 242 ? -8.963 16.078 -2.213 1.00 61.47 242 GLN A CA 1
ATOM 1815 C C . GLN A 1 242 ? -8.500 14.657 -2.584 1.00 61.47 242 GLN A C 1
ATOM 1817 O O . GLN A 1 242 ? -8.463 14.319 -3.770 1.00 61.47 242 GLN A O 1
ATOM 1822 N N . TYR A 1 243 ? -8.210 13.819 -1.579 1.00 64.81 243 TYR A N 1
ATOM 1823 C CA . TYR A 1 243 ? -7.963 12.382 -1.764 1.00 64.81 243 TYR A CA 1
ATOM 1824 C C . TYR A 1 243 ? -9.258 11.612 -1.613 1.00 64.81 243 TYR A C 1
ATOM 1826 O O . TYR A 1 243 ? -9.976 11.796 -0.632 1.00 64.81 243 TYR A O 1
ATOM 1834 N N . TRP A 1 244 ? -9.498 10.708 -2.556 1.00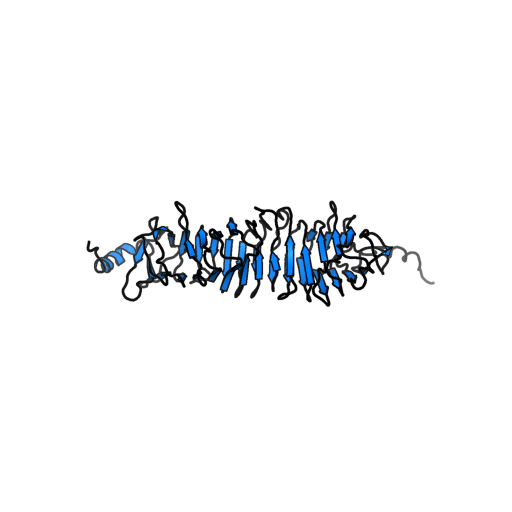 66.44 244 TRP A N 1
ATOM 1835 C CA . TRP A 1 244 ? -10.532 9.691 -2.469 1.00 66.44 244 TRP A CA 1
ATOM 1836 C C . TRP A 1 244 ? -9.834 8.348 -2.616 1.00 66.44 244 TRP A C 1
ATOM 1838 O O . TRP A 1 244 ? -9.715 7.857 -3.723 1.00 66.44 244 TRP A O 1
ATOM 1848 N N . LEU A 1 245 ? -9.307 7.780 -1.535 1.00 76.00 245 LEU A N 1
ATOM 1849 C CA . LEU A 1 245 ? -8.807 6.406 -1.563 1.00 76.00 245 LEU A CA 1
ATOM 1850 C C . LEU A 1 245 ? -10.003 5.492 -1.333 1.00 76.00 245 LEU A C 1
ATOM 1852 O O . LEU A 1 245 ? -10.396 5.247 -0.198 1.00 76.00 245 LEU A O 1
ATOM 1856 N N . THR A 1 246 ? -10.631 5.069 -2.420 1.00 75.62 246 THR A N 1
ATOM 1857 C CA . THR A 1 246 ? -11.863 4.277 -2.391 1.00 75.62 246 THR A CA 1
ATOM 1858 C C . THR A 1 246 ? -11.611 2.887 -2.951 1.00 75.62 246 THR A C 1
ATOM 1860 O O . THR A 1 246 ? -10.829 2.746 -3.890 1.00 75.62 246 THR A O 1
ATOM 1863 N N . ASN A 1 247 ? -12.326 1.886 -2.435 1.00 78.75 247 ASN A N 1
ATOM 1864 C CA . ASN A 1 247 ? -12.302 0.506 -2.936 1.00 78.75 247 ASN A CA 1
ATOM 1865 C C . ASN A 1 247 ? -10.907 -0.139 -2.875 1.00 78.75 247 ASN A C 1
ATOM 1867 O O . ASN A 1 247 ? -10.519 -0.905 -3.755 1.00 78.75 247 ASN A O 1
ATOM 1871 N N . MET A 1 248 ? -10.143 0.189 -1.836 1.00 86.31 248 MET A N 1
ATOM 1872 C CA . MET A 1 248 ? -8.818 -0.363 -1.582 1.00 86.31 248 MET A CA 1
ATOM 1873 C C . MET A 1 248 ? -8.742 -0.771 -0.119 1.00 86.31 248 MET A C 1
ATOM 1875 O O . MET A 1 248 ? -9.143 0.011 0.736 1.00 86.31 248 MET A O 1
ATOM 1879 N N . ALA A 1 249 ? -8.219 -1.962 0.163 1.00 91.81 249 ALA A N 1
ATOM 1880 C CA . ALA A 1 249 ? -7.865 -2.346 1.526 1.00 91.81 249 ALA A CA 1
ATOM 1881 C C . ALA A 1 249 ? -6.518 -1.724 1.924 1.00 91.81 249 ALA A C 1
ATOM 1883 O O . ALA A 1 249 ? -5.599 -1.655 1.107 1.00 91.81 249 ALA A O 1
ATOM 1884 N N . LEU A 1 250 ? -6.377 -1.308 3.176 1.00 92.94 250 LEU A N 1
ATOM 1885 C CA . LEU A 1 250 ? -5.150 -0.789 3.763 1.00 92.94 250 LEU A CA 1
ATOM 1886 C C . LEU A 1 250 ? -4.706 -1.742 4.865 1.00 92.94 250 LEU A C 1
ATOM 1888 O O . LEU A 1 250 ? -5.450 -2.018 5.800 1.00 92.94 250 LEU A O 1
ATOM 1892 N N . GLU A 1 251 ? -3.479 -2.221 4.773 1.00 94.38 251 GLU A N 1
ATOM 1893 C CA . GLU A 1 251 ? -2.864 -3.078 5.776 1.00 94.38 251 GLU A CA 1
ATOM 1894 C C . GLU A 1 251 ? -1.647 -2.360 6.352 1.00 94.38 251 GLU A C 1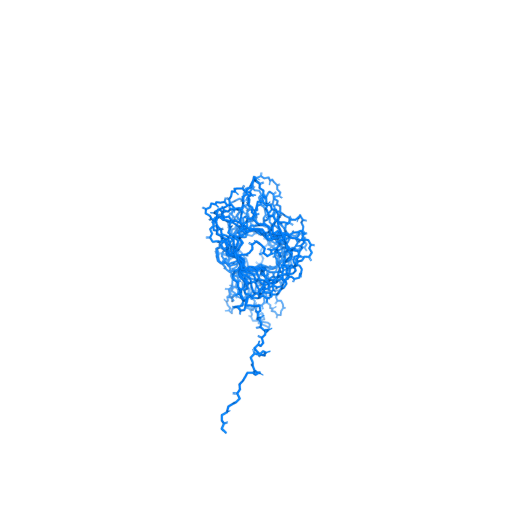
ATOM 1896 O O . GLU A 1 251 ? -0.755 -1.968 5.600 1.00 94.38 251 GLU A O 1
ATOM 1901 N N . ILE A 1 252 ? -1.614 -2.146 7.666 1.00 93.94 252 ILE A N 1
ATOM 1902 C CA . ILE A 1 252 ? -0.542 -1.411 8.342 1.00 93.94 252 ILE A CA 1
ATOM 1903 C C . ILE A 1 252 ? 0.322 -2.342 9.193 1.00 93.94 252 ILE A C 1
ATOM 1905 O O . ILE A 1 252 ? -0.179 -3.186 9.933 1.00 93.94 252 ILE A O 1
ATOM 1909 N N . HIS A 1 253 ? 1.637 -2.147 9.107 1.00 92.69 253 HIS A N 1
ATOM 1910 C CA . HIS A 1 253 ? 2.653 -2.864 9.878 1.00 92.69 253 HIS A CA 1
ATOM 1911 C C . HIS A 1 253 ? 3.648 -1.857 10.463 1.00 92.69 253 HIS A C 1
ATOM 1913 O O . HIS A 1 253 ? 4.766 -1.698 9.968 1.00 92.69 253 HIS A O 1
ATOM 1919 N N . GLY A 1 254 ? 3.225 -1.132 11.499 1.00 92.69 254 GLY A N 1
ATOM 1920 C CA . GLY A 1 254 ? 3.987 -0.049 12.128 1.00 92.69 254 GLY A CA 1
ATOM 1921 C C . GLY A 1 254 ? 3.443 1.342 11.796 1.00 92.69 254 GLY A C 1
ATOM 1922 O O . GLY A 1 254 ? 2.235 1.559 11.771 1.00 92.69 254 GLY A O 1
ATOM 1923 N N . ASN A 1 255 ? 4.325 2.320 11.594 1.00 93.12 255 ASN A N 1
ATOM 1924 C CA . ASN A 1 255 ? 3.904 3.714 11.421 1.00 93.12 255 ASN A CA 1
ATOM 1925 C C . ASN A 1 255 ? 3.659 4.077 9.950 1.00 93.12 255 ASN A C 1
ATOM 1927 O O . ASN A 1 255 ? 4.574 3.983 9.132 1.00 93.12 255 ASN A O 1
ATOM 1931 N N . LEU A 1 256 ? 2.467 4.590 9.651 1.00 92.50 256 LEU A N 1
ATOM 1932 C CA . LEU A 1 256 ? 2.091 5.209 8.384 1.00 92.50 256 LEU A CA 1
ATOM 1933 C C . LEU A 1 256 ? 1.767 6.689 8.613 1.00 92.50 256 LEU A C 1
ATOM 1935 O O . LEU A 1 256 ? 0.872 7.026 9.385 1.00 92.50 256 LEU A O 1
ATOM 1939 N N . ASN A 1 257 ? 2.448 7.587 7.904 1.00 89.31 257 ASN A N 1
ATOM 1940 C CA . ASN A 1 257 ? 2.100 9.005 7.892 1.00 89.31 257 ASN A CA 1
ATOM 1941 C C . ASN A 1 257 ? 1.303 9.350 6.630 1.00 89.31 257 ASN A C 1
ATOM 1943 O O . ASN A 1 257 ? 1.836 9.302 5.521 1.00 89.31 257 ASN A O 1
ATOM 1947 N N . LEU A 1 258 ? 0.040 9.729 6.802 1.00 85.56 258 LEU A N 1
ATOM 1948 C CA . LEU A 1 258 ? -0.780 10.338 5.764 1.00 85.56 258 LEU A CA 1
ATOM 1949 C C . LEU A 1 258 ? -0.548 11.845 5.806 1.00 85.56 258 LEU A C 1
ATOM 1951 O O . LEU A 1 258 ? -1.025 12.533 6.709 1.00 85.56 258 LEU A O 1
ATOM 1955 N N . ARG A 1 259 ? 0.206 12.358 4.836 1.00 78.38 259 ARG A N 1
ATOM 1956 C CA . ARG A 1 259 ? 0.566 13.770 4.755 1.00 78.38 259 ARG A CA 1
ATOM 1957 C C . ARG A 1 259 ? -0.104 14.453 3.579 1.00 78.38 259 ARG A C 1
ATOM 1959 O O . ARG A 1 259 ? -0.152 13.905 2.480 1.00 78.38 259 ARG A O 1
ATOM 1966 N N . ALA A 1 260 ? -0.512 15.702 3.782 1.00 70.94 260 ALA A N 1
ATOM 1967 C CA . ALA A 1 260 ? -0.821 16.576 2.666 1.00 70.94 260 ALA A CA 1
ATOM 1968 C C . ALA A 1 260 ? -0.233 17.978 2.796 1.00 70.94 260 ALA A C 1
ATOM 1970 O O . ALA A 1 260 ? -0.392 18.630 3.828 1.00 70.94 260 ALA A O 1
ATOM 1971 N N . ASP A 1 261 ? 0.416 18.436 1.722 1.00 64.44 261 ASP A N 1
ATOM 1972 C CA . ASP A 1 261 ? 0.987 19.776 1.627 1.00 64.44 261 ASP A CA 1
ATOM 1973 C C . ASP A 1 261 ? 0.181 20.666 0.678 1.00 64.44 261 ASP A C 1
ATOM 1975 O O . ASP A 1 261 ? -0.248 20.279 -0.409 1.00 64.44 261 ASP A O 1
ATOM 1979 N N . GLY A 1 262 ? 0.039 21.922 1.079 1.00 57.28 262 GLY A N 1
ATOM 1980 C CA . GLY A 1 262 ? -0.429 23.011 0.235 1.00 57.28 262 GLY A CA 1
ATOM 1981 C C . GLY A 1 262 ? -0.972 24.158 1.081 1.00 57.28 262 GLY A C 1
ATOM 1982 O O . GLY A 1 262 ? -1.273 23.976 2.260 1.00 57.28 262 GLY A O 1
ATOM 1983 N N . ALA A 1 263 ? -1.070 25.349 0.486 1.00 54.09 263 ALA A N 1
ATOM 1984 C CA . ALA A 1 263 ? -1.576 26.541 1.169 1.00 54.09 263 ALA A CA 1
ATOM 1985 C C . ALA A 1 263 ? -2.959 26.266 1.788 1.00 54.09 263 ALA A C 1
ATOM 1987 O O . ALA A 1 263 ? -3.781 25.601 1.158 1.00 54.09 263 ALA A O 1
ATOM 1988 N N . ALA A 1 264 ? -3.197 26.749 3.009 1.00 50.75 264 ALA A N 1
ATOM 1989 C CA . ALA A 1 264 ? -4.421 26.525 3.776 1.00 50.75 264 ALA A CA 1
ATOM 1990 C C . ALA A 1 264 ? -5.657 27.104 3.061 1.00 50.75 264 ALA A C 1
ATOM 1992 O O . ALA A 1 264 ? -6.065 28.230 3.318 1.00 50.75 264 ALA A O 1
ATOM 1993 N N . ASN A 1 265 ? -6.260 26.328 2.160 1.00 49.62 265 ASN A N 1
ATOM 1994 C CA . ASN A 1 265 ? -7.578 26.618 1.604 1.00 49.62 265 ASN A CA 1
ATOM 1995 C C . ASN A 1 265 ? -8.575 25.629 2.213 1.00 49.62 265 ASN A C 1
ATOM 1997 O O . ASN A 1 265 ? -8.301 24.429 2.283 1.00 49.62 265 ASN A O 1
ATOM 2001 N N . SER A 1 266 ? -9.723 26.141 2.647 1.00 47.38 266 SER A N 1
ATOM 2002 C CA . SER A 1 266 ? -10.824 25.382 3.240 1.00 47.38 266 SER A CA 1
ATOM 2003 C C . SER A 1 266 ? -11.352 24.289 2.297 1.00 47.38 266 SER A C 1
ATOM 2005 O O . SER A 1 266 ? -11.456 24.493 1.089 1.00 47.38 266 SER A O 1
ATOM 2007 N N . GLY A 1 267 ? -11.702 23.123 2.856 1.00 52.09 267 GLY A N 1
ATOM 2008 C CA . GLY A 1 267 ? -12.380 22.039 2.128 1.00 52.09 267 GLY A CA 1
ATOM 2009 C C . GLY A 1 267 ? -11.495 20.884 1.643 1.00 52.09 267 GLY A C 1
ATOM 2010 O O . GLY A 1 267 ? -11.899 20.154 0.741 1.00 52.09 267 GLY A O 1
ATOM 2011 N N . ARG A 1 268 ? -10.298 20.689 2.211 1.00 65.62 268 ARG A N 1
ATOM 2012 C CA . ARG A 1 268 ? -9.425 19.563 1.838 1.00 65.62 268 ARG A CA 1
ATOM 2013 C C . ARG A 1 268 ? -9.669 18.355 2.728 1.00 65.62 268 ARG A C 1
ATOM 2015 O O . ARG A 1 268 ? -9.590 18.457 3.953 1.00 65.62 268 ARG A O 1
ATOM 2022 N N . TYR A 1 269 ? -9.924 17.212 2.097 1.00 68.12 269 TYR A N 1
ATOM 2023 C CA . TYR A 1 269 ? -10.173 15.960 2.797 1.00 68.12 269 TYR A CA 1
ATOM 2024 C C . TYR A 1 269 ? -9.236 14.853 2.322 1.00 68.12 269 TYR A C 1
ATOM 2026 O O . TYR A 1 269 ? -8.992 14.719 1.121 1.00 68.12 269 TYR A O 1
ATOM 2034 N N . VAL A 1 270 ? -8.762 14.041 3.264 1.00 75.81 270 VAL A N 1
ATOM 2035 C CA . VAL A 1 270 ? -8.378 12.661 2.964 1.00 75.81 270 VAL A CA 1
ATOM 2036 C C . VAL A 1 270 ? -9.605 11.815 3.234 1.00 75.81 270 VAL A C 1
ATOM 2038 O O . VAL A 1 270 ? -10.001 11.662 4.382 1.00 75.81 270 VAL A O 1
ATOM 2041 N N . TYR A 1 271 ? -10.255 11.328 2.186 1.00 80.56 271 TYR A N 1
ATOM 2042 C CA . TYR A 1 271 ? -11.389 10.426 2.310 1.00 80.56 271 TYR A CA 1
ATOM 2043 C C . TYR A 1 271 ? -10.919 9.014 1.977 1.00 80.56 271 TYR A C 1
ATOM 2045 O O . TYR A 1 271 ? -10.582 8.724 0.828 1.00 80.56 271 TYR A O 1
ATOM 2053 N N . TYR A 1 272 ? -10.867 8.160 2.992 1.00 87.31 272 TYR A N 1
ATOM 2054 C CA . TYR A 1 272 ? -10.596 6.740 2.850 1.00 87.31 272 TYR A CA 1
ATOM 2055 C C . TYR A 1 272 ? -11.904 5.958 2.969 1.00 87.31 272 TYR A C 1
ATOM 2057 O O . TYR A 1 272 ? -12.649 6.133 3.934 1.00 87.31 272 TYR A O 1
ATOM 2065 N N . HIS A 1 273 ? -12.167 5.098 1.989 1.00 88.88 273 HIS A N 1
ATOM 2066 C CA . HIS A 1 273 ? -13.298 4.183 1.979 1.00 88.88 273 HIS A CA 1
ATOM 2067 C C . HIS A 1 273 ? -12.833 2.776 1.604 1.00 88.88 273 HIS A C 1
ATOM 2069 O O . HIS A 1 273 ? -12.528 2.501 0.440 1.00 88.88 273 HIS A O 1
ATOM 2075 N N . GLY A 1 274 ? -12.785 1.903 2.602 1.00 91.12 274 GLY A N 1
ATOM 2076 C CA . GLY A 1 274 ? -12.305 0.533 2.484 1.00 91.12 274 GLY A CA 1
ATOM 2077 C C . GLY A 1 274 ? -12.005 -0.066 3.854 1.00 91.12 274 GLY A C 1
ATOM 2078 O O . GLY A 1 274 ? -12.294 0.539 4.886 1.00 91.12 274 GLY A O 1
ATOM 2079 N N . ASP A 1 275 ? -11.394 -1.244 3.861 1.00 93.75 275 ASP A N 1
ATOM 2080 C CA . ASP A 1 275 ? -11.050 -1.951 5.095 1.00 93.75 275 ASP A CA 1
ATOM 2081 C C . ASP A 1 275 ? -9.635 -1.589 5.544 1.00 93.75 275 ASP A C 1
ATOM 2083 O O . ASP A 1 275 ? -8.711 -1.591 4.731 1.00 93.75 275 ASP A O 1
ATOM 2087 N N . VAL A 1 276 ? -9.451 -1.258 6.819 1.00 95.31 276 VAL A N 1
ATOM 2088 C CA . VAL A 1 276 ? -8.140 -1.053 7.449 1.00 95.31 276 VAL A CA 1
ATOM 2089 C C . VAL A 1 276 ? -7.830 -2.257 8.330 1.00 95.31 276 VAL A C 1
ATOM 2091 O O . VAL A 1 276 ? -8.669 -2.666 9.128 1.00 95.31 276 VAL A O 1
ATOM 2094 N N . SER A 1 277 ? -6.628 -2.814 8.222 1.00 95.19 277 SER A N 1
ATOM 2095 C CA . SER A 1 277 ? -6.200 -3.961 9.025 1.00 95.19 277 SER A CA 1
ATOM 2096 C C . SER A 1 277 ? -4.734 -3.901 9.443 1.00 95.19 277 SER A C 1
ATOM 2098 O O . SER A 1 277 ? -3.971 -3.091 8.916 1.00 95.19 277 SER A O 1
ATOM 2100 N N . GLY A 1 278 ? -4.341 -4.757 10.387 1.00 94.75 278 GLY A N 1
ATOM 2101 C CA . GLY A 1 278 ? -2.956 -4.910 10.845 1.00 94.75 278 GLY A CA 1
ATOM 2102 C C . GLY A 1 278 ? -2.694 -4.293 12.219 1.00 94.75 278 GLY A C 1
ATOM 2103 O O . GLY A 1 278 ? -3.605 -4.164 13.033 1.00 94.75 278 GLY A O 1
ATOM 2104 N N . THR A 1 279 ? -1.441 -3.929 12.489 1.00 94.44 279 THR A N 1
ATOM 2105 C CA . THR A 1 279 ? -1.015 -3.338 13.767 1.00 94.44 279 THR A CA 1
ATOM 2106 C C . THR A 1 279 ? -0.073 -2.169 13.514 1.00 94.44 279 THR A C 1
ATOM 2108 O O . THR A 1 279 ? 0.912 -2.286 12.780 1.00 94.44 279 THR A O 1
ATOM 2111 N N . GLY A 1 280 ? -0.353 -1.024 14.133 1.00 94.81 280 GLY A N 1
ATOM 2112 C CA . GLY A 1 280 ? 0.445 0.175 13.944 1.00 94.81 280 GLY A CA 1
ATOM 2113 C C . GLY A 1 280 ? -0.282 1.485 14.216 1.00 94.81 280 GLY A C 1
ATOM 2114 O O . GLY A 1 280 ? -1.338 1.537 14.846 1.00 94.81 280 GLY A O 1
ATOM 2115 N N . MET A 1 281 ? 0.303 2.570 13.717 1.00 94.88 281 MET A N 1
ATOM 2116 C CA . MET A 1 281 ? -0.217 3.924 13.867 1.00 94.88 281 MET A CA 1
ATOM 2117 C C . MET A 1 281 ? -0.375 4.588 12.502 1.00 94.88 281 MET A C 1
ATOM 2119 O O . MET A 1 281 ? 0.568 4.642 11.718 1.00 94.88 281 MET A O 1
ATOM 2123 N N . ILE A 1 282 ? -1.554 5.148 12.249 1.00 94.12 282 ILE A N 1
ATOM 2124 C CA . ILE A 1 282 ? -1.851 6.021 11.119 1.00 94.12 282 ILE A CA 1
ATOM 2125 C C . ILE A 1 282 ? -1.865 7.456 11.639 1.00 94.12 282 ILE A C 1
ATOM 2127 O O . ILE A 1 282 ? -2.829 7.897 12.269 1.00 94.12 282 ILE A O 1
ATOM 2131 N N . THR A 1 283 ? -0.803 8.202 11.357 1.00 91.62 283 THR A N 1
ATOM 2132 C CA . THR A 1 283 ? -0.717 9.624 11.692 1.00 91.62 283 THR A CA 1
ATOM 2133 C C . THR A 1 283 ? -1.189 10.452 10.512 1.00 91.62 283 THR A C 1
ATOM 2135 O O . THR A 1 283 ? -0.611 10.387 9.433 1.00 91.62 283 THR A O 1
ATOM 2138 N N . CYS A 1 284 ? -2.215 11.270 10.708 1.00 86.69 284 CYS A N 1
ATOM 2139 C CA . CYS A 1 284 ? -2.739 12.151 9.673 1.00 86.69 284 CYS A CA 1
ATOM 2140 C C . CYS A 1 284 ? -2.163 13.565 9.837 1.00 86.69 284 CYS A C 1
ATOM 2142 O O . CYS A 1 284 ? -2.733 14.387 10.552 1.00 86.69 284 CYS A O 1
ATOM 2144 N N . SER A 1 285 ? -1.018 13.849 9.213 1.00 74.50 285 SER A N 1
ATOM 2145 C CA . SER A 1 285 ? -0.285 15.118 9.351 1.00 74.50 285 SER A CA 1
ATOM 2146 C C . SER A 1 285 ? -0.630 16.101 8.234 1.00 74.50 285 SER A C 1
ATOM 2148 O O . SER A 1 285 ? -0.226 15.917 7.089 1.00 74.50 285 SER A O 1
ATOM 2150 N N . THR A 1 286 ? -1.334 17.188 8.534 1.00 67.56 286 THR A N 1
ATOM 2151 C CA . THR A 1 286 ? -1.778 18.136 7.499 1.00 67.56 286 THR A CA 1
ATOM 2152 C C . THR A 1 286 ? -1.717 19.584 7.973 1.00 67.56 286 THR A C 1
ATOM 2154 O O . THR A 1 286 ? -1.789 19.845 9.168 1.00 67.56 286 THR A O 1
ATOM 2157 N N . GLY A 1 287 ? -1.627 20.539 7.042 1.00 58.97 287 GLY A N 1
ATOM 2158 C CA . GLY A 1 287 ? -1.789 21.966 7.355 1.00 58.97 287 GLY A CA 1
ATOM 2159 C C . GLY A 1 287 ? -3.169 22.299 7.949 1.00 58.97 287 GLY A C 1
ATOM 2160 O O . GLY A 1 287 ? -4.078 21.468 7.964 1.00 58.97 287 GLY A O 1
ATOM 2161 N N . ALA A 1 288 ? -3.351 23.529 8.435 1.00 56.75 288 ALA A N 1
ATOM 2162 C CA . ALA A 1 288 ? -4.627 23.971 9.002 1.00 56.75 288 ALA A CA 1
ATOM 2163 C C . ALA A 1 288 ? -5.798 23.788 8.008 1.00 56.75 288 ALA A C 1
ATOM 2165 O O . ALA A 1 288 ? -5.705 24.207 6.853 1.00 56.75 288 ALA A O 1
ATOM 2166 N N . GLY A 1 289 ? -6.903 23.182 8.464 1.00 58.94 289 GLY A N 1
ATOM 2167 C CA . GLY A 1 289 ? -8.151 23.051 7.692 1.00 58.94 289 GLY A CA 1
ATOM 2168 C C . GLY A 1 289 ? -8.351 21.733 6.930 1.00 58.94 289 GLY A C 1
ATOM 2169 O O . GLY A 1 289 ? -9.331 21.609 6.194 1.00 58.94 289 GLY A O 1
ATOM 2170 N N . PHE A 1 290 ? -7.471 20.746 7.109 1.00 70.19 290 PHE A N 1
ATOM 2171 C CA . PHE A 1 290 ? -7.624 19.410 6.526 1.00 70.19 290 PHE A CA 1
ATOM 2172 C C . PHE A 1 290 ? -8.421 18.464 7.435 1.00 70.19 290 PHE A C 1
ATOM 2174 O O . PHE A 1 290 ? -8.254 18.438 8.656 1.00 70.19 290 PHE A O 1
ATOM 2181 N N . THR A 1 291 ? -9.279 17.650 6.823 1.00 79.38 291 THR A N 1
ATOM 2182 C CA . THR A 1 291 ? -10.090 16.645 7.520 1.00 79.38 291 THR A CA 1
ATOM 2183 C C . THR A 1 291 ? -9.869 15.258 6.927 1.00 79.38 291 THR A C 1
ATOM 2185 O O . THR A 1 291 ? -10.042 15.044 5.735 1.00 79.38 291 THR A O 1
ATOM 2188 N N . ASN A 1 292 ? -9.538 14.287 7.761 1.00 84.44 292 ASN A N 1
ATOM 2189 C CA . ASN A 1 292 ? -9.341 12.899 7.371 1.00 84.44 292 ASN A CA 1
ATOM 2190 C C . ASN A 1 292 ? -10.584 12.123 7.786 1.00 84.44 292 ASN A C 1
ATOM 2192 O O . ASN A 1 292 ? -10.986 12.201 8.944 1.00 84.44 292 ASN A O 1
ATOM 2196 N N . ARG A 1 293 ? -11.224 11.430 6.851 1.00 88.88 293 ARG A N 1
ATOM 2197 C CA . ARG A 1 293 ? -12.412 10.622 7.100 1.00 88.88 293 ARG A CA 1
ATOM 2198 C C . ARG A 1 293 ? -12.144 9.180 6.711 1.00 88.88 293 ARG A C 1
ATOM 2200 O O . ARG A 1 293 ? -11.715 8.933 5.588 1.00 88.88 293 ARG A O 1
ATOM 2207 N N . PHE A 1 294 ? -12.468 8.265 7.614 1.00 92.81 294 PHE A N 1
ATOM 2208 C CA . PHE A 1 294 ? -12.388 6.827 7.394 1.00 92.81 294 PHE A CA 1
ATOM 2209 C C . PHE A 1 294 ? -13.796 6.232 7.389 1.00 92.81 294 PHE A C 1
ATOM 2211 O O . PHE A 1 294 ? -14.557 6.433 8.333 1.00 92.81 294 PHE A O 1
ATOM 2218 N N . VAL A 1 295 ? -14.138 5.520 6.319 1.00 93.06 295 VAL A N 1
ATOM 2219 C CA . VAL A 1 295 ? -15.396 4.781 6.134 1.00 93.06 295 VAL A CA 1
ATOM 2220 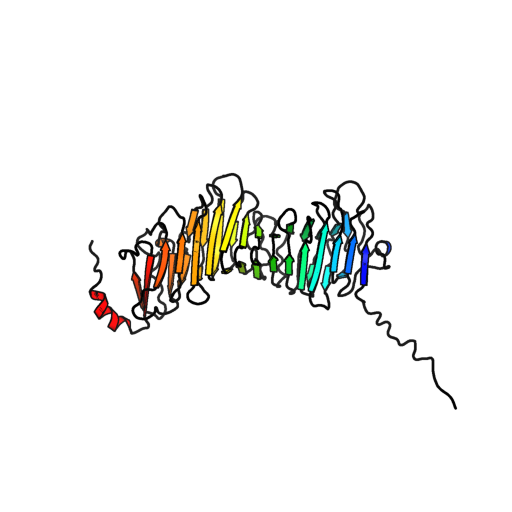C C . VAL A 1 295 ? -15.053 3.353 5.705 1.00 93.06 295 VAL A C 1
ATOM 2222 O O . VAL A 1 295 ? -14.051 3.150 5.022 1.00 93.06 295 VAL A O 1
ATOM 2225 N N . GLY A 1 296 ? -15.881 2.376 6.071 1.00 94.62 296 GLY A N 1
ATOM 2226 C CA . GLY A 1 296 ? -15.632 0.954 5.828 1.00 94.62 296 GLY A CA 1
ATOM 2227 C C . GLY A 1 296 ? -15.463 0.210 7.146 1.00 94.62 296 GLY A C 1
ATOM 2228 O O . GLY A 1 296 ? -16.271 0.415 8.056 1.00 94.62 296 GLY A O 1
ATOM 2229 N N . SER A 1 297 ? -14.426 -0.619 7.260 1.00 95.69 297 SER A N 1
ATOM 2230 C CA . SER A 1 297 ? -14.143 -1.363 8.488 1.00 95.69 297 SER A CA 1
ATOM 2231 C C . SER A 1 297 ? -12.713 -1.183 9.000 1.00 95.69 297 SER A C 1
ATOM 2233 O O . SER A 1 297 ? -11.807 -0.807 8.258 1.00 95.69 297 SER A O 1
ATOM 2235 N N . VAL A 1 298 ? -12.513 -1.442 10.290 1.00 97.38 298 VAL A N 1
ATOM 2236 C CA . VAL A 1 298 ? -11.209 -1.507 10.952 1.00 97.38 298 VAL A CA 1
ATOM 2237 C C . VAL A 1 298 ? -11.123 -2.836 11.684 1.00 97.38 298 VAL A C 1
ATOM 2239 O O . VAL A 1 298 ? -11.982 -3.139 12.506 1.00 97.38 298 VAL A O 1
ATOM 2242 N N . SER A 1 299 ? -10.087 -3.611 11.384 1.00 96.00 299 SER A N 1
ATOM 2243 C CA . SER A 1 299 ? -9.825 -4.912 12.000 1.00 96.00 299 SER A CA 1
ATOM 2244 C C . SER A 1 299 ? -8.366 -4.947 12.458 1.00 96.00 299 SER A C 1
ATOM 2246 O O . SER A 1 299 ? -7.486 -5.213 11.631 1.00 96.00 299 SER A O 1
ATOM 2248 N N . PRO A 1 300 ? -8.059 -4.617 13.725 1.00 95.75 300 PRO A N 1
ATOM 2249 C CA . PRO A 1 300 ? -6.728 -4.875 14.266 1.00 95.75 300 PRO A CA 1
ATOM 2250 C C . PRO A 1 300 ? -6.334 -6.345 14.039 1.00 95.75 300 PRO A C 1
ATOM 2252 O O . PRO A 1 300 ? -7.195 -7.208 13.893 1.00 95.75 300 PRO A O 1
ATOM 2255 N N . GLY A 1 301 ? -5.042 -6.633 13.880 1.00 82.06 301 GLY A N 1
ATOM 2256 C CA . GLY A 1 301 ? -4.616 -8.004 13.592 1.00 82.06 301 GLY A CA 1
ATOM 2257 C C . GLY A 1 301 ? -3.135 -8.292 13.814 1.00 82.06 301 GLY A C 1
ATOM 2258 O O . GLY A 1 301 ? -2.339 -7.372 14.018 1.00 82.06 301 GLY A O 1
ATOM 2259 N N . LEU A 1 302 ? -2.798 -9.588 13.674 1.00 60.94 302 LEU A N 1
ATOM 2260 C CA . LEU A 1 302 ? -1.575 -10.301 14.109 1.00 60.94 302 LEU A CA 1
ATOM 2261 C C . LEU A 1 302 ? -1.612 -10.800 15.575 1.00 60.94 302 LEU A C 1
ATOM 2263 O O . LEU A 1 302 ? -0.673 -10.555 16.333 1.00 60.94 302 LEU A O 1
ATOM 2267 N N . ASN A 1 303 ? -2.642 -11.576 15.954 1.00 64.81 303 ASN A N 1
ATOM 2268 C CA . ASN A 1 303 ? -3.057 -11.792 17.359 1.00 64.81 303 ASN A CA 1
ATOM 2269 C C . ASN A 1 303 ? -3.549 -10.464 17.965 1.00 64.81 303 ASN A C 1
ATOM 2271 O O . ASN A 1 303 ? -3.856 -9.569 17.187 1.00 64.81 303 ASN A O 1
ATOM 2275 N N . ALA A 1 304 ? -3.609 -10.335 19.300 1.00 78.88 304 ALA A N 1
ATOM 2276 C CA . ALA A 1 304 ? -3.950 -9.086 19.994 1.00 78.88 304 ALA A CA 1
ATOM 2277 C C . ALA A 1 304 ? -3.245 -7.878 19.343 1.00 78.88 304 ALA A C 1
ATOM 2279 O O . ALA A 1 304 ? -2.036 -7.682 19.520 1.00 78.88 304 ALA A O 1
ATOM 2280 N N . GLY A 1 305 ? -3.994 -7.130 18.531 1.00 90.06 305 GLY A N 1
ATOM 2281 C CA . GLY A 1 305 ? -3.472 -6.119 17.622 1.00 90.06 305 GLY A CA 1
ATOM 2282 C C . GLY A 1 305 ? -3.921 -4.722 18.015 1.00 90.06 305 GLY A C 1
ATOM 2283 O O . GLY A 1 305 ? -4.972 -4.531 18.620 1.00 90.06 305 GLY A O 1
ATOM 2284 N N . ALA A 1 306 ? -3.137 -3.707 17.658 1.00 94.50 306 ALA A N 1
ATOM 2285 C CA . ALA A 1 306 ? -3.476 -2.322 17.976 1.00 94.50 306 ALA A CA 1
ATOM 2286 C C . ALA A 1 306 ? -3.381 -1.428 16.741 1.00 94.50 306 ALA A C 1
ATOM 2288 O O . ALA A 1 306 ? -2.312 -1.303 16.143 1.00 94.50 306 ALA A O 1
ATOM 2289 N N . ILE A 1 307 ? -4.479 -0.756 16.392 1.00 96.88 307 ILE A N 1
ATOM 2290 C CA . ILE A 1 307 ? -4.507 0.280 15.355 1.00 96.88 307 ILE A CA 1
ATOM 2291 C C . ILE A 1 307 ? -4.770 1.626 16.018 1.00 96.88 307 ILE A C 1
ATOM 2293 O O . ILE A 1 307 ? -5.831 1.859 16.591 1.00 96.88 307 ILE A O 1
ATOM 2297 N N . THR A 1 308 ? -3.816 2.547 15.905 1.00 96.94 308 THR A N 1
ATOM 2298 C CA . THR A 1 308 ? -3.978 3.922 16.386 1.00 96.94 308 THR A CA 1
ATOM 2299 C C . THR A 1 308 ? -4.182 4.887 15.228 1.00 96.94 308 THR A C 1
ATOM 2301 O O . THR A 1 308 ? -3.321 5.011 14.365 1.00 96.94 308 THR A O 1
ATOM 2304 N N . PHE A 1 309 ? -5.266 5.652 15.247 1.00 96.38 309 PHE A N 1
ATOM 2305 C CA . PHE A 1 309 ? -5.444 6.846 14.431 1.00 96.38 309 PHE A CA 1
ATOM 2306 C C . PHE A 1 309 ? -4.986 8.061 15.238 1.00 96.38 309 PHE A C 1
ATOM 2308 O O . PHE A 1 309 ? -5.569 8.391 16.271 1.00 96.38 309 PHE A O 1
ATOM 2315 N N . ALA A 1 310 ? -3.935 8.734 14.783 1.00 94.00 310 ALA A N 1
ATOM 2316 C CA . ALA A 1 310 ? -3.403 9.928 15.425 1.00 94.00 310 ALA A CA 1
ATOM 2317 C C . ALA A 1 310 ? -3.603 11.145 14.520 1.00 94.00 310 ALA A C 1
ATOM 2319 O O . ALA A 1 310 ? -3.239 11.129 13.342 1.00 94.00 310 ALA A O 1
ATOM 2320 N N . ALA A 1 311 ? -4.165 12.228 15.050 1.00 89.25 311 ALA A N 1
ATOM 2321 C CA . ALA A 1 311 ? -4.163 13.491 14.322 1.00 89.25 311 ALA A CA 1
ATOM 2322 C C . ALA A 1 311 ? -2.757 14.106 14.377 1.00 89.25 311 ALA A C 1
ATOM 2324 O O . ALA A 1 311 ? -2.108 14.095 15.417 1.00 89.25 311 ALA A O 1
ATOM 2325 N N . GLY A 1 312 ? -2.260 14.653 13.273 1.00 81.88 312 GLY A N 1
ATOM 2326 C CA . GLY A 1 312 ? -1.134 15.585 13.304 1.00 81.88 312 GLY A CA 1
ATOM 2327 C C . GLY A 1 312 ? -1.591 16.989 13.709 1.00 81.88 312 GLY A C 1
ATOM 2328 O O . GLY A 1 312 ? -2.782 17.247 13.896 1.00 81.88 312 GLY A O 1
ATOM 2329 N N . SER A 1 313 ? -0.650 17.928 13.828 1.00 75.06 313 SER A N 1
ATOM 2330 C CA . SER A 1 313 ? -0.952 19.318 14.194 1.00 75.06 313 SER A CA 1
ATOM 2331 C C . SER A 1 313 ? -2.035 19.917 13.288 1.00 75.06 313 SER A C 1
ATOM 2333 O O . SER A 1 313 ? -1.831 20.036 12.087 1.00 75.06 313 SER A O 1
ATOM 2335 N N . ASN A 1 314 ? -3.164 20.340 13.866 1.00 71.50 314 ASN A N 1
ATOM 2336 C CA . ASN A 1 314 ? -4.312 20.944 13.167 1.00 71.50 314 ASN A CA 1
ATOM 2337 C C . ASN A 1 314 ? -5.111 20.017 12.226 1.00 71.50 314 ASN A C 1
ATOM 2339 O O . ASN A 1 314 ? -5.938 20.514 11.455 1.00 71.50 314 ASN A O 1
ATOM 2343 N N . ALA A 1 315 ? -4.909 18.698 12.286 1.00 79.00 315 ALA A N 1
ATOM 2344 C CA . ALA A 1 315 ? -5.702 17.739 11.522 1.00 79.00 315 ALA A CA 1
ATOM 2345 C C . ALA A 1 315 ? -7.003 17.366 12.251 1.00 79.00 315 ALA A C 1
ATOM 2347 O O . ALA A 1 315 ? -7.023 17.155 13.465 1.00 79.00 315 ALA A O 1
ATOM 2348 N N . LYS A 1 316 ? -8.100 17.226 11.498 1.00 85.19 316 LYS A N 1
ATOM 2349 C CA . LYS A 1 316 ? -9.334 16.596 11.989 1.00 85.19 316 LYS A CA 1
ATOM 2350 C C . LYS A 1 316 ? -9.384 15.132 11.547 1.00 85.19 316 LYS A C 1
ATOM 2352 O O . LYS A 1 316 ? -9.004 14.822 10.422 1.00 85.19 316 LYS A O 1
ATOM 2357 N N . LEU A 1 317 ? -9.878 14.260 12.414 1.00 90.56 317 LEU A N 1
ATOM 2358 C CA . LEU A 1 317 ? -10.209 12.861 12.180 1.00 90.56 317 LEU A CA 1
ATOM 2359 C C . LEU A 1 317 ? -11.726 12.722 12.302 1.00 90.56 317 LEU A C 1
ATOM 2361 O O . LEU A 1 317 ? -12.341 13.247 13.229 1.00 90.56 317 LEU A O 1
ATOM 2365 N N . LEU A 1 318 ? -12.327 12.054 11.334 1.00 91.81 318 LEU A N 1
ATOM 2366 C CA . LEU A 1 318 ? -13.738 11.718 11.284 1.00 91.81 318 LEU A CA 1
ATOM 2367 C C . LEU A 1 318 ? -13.861 10.231 10.974 1.00 91.81 318 LEU A C 1
ATOM 2369 O O . LEU A 1 318 ? -13.094 9.693 10.173 1.00 91.81 318 LEU A O 1
ATOM 2373 N N . PHE A 1 319 ? -14.864 9.597 11.557 1.00 94.69 319 PHE A N 1
ATOM 2374 C CA . PHE A 1 319 ? -15.146 8.185 11.357 1.00 94.69 319 PHE A CA 1
ATOM 2375 C C . PHE A 1 319 ? -16.575 8.038 10.849 1.00 94.69 319 PHE A C 1
ATOM 2377 O O . PHE A 1 319 ? -17.451 8.824 11.206 1.00 94.69 319 PHE A O 1
ATOM 2384 N N . GLY A 1 320 ? -16.775 7.101 9.929 1.00 93.56 320 GLY A N 1
ATOM 2385 C CA . GLY A 1 320 ? -18.058 6.872 9.290 1.00 93.56 320 GLY A CA 1
ATOM 2386 C C . GLY A 1 320 ? -18.606 8.088 8.535 1.00 93.56 320 GLY A C 1
ATOM 2387 O O . GLY A 1 320 ? -17.932 9.083 8.232 1.00 93.56 320 GLY A O 1
ATOM 2388 N N . GLN A 1 321 ? -19.878 7.974 8.181 1.00 91.31 321 GLN A N 1
ATOM 2389 C CA . GLN A 1 321 ? -20.701 9.042 7.634 1.00 91.31 321 GLN A CA 1
ATOM 2390 C C . GLN A 1 321 ? -22.177 8.757 7.925 1.00 91.31 321 GLN A C 1
ATOM 2392 O O . GLN A 1 321 ? -22.535 7.665 8.360 1.00 91.31 321 GLN A O 1
ATOM 2397 N N . ALA A 1 322 ? -23.049 9.732 7.669 1.00 88.31 322 ALA A N 1
ATOM 2398 C CA . ALA A 1 322 ? -24.483 9.561 7.877 1.00 88.31 322 ALA A CA 1
ATOM 2399 C C . ALA A 1 322 ? -25.005 8.304 7.152 1.00 88.31 322 ALA A C 1
ATOM 2401 O O . ALA A 1 322 ? -24.808 8.156 5.946 1.00 88.31 322 ALA A O 1
ATOM 2402 N N . GLY A 1 323 ? -25.644 7.404 7.905 1.00 88.31 323 GLY A N 1
ATOM 2403 C CA . GLY A 1 323 ? -26.170 6.130 7.400 1.00 88.31 323 GLY A CA 1
ATOM 2404 C C . GLY A 1 323 ? -25.121 5.044 7.125 1.00 88.31 323 GLY A C 1
ATOM 2405 O O . GLY A 1 323 ? -25.491 3.970 6.670 1.00 88.31 323 GLY A O 1
ATOM 2406 N N . SER A 1 324 ? -23.838 5.303 7.386 1.00 92.19 324 SER A N 1
ATOM 2407 C CA . SER A 1 324 ? -22.747 4.339 7.211 1.00 92.19 324 SER A CA 1
ATOM 2408 C C . SER A 1 324 ? -21.664 4.570 8.276 1.00 92.19 324 SER A C 1
ATOM 2410 O O . SER A 1 324 ? -20.633 5.188 7.972 1.00 92.19 324 SER A O 1
ATOM 2412 N N . PRO A 1 325 ? -21.896 4.124 9.524 1.00 95.38 325 PRO A N 1
ATOM 2413 C CA . PRO A 1 325 ? -20.885 4.127 10.581 1.00 95.38 325 PRO A CA 1
ATOM 2414 C C . PRO A 1 325 ? -19.636 3.336 10.170 1.00 95.38 325 PRO A C 1
ATOM 2416 O O . PRO A 1 325 ? -19.686 2.494 9.272 1.00 95.38 325 PRO A O 1
ATOM 2419 N N . LEU A 1 326 ? -18.501 3.615 10.807 1.00 97.25 326 LEU A N 1
ATOM 2420 C CA . LEU A 1 326 ? -17.301 2.796 10.645 1.00 97.25 326 LEU A CA 1
ATOM 2421 C C . LEU A 1 326 ? -17.454 1.502 11.454 1.00 97.25 326 LEU A C 1
ATOM 2423 O O . LEU A 1 326 ? -17.663 1.564 12.663 1.00 97.25 326 LEU A O 1
ATOM 2427 N N . LEU A 1 327 ? -17.311 0.345 10.812 1.00 97.62 327 LEU A N 1
ATOM 2428 C CA . LEU A 1 327 ? -17.385 -0.946 11.493 1.00 97.62 327 LEU A CA 1
ATOM 2429 C C . LEU A 1 327 ? -16.053 -1.287 12.172 1.00 97.62 327 LEU A C 1
ATOM 2431 O O . LEU A 1 327 ? -15.013 -1.323 11.521 1.00 97.62 327 LEU A O 1
ATOM 2435 N N . LEU A 1 328 ? -16.082 -1.601 13.461 1.00 97.88 328 LEU A N 1
ATOM 2436 C CA . LEU A 1 328 ? -14.949 -2.147 14.201 1.00 97.88 328 LEU A CA 1
ATOM 2437 C C . LEU A 1 328 ? -15.119 -3.664 14.332 1.00 97.88 328 LEU A C 1
ATOM 2439 O O . LEU A 1 328 ? -16.076 -4.117 14.957 1.00 97.88 328 LEU A O 1
ATOM 2443 N N . ASN A 1 329 ? -14.202 -4.443 13.764 1.00 96.50 329 ASN A N 1
ATOM 2444 C CA . ASN A 1 329 ? -14.131 -5.890 13.960 1.00 96.50 329 ASN A CA 1
ATOM 2445 C C . ASN A 1 329 ? -13.089 -6.183 15.041 1.00 96.50 329 ASN A C 1
ATOM 2447 O O . ASN A 1 329 ? -11.924 -5.835 14.862 1.00 96.50 329 ASN A O 1
ATOM 2451 N N . ILE A 1 330 ? -13.513 -6.782 16.151 1.00 96.38 330 ILE A N 1
ATOM 2452 C CA . ILE A 1 330 ? -12.710 -6.879 17.375 1.00 96.38 330 ILE A CA 1
ATOM 2453 C C . ILE A 1 330 ? -12.563 -8.343 17.809 1.00 96.38 330 ILE A C 1
ATOM 2455 O O . ILE A 1 330 ? -13.561 -9.012 18.101 1.00 96.38 330 ILE A O 1
ATOM 2459 N N . GLU A 1 331 ? -11.324 -8.825 17.893 1.00 94.44 331 GLU A N 1
ATOM 2460 C CA . GLU A 1 331 ? -10.933 -10.043 18.610 1.00 94.44 331 GLU A CA 1
ATOM 2461 C C . GLU A 1 331 ? -10.491 -9.727 20.057 1.00 94.44 331 GLU A C 1
ATOM 2463 O O . GLU A 1 331 ? -10.331 -8.571 20.459 1.00 94.44 331 GLU A O 1
ATOM 2468 N N . ASP A 1 332 ? -10.323 -10.755 20.892 1.00 92.56 332 ASP A N 1
ATOM 2469 C CA . ASP A 1 332 ? -9.792 -10.606 22.246 1.00 92.56 332 ASP A CA 1
ATOM 2470 C C . ASP A 1 332 ? -8.366 -10.040 22.234 1.00 92.56 332 ASP A C 1
ATOM 2472 O O . ASP A 1 332 ? -7.471 -10.553 21.561 1.00 92.56 332 ASP A O 1
ATOM 2476 N N . GLY A 1 333 ? -8.160 -8.978 23.011 1.00 92.25 333 GLY A N 1
ATOM 2477 C CA . GLY A 1 333 ? -6.902 -8.238 23.077 1.00 92.25 333 GLY A CA 1
ATOM 2478 C C . GLY A 1 333 ? -6.711 -7.180 21.987 1.00 92.25 333 GLY A C 1
ATOM 2479 O O . GLY A 1 333 ? -5.722 -6.450 22.053 1.00 92.25 333 GLY A O 1
ATOM 2480 N N . ASP A 1 334 ? -7.632 -7.057 21.027 1.00 96.00 334 ASP A N 1
ATOM 2481 C CA . ASP A 1 334 ? -7.567 -5.994 20.025 1.00 96.00 334 ASP A CA 1
ATOM 2482 C C . ASP A 1 334 ? -7.875 -4.618 20.606 1.00 96.00 334 ASP A C 1
ATOM 2484 O O . ASP A 1 334 ? -8.746 -4.458 21.462 1.00 96.00 334 ASP A O 1
ATOM 2488 N N . GLN A 1 335 ? -7.212 -3.600 20.061 1.00 96.06 335 GLN A N 1
ATOM 2489 C CA . GLN A 1 335 ? -7.452 -2.205 20.390 1.00 96.06 335 GLN A CA 1
ATOM 2490 C C . GLN A 1 335 ? -7.481 -1.307 19.149 1.00 96.06 335 GLN A C 1
ATOM 2492 O O . GLN A 1 335 ? -6.597 -1.323 18.292 1.00 96.06 335 GLN A O 1
ATOM 2497 N N . VAL A 1 336 ? -8.471 -0.424 19.111 1.00 98.06 336 VAL A N 1
ATOM 2498 C CA . VAL A 1 336 ? -8.534 0.743 18.239 1.00 98.06 336 VAL A CA 1
ATOM 2499 C C . VAL A 1 336 ? -8.365 1.987 19.104 1.00 98.06 336 VAL A C 1
ATOM 2501 O O . VAL A 1 336 ? -9.093 2.203 20.067 1.00 98.06 336 VAL A O 1
ATOM 2504 N N . ALA A 1 337 ? -7.397 2.829 18.773 1.00 97.50 337 ALA A N 1
ATOM 2505 C CA . ALA A 1 337 ? -7.100 4.043 19.519 1.00 97.50 337 ALA A CA 1
ATOM 2506 C C . ALA A 1 337 ? -7.278 5.275 18.632 1.00 97.50 337 ALA A C 1
ATOM 2508 O O . ALA A 1 337 ? -6.820 5.304 17.494 1.00 97.50 337 ALA A O 1
ATOM 2509 N N . VAL A 1 338 ? -7.892 6.326 19.168 1.00 97.50 338 VAL A N 1
ATOM 2510 C CA . VAL A 1 338 ? -7.954 7.648 18.541 1.00 97.50 338 VAL A CA 1
ATOM 2511 C C . VAL A 1 338 ? -7.221 8.637 19.436 1.00 97.50 338 VAL A C 1
ATOM 2513 O O . VAL A 1 338 ? -7.582 8.842 20.593 1.00 97.50 338 VAL A O 1
ATOM 2516 N N . SER A 1 339 ? -6.156 9.242 18.923 1.00 95.44 339 SER A N 1
ATOM 2517 C CA . SER A 1 339 ? -5.228 10.030 19.733 1.00 95.44 339 SER A CA 1
ATOM 2518 C C . SER A 1 339 ? -4.868 11.373 19.106 1.00 95.44 339 SER A C 1
ATOM 2520 O O . SER A 1 339 ? -5.068 11.618 17.913 1.00 95.44 339 SER A O 1
ATOM 2522 N N . ASN A 1 340 ? -4.324 12.257 19.946 1.00 92.06 340 ASN A N 1
ATOM 2523 C CA . ASN A 1 340 ? -3.896 13.610 19.591 1.00 92.06 340 ASN A CA 1
ATOM 2524 C C . ASN A 1 340 ? -5.014 14.488 18.995 1.00 92.06 340 ASN A C 1
ATOM 2526 O O . ASN A 1 340 ? -4.769 15.370 18.176 1.00 92.06 340 ASN A O 1
ATOM 2530 N N . ILE A 1 341 ? -6.257 14.245 19.409 1.00 90.38 341 ILE A N 1
ATOM 2531 C CA . ILE A 1 341 ? -7.428 15.037 19.021 1.00 90.38 341 ILE A CA 1
ATOM 2532 C C . ILE A 1 341 ? -7.857 15.969 20.160 1.00 90.38 341 ILE A C 1
ATOM 2534 O O . ILE A 1 341 ? -7.634 15.677 21.331 1.00 90.38 341 ILE A O 1
ATOM 2538 N N . ALA A 1 342 ? -8.504 17.083 19.810 1.00 89.19 342 ALA A N 1
ATOM 2539 C CA . ALA A 1 342 ? -9.000 18.087 20.762 1.00 89.19 342 ALA A CA 1
ATOM 2540 C C . ALA A 1 342 ? -10.525 18.018 20.999 1.00 89.19 342 ALA A C 1
ATOM 2542 O O . ALA A 1 342 ? -11.103 18.921 21.596 1.00 89.19 342 ALA A O 1
ATOM 2543 N N . TYR A 1 343 ? -11.194 16.988 20.482 1.00 90.62 343 TYR A N 1
ATOM 2544 C CA . TYR A 1 343 ? -12.645 16.805 20.546 1.00 90.62 343 TYR A CA 1
ATOM 2545 C C . TYR A 1 343 ? -12.965 15.358 20.905 1.00 90.62 343 TYR A C 1
ATOM 2547 O O . TYR A 1 343 ? -12.235 14.456 20.510 1.00 90.62 343 TYR A O 1
ATOM 2555 N N . ALA A 1 344 ? -14.062 15.140 21.625 1.00 93.75 344 ALA A N 1
ATOM 2556 C CA . ALA A 1 344 ? -14.514 13.800 21.975 1.00 93.75 344 ALA A CA 1
ATOM 2557 C C . ALA A 1 344 ? -14.923 12.995 20.729 1.00 93.75 344 ALA A C 1
ATOM 2559 O O . ALA A 1 344 ? -15.481 13.541 19.772 1.00 93.75 344 ALA A O 1
ATOM 2560 N N . VAL A 1 345 ? -14.678 11.686 20.769 1.00 95.31 345 VAL A N 1
ATOM 2561 C CA . VAL A 1 345 ? -15.094 10.732 19.734 1.00 95.31 345 VAL A CA 1
ATOM 2562 C C . VAL A 1 345 ? -16.579 10.418 19.907 1.00 95.31 345 VAL A C 1
ATOM 2564 O O . VAL A 1 345 ? -17.018 10.045 20.993 1.00 95.31 345 VAL A O 1
ATOM 2567 N N . ASN A 1 346 ? -17.375 10.573 18.853 1.00 95.25 346 ASN A N 1
ATOM 2568 C CA . ASN A 1 346 ? -18.799 10.257 18.895 1.00 95.25 346 ASN A CA 1
ATOM 2569 C C . ASN A 1 346 ? -19.018 8.755 18.680 1.00 95.25 346 ASN A C 1
ATOM 2571 O O . ASN A 1 346 ? -18.672 8.232 17.627 1.00 95.25 346 ASN A O 1
ATOM 2575 N N . LEU A 1 347 ? -19.612 8.060 19.653 1.00 94.50 347 LEU A N 1
ATOM 2576 C CA . LEU A 1 347 ? -19.870 6.620 19.534 1.00 94.50 347 LEU A CA 1
ATOM 2577 C C . LEU A 1 347 ? -20.861 6.293 18.410 1.00 94.50 347 LEU A C 1
ATOM 2579 O O . LEU A 1 347 ? -20.746 5.239 17.794 1.00 94.50 347 LEU A O 1
ATOM 2583 N N . ALA A 1 348 ? -21.759 7.222 18.070 1.00 94.94 348 ALA A N 1
ATOM 2584 C CA . ALA A 1 348 ? -22.701 7.071 16.963 1.00 94.94 348 ALA A CA 1
ATOM 2585 C C . ALA A 1 348 ? -22.053 7.183 15.565 1.00 94.94 348 ALA A C 1
ATOM 2587 O O . ALA A 1 348 ? -22.771 7.176 14.565 1.00 94.94 348 ALA A O 1
ATOM 2588 N N . ASP A 1 349 ? -20.726 7.310 15.489 1.00 95.94 349 ASP A N 1
ATOM 2589 C CA . ASP A 1 349 ? -19.960 7.221 14.243 1.00 95.94 349 ASP A CA 1
ATOM 2590 C C . ASP A 1 349 ? -19.437 5.788 13.988 1.00 95.94 349 ASP A C 1
ATOM 2592 O O . ASP A 1 349 ? -18.831 5.535 12.941 1.00 95.94 349 ASP A O 1
ATOM 2596 N N . PHE A 1 350 ? -19.678 4.849 14.916 1.00 97.19 350 PHE A N 1
ATOM 2597 C CA . PHE A 1 350 ? -19.177 3.474 14.866 1.00 97.19 350 PHE A CA 1
ATOM 2598 C C . PHE A 1 350 ? -20.280 2.424 15.004 1.00 97.19 350 PHE A C 1
ATOM 2600 O O . PHE A 1 350 ? -21.224 2.581 15.781 1.00 97.19 350 PHE A O 1
ATOM 2607 N N . ASP A 1 351 ? -20.050 1.307 14.322 1.00 97.06 351 ASP A N 1
ATOM 2608 C CA . ASP A 1 351 ? -20.639 0.004 14.613 1.00 97.06 351 ASP A CA 1
ATOM 2609 C C . ASP A 1 351 ? -19.539 -0.933 15.125 1.00 97.06 351 ASP A C 1
ATOM 2611 O O . ASP A 1 351 ? -18.360 -0.738 14.829 1.00 97.06 351 ASP A O 1
ATOM 2615 N N . VAL A 1 352 ? -19.902 -1.958 15.896 1.00 97.00 352 VAL A N 1
ATOM 2616 C CA . VAL A 1 352 ? -18.929 -2.894 16.479 1.00 97.00 352 VAL A CA 1
ATOM 2617 C C . VAL A 1 352 ? -19.409 -4.326 16.310 1.00 97.00 352 VAL A C 1
ATOM 2619 O O . VAL A 1 352 ? -20.573 -4.620 16.583 1.00 97.00 352 VAL A O 1
ATOM 2622 N N . LYS A 1 353 ? -18.493 -5.207 15.909 1.00 96.31 353 LYS A N 1
ATOM 2623 C CA . LYS A 1 353 ? -18.677 -6.650 15.815 1.00 96.31 353 LYS A CA 1
ATOM 2624 C C . LYS A 1 353 ? -17.561 -7.378 16.557 1.00 96.31 353 LYS A C 1
ATOM 2626 O O . LYS A 1 353 ? -16.382 -7.146 16.292 1.00 96.31 353 LYS A O 1
ATOM 2631 N N . PHE A 1 354 ? -17.934 -8.299 17.438 1.00 94.75 354 PHE A N 1
ATOM 2632 C CA . PHE A 1 354 ? -16.994 -9.134 18.182 1.00 94.75 354 PHE A CA 1
ATOM 2633 C C . PHE A 1 354 ? -16.832 -10.499 17.515 1.00 94.75 354 PHE A C 1
ATOM 2635 O O . PHE A 1 354 ? -17.813 -11.157 17.167 1.00 94.75 354 PHE A O 1
ATOM 2642 N N . LEU A 1 355 ? -15.583 -10.915 17.321 1.00 93.75 355 LEU A N 1
ATOM 2643 C CA . LEU A 1 355 ? -15.233 -12.123 16.570 1.00 93.75 355 LEU A CA 1
ATOM 2644 C C . LEU A 1 355 ? -14.783 -13.282 17.465 1.00 93.75 355 LEU A C 1
ATOM 2646 O O . LEU A 1 355 ? -14.862 -14.439 17.051 1.00 93.75 355 LEU A O 1
ATOM 2650 N N . THR A 1 356 ? -14.359 -12.993 18.696 1.00 92.25 356 THR A N 1
ATOM 2651 C CA . THR A 1 356 ? -13.917 -13.995 19.672 1.00 92.25 356 THR A CA 1
ATOM 2652 C C . THR A 1 356 ? -14.388 -13.648 21.086 1.00 92.25 356 THR A C 1
ATOM 2654 O O . THR A 1 356 ? -14.828 -12.533 21.374 1.00 92.25 356 THR A O 1
ATOM 2657 N N . THR A 1 357 ? -14.349 -14.638 21.978 1.00 91.75 357 THR A N 1
ATOM 2658 C CA . THR A 1 357 ? -14.671 -14.463 23.400 1.00 91.75 357 THR A CA 1
ATOM 2659 C C . THR A 1 357 ? -13.529 -13.775 24.127 1.00 91.75 357 THR A C 1
ATOM 2661 O O . THR A 1 357 ? -12.374 -14.122 23.895 1.00 91.75 357 THR A O 1
ATOM 2664 N N . THR A 1 358 ? -13.844 -12.906 25.083 1.00 89.81 358 THR A N 1
ATOM 2665 C CA . THR A 1 358 ? -12.835 -12.332 25.977 1.00 89.81 358 THR A CA 1
ATOM 2666 C C . THR A 1 358 ? -12.309 -13.379 26.948 1.00 89.81 358 THR A C 1
ATOM 2668 O O . THR A 1 358 ? -13.079 -14.232 27.409 1.00 89.81 358 THR A O 1
ATOM 2671 N N . ALA A 1 359 ? -11.035 -13.282 27.328 1.00 87.12 359 ALA A N 1
ATOM 2672 C CA . ALA A 1 359 ? -10.488 -14.099 28.405 1.00 87.12 359 ALA A CA 1
ATOM 2673 C C . ALA A 1 359 ? -11.361 -14.036 29.680 1.00 87.12 359 ALA A C 1
ATOM 2675 O O . ALA A 1 359 ? -11.905 -13.001 30.070 1.00 87.12 359 ALA A O 1
ATOM 2676 N N . VAL A 1 360 ? -11.536 -15.185 30.338 1.00 82.88 360 VAL A N 1
ATOM 2677 C CA . VAL A 1 360 ? -12.459 -15.306 31.476 1.00 82.88 360 VAL A CA 1
ATOM 2678 C C . VAL A 1 360 ? -12.029 -14.383 32.618 1.00 82.88 360 VAL A C 1
ATOM 2680 O O . VAL A 1 360 ? -10.894 -14.441 33.084 1.00 82.88 360 VAL A O 1
ATOM 2683 N N . GLY A 1 361 ? -12.967 -13.565 33.101 1.00 81.44 361 GLY A N 1
ATOM 2684 C CA . GLY A 1 361 ? -12.743 -12.648 34.220 1.00 81.44 361 GLY A CA 1
ATOM 2685 C C . GLY A 1 361 ? -12.009 -11.357 33.851 1.00 81.44 361 GLY A C 1
ATOM 2686 O O . GLY A 1 361 ? -11.680 -10.587 34.752 1.00 81.44 361 GLY A O 1
ATOM 2687 N N . THR A 1 362 ? -11.762 -11.100 32.565 1.00 89.62 362 THR A N 1
ATOM 2688 C CA . THR A 1 362 ? -11.130 -9.863 32.094 1.00 89.62 362 THR A CA 1
ATOM 2689 C C . THR A 1 362 ? -12.118 -8.982 31.328 1.00 89.62 362 THR A C 1
ATOM 2691 O O . THR A 1 362 ? -13.248 -9.365 31.030 1.00 89.62 362 THR A O 1
ATOM 2694 N N . THR A 1 363 ? -11.700 -7.748 31.055 1.00 93.62 363 THR A N 1
ATOM 2695 C CA . THR A 1 363 ? -12.385 -6.819 30.153 1.00 93.62 363 THR A CA 1
ATOM 2696 C C . THR A 1 363 ? -11.426 -6.504 29.020 1.00 93.62 363 THR A C 1
ATOM 2698 O O . THR A 1 363 ? -10.297 -6.086 29.286 1.00 93.62 363 THR A O 1
ATOM 2701 N N . ASN A 1 364 ? -11.867 -6.681 27.777 1.00 94.44 364 ASN A N 1
ATOM 2702 C CA . ASN A 1 364 ? -11.097 -6.238 26.624 1.00 94.44 364 ASN A CA 1
ATOM 2703 C C . ASN A 1 364 ? -11.370 -4.745 26.379 1.00 94.44 364 ASN A C 1
ATOM 2705 O O . ASN A 1 364 ? -12.486 -4.367 26.019 1.00 94.44 364 ASN A O 1
ATOM 2709 N N . TRP A 1 365 ? -10.370 -3.894 26.612 1.00 96.12 365 TRP A N 1
ATOM 2710 C CA . TRP A 1 365 ? -10.444 -2.438 26.435 1.00 96.12 365 TRP A CA 1
ATOM 2711 C C . TRP A 1 365 ? -10.147 -2.048 24.985 1.00 96.12 365 TRP A C 1
ATOM 2713 O O . TRP A 1 365 ? -9.067 -1.547 24.656 1.00 96.12 365 TRP A O 1
ATOM 2723 N N . PHE A 1 366 ? -11.132 -2.307 24.128 1.00 96.50 366 PHE A N 1
ATOM 2724 C CA . PHE A 1 366 ? -10.953 -2.329 22.682 1.00 96.50 366 PHE A CA 1
ATOM 2725 C C . PHE A 1 366 ? -10.999 -0.961 21.998 1.00 96.50 366 PHE A C 1
ATOM 2727 O O . PHE A 1 366 ? -10.548 -0.849 20.864 1.00 96.50 366 PHE A O 1
ATOM 2734 N N . LEU A 1 367 ? -11.548 0.083 22.629 1.00 98.00 367 LEU A N 1
ATOM 2735 C CA . LEU A 1 367 ? -11.610 1.421 22.030 1.00 98.00 367 LEU A CA 1
ATOM 2736 C C . LEU A 1 367 ? -11.076 2.474 22.997 1.00 98.00 367 LEU A C 1
ATOM 2738 O O . LEU A 1 367 ? -11.565 2.591 24.117 1.00 98.00 367 LEU A O 1
ATOM 2742 N N . TYR A 1 368 ? -10.110 3.269 22.546 1.00 97.75 368 TYR A N 1
ATOM 2743 C CA . TYR A 1 368 ? -9.501 4.364 23.303 1.00 97.75 368 TYR A CA 1
ATOM 2744 C C . TYR A 1 368 ? -9.674 5.712 22.595 1.00 97.75 368 TYR A C 1
ATOM 2746 O O . TYR A 1 368 ? -9.553 5.797 21.373 1.00 97.75 368 TYR A O 1
ATOM 2754 N N . SER A 1 369 ? -9.884 6.781 23.367 1.00 97.38 369 SER A N 1
ATOM 2755 C CA . SER A 1 369 ? -9.880 8.166 22.883 1.00 97.38 369 SER A CA 1
ATOM 2756 C C . SER A 1 369 ? -9.096 9.082 23.822 1.00 97.38 369 SER A C 1
ATOM 2758 O O . SER A 1 369 ? -9.421 9.188 25.002 1.00 97.38 369 SER A O 1
ATOM 2760 N N . SER A 1 370 ? -8.124 9.837 23.301 1.00 95.56 370 SER A N 1
ATOM 2761 C CA . SER A 1 370 ? -7.371 10.812 24.111 1.00 95.56 370 SER A CA 1
ATOM 2762 C C . SER A 1 370 ? -8.206 12.000 24.607 1.00 95.56 370 SER A C 1
ATOM 2764 O O . SER A 1 370 ? -7.747 12.747 25.465 1.00 95.56 370 SER A O 1
ATOM 2766 N N . ALA A 1 371 ? -9.402 12.203 24.050 1.00 94.75 371 ALA A N 1
ATOM 2767 C CA . ALA A 1 371 ? -10.311 13.298 24.389 1.00 94.75 371 ALA A CA 1
ATOM 2768 C C . ALA A 1 371 ? -11.680 12.800 24.895 1.00 94.75 371 ALA A C 1
ATOM 2770 O O . ALA A 1 371 ? -12.637 13.573 24.952 1.00 94.75 371 ALA A O 1
ATOM 2771 N N . GLY A 1 372 ? -11.783 11.511 25.238 1.00 94.94 372 GLY A N 1
ATOM 2772 C CA . GLY A 1 372 ? -13.018 10.882 25.703 1.00 94.94 372 GLY A CA 1
ATOM 2773 C C . GLY A 1 372 ? -14.066 10.663 24.604 1.00 94.94 372 GLY A C 1
ATOM 2774 O O . GLY A 1 372 ? -13.772 10.752 23.404 1.00 94.94 372 GLY A O 1
ATOM 2775 N N . PHE A 1 373 ? -15.298 10.365 25.030 1.00 95.44 373 PHE A N 1
ATOM 2776 C CA . PHE A 1 373 ? -16.412 9.962 24.163 1.00 95.44 373 PHE A CA 1
ATOM 2777 C C . PHE A 1 373 ? -17.662 10.840 24.324 1.00 95.44 373 PHE A C 1
ATOM 2779 O O . PHE A 1 373 ? -17.895 11.444 25.368 1.00 95.44 373 PHE A O 1
ATOM 2786 N N . THR A 1 374 ? -18.491 10.883 23.281 1.00 94.44 374 THR A N 1
ATOM 2787 C CA . THR A 1 374 ? -19.816 11.526 23.251 1.00 94.44 374 THR A CA 1
ATOM 2788 C C . THR A 1 374 ? -20.835 10.640 22.514 1.00 94.44 374 THR A C 1
ATOM 2790 O O . THR A 1 374 ? -20.495 9.552 22.053 1.00 94.44 374 THR A O 1
ATOM 2793 N N . GLY A 1 375 ? -22.097 11.069 22.423 1.00 83.88 375 GLY A N 1
ATOM 2794 C CA . GLY A 1 375 ? -23.167 10.367 21.692 1.00 83.88 375 GLY A CA 1
ATOM 2795 C C . GLY A 1 375 ? -23.892 9.266 22.473 1.00 83.88 375 GLY A C 1
ATOM 2796 O O . GLY A 1 375 ? -24.958 8.828 22.056 1.00 83.88 375 GLY A O 1
ATOM 2797 N N . GLY A 1 376 ? -23.371 8.853 23.630 1.00 82.50 376 GLY A N 1
ATOM 2798 C CA . GLY A 1 376 ? -24.037 7.951 24.581 1.00 82.50 376 GLY A CA 1
ATOM 2799 C C . GLY A 1 376 ? -24.083 6.469 24.183 1.00 82.50 376 GLY A C 1
ATOM 2800 O O . GLY A 1 376 ? -23.992 5.625 25.070 1.00 82.50 376 GLY A O 1
ATOM 2801 N N . ALA A 1 377 ? -24.182 6.139 22.891 1.00 88.12 377 ALA A N 1
ATOM 2802 C CA . ALA A 1 377 ? -24.214 4.766 22.383 1.00 88.12 377 ALA A CA 1
ATOM 2803 C C . ALA A 1 377 ? -23.678 4.658 20.943 1.00 88.12 377 ALA A C 1
ATOM 2805 O O . ALA A 1 377 ? -23.576 5.660 20.233 1.00 88.12 377 ALA A O 1
ATOM 2806 N N . PHE A 1 378 ? -23.361 3.427 20.529 1.00 92.81 378 PHE A N 1
ATOM 2807 C CA . PHE A 1 378 ? -23.104 3.069 19.130 1.00 92.81 378 PHE A CA 1
ATOM 2808 C C . PHE A 1 378 ? -24.358 3.263 18.269 1.00 92.81 378 PHE A C 1
ATOM 2810 O O . PHE A 1 378 ? -25.475 3.247 18.795 1.00 92.81 378 PHE A O 1
ATOM 2817 N N . THR A 1 379 ? -24.186 3.458 16.956 1.00 88.50 379 THR A N 1
ATOM 2818 C CA . THR A 1 379 ? -25.315 3.687 16.036 1.00 88.50 379 THR A CA 1
ATOM 2819 C C . THR A 1 379 ? -26.269 2.502 16.037 1.00 88.50 379 THR A C 1
ATOM 2821 O O . THR A 1 379 ? -27.475 2.674 16.223 1.00 88.50 379 THR A O 1
ATOM 2824 N N . ASN A 1 380 ? -25.716 1.304 15.854 1.00 89.56 380 ASN A N 1
ATOM 2825 C CA . ASN A 1 380 ? -26.418 0.045 16.020 1.00 89.56 380 ASN A CA 1
ATOM 2826 C C . ASN A 1 380 ? -25.996 -0.630 17.331 1.00 89.56 380 ASN A C 1
ATOM 2828 O O . ASN A 1 380 ? -24.957 -0.324 17.917 1.00 89.56 380 ASN A O 1
ATOM 2832 N N . SER A 1 381 ? -26.819 -1.566 17.810 1.00 90.75 381 SER A N 1
ATOM 2833 C CA . SER A 1 381 ? -26.421 -2.403 18.949 1.00 90.75 381 SER A CA 1
ATOM 2834 C C . SER A 1 381 ? -25.182 -3.229 18.572 1.00 90.75 381 SER A C 1
ATOM 2836 O O . SER A 1 381 ? -25.146 -3.725 17.445 1.00 90.75 381 SER A O 1
ATOM 2838 N N . PRO A 1 382 ? -24.194 -3.399 19.475 1.00 94.44 382 PRO A N 1
ATOM 2839 C CA . PRO A 1 382 ? -23.020 -4.218 19.187 1.00 94.44 382 PRO A CA 1
ATOM 2840 C C . PRO A 1 382 ? -23.396 -5.637 18.745 1.00 94.44 382 PRO A C 1
ATOM 2842 O O . PRO A 1 382 ? -24.255 -6.274 19.360 1.00 94.44 382 PRO A O 1
ATOM 2845 N N . ASP A 1 383 ? -22.744 -6.127 17.693 1.00 95.44 383 ASP A N 1
ATOM 2846 C CA . ASP A 1 383 ? -22.934 -7.474 17.156 1.00 95.44 383 ASP A CA 1
ATOM 2847 C C . ASP A 1 383 ? -22.018 -8.467 17.885 1.00 95.44 383 ASP A C 1
ATOM 2849 O O . ASP A 1 383 ? -20.795 -8.443 17.735 1.00 95.44 383 ASP A O 1
ATOM 2853 N N . PHE A 1 384 ? -22.616 -9.351 18.684 1.00 92.62 384 PHE A N 1
ATOM 2854 C CA . PHE A 1 384 ? -21.908 -10.434 19.374 1.00 92.62 384 PHE A CA 1
ATOM 2855 C C . PHE A 1 384 ? -21.896 -11.747 18.572 1.00 92.62 384 PHE A C 1
ATOM 2857 O O . PHE A 1 384 ? -21.297 -12.727 19.012 1.00 92.62 384 PHE A O 1
ATOM 2864 N N . GLY A 1 385 ? -22.545 -11.802 17.404 1.00 88.94 385 GLY A N 1
ATOM 2865 C CA . GLY A 1 385 ? -22.650 -13.007 16.588 1.00 88.94 385 GLY A CA 1
ATOM 2866 C C . GLY A 1 385 ? -23.273 -14.183 17.347 1.00 88.94 385 GLY A C 1
ATOM 2867 O O . GLY A 1 385 ? -24.441 -14.147 17.718 1.00 88.94 385 GLY A O 1
ATOM 2868 N N . VAL A 1 386 ? -22.482 -15.242 17.547 1.00 87.50 386 VAL A N 1
ATOM 2869 C CA . VAL A 1 386 ? -22.867 -16.462 18.291 1.00 87.50 386 VAL A CA 1
ATOM 2870 C C . VAL A 1 386 ? -22.544 -16.388 19.790 1.00 87.50 386 VAL A C 1
ATOM 2872 O O . VAL A 1 386 ? -22.746 -17.358 20.520 1.00 87.50 386 VAL A O 1
ATOM 2875 N N . PHE A 1 387 ? -21.975 -15.273 20.242 1.00 91.00 387 PHE A N 1
ATOM 2876 C CA . PHE A 1 387 ? -21.610 -15.032 21.631 1.00 91.00 387 PHE A CA 1
ATOM 2877 C C . PHE A 1 387 ? -22.656 -14.160 22.325 1.00 91.00 387 PHE A C 1
ATOM 2879 O O . PHE A 1 387 ? -23.559 -13.598 21.708 1.00 91.00 387 PHE A O 1
ATOM 2886 N N . SER A 1 388 ? -22.492 -13.991 23.632 1.00 89.56 388 SER A N 1
ATOM 2887 C CA . SER A 1 388 ? -23.207 -12.978 24.403 1.00 89.56 388 SER A CA 1
ATOM 2888 C C . SER A 1 388 ? -22.214 -12.048 25.091 1.00 89.56 388 SER A C 1
ATOM 2890 O O . SER A 1 388 ? -21.085 -12.440 25.376 1.00 89.56 388 SER A O 1
ATOM 2892 N N . GLY A 1 389 ? -22.625 -10.827 25.423 1.00 90.88 389 GLY A N 1
ATOM 2893 C CA . GLY A 1 389 ? -21.734 -9.906 26.115 1.00 90.88 389 GLY A CA 1
ATOM 2894 C C . GLY A 1 389 ? -22.361 -8.569 26.467 1.00 90.88 389 GLY A C 1
ATOM 2895 O O . GLY A 1 389 ? -23.559 -8.350 26.291 1.00 90.88 389 GLY A O 1
ATOM 2896 N N . TYR A 1 390 ? -21.529 -7.679 26.997 1.00 91.12 390 TYR A N 1
ATOM 2897 C CA . TYR A 1 390 ? -21.896 -6.297 27.282 1.00 91.12 390 TYR A CA 1
ATOM 2898 C C . TYR A 1 390 ? -20.682 -5.377 27.151 1.00 91.12 390 TYR A C 1
ATOM 2900 O O . TYR A 1 390 ? -19.551 -5.766 27.452 1.00 91.12 390 TYR A O 1
ATOM 2908 N N . CYS A 1 391 ? -20.932 -4.140 26.723 1.00 92.31 391 CYS A N 1
ATOM 2909 C CA . CYS A 1 391 ? -19.925 -3.085 26.712 1.00 92.31 391 CYS A CA 1
ATOM 2910 C C . CYS A 1 391 ? -19.947 -2.309 28.035 1.00 92.31 391 CYS A C 1
ATOM 2912 O O . CYS A 1 391 ? -21.006 -2.108 28.634 1.00 92.31 391 CYS A O 1
ATOM 2914 N N . VAL A 1 392 ? -18.779 -1.843 28.470 1.00 92.31 392 VAL A N 1
ATOM 2915 C CA . VAL A 1 392 ? -18.590 -1.002 29.658 1.00 92.31 392 VAL A CA 1
ATOM 2916 C C . VAL A 1 392 ? -17.895 0.300 29.282 1.00 92.31 392 VAL A C 1
ATOM 2918 O O . VAL A 1 392 ? -17.024 0.329 28.418 1.00 92.31 392 VAL A O 1
ATOM 2921 N N . SER A 1 393 ? -18.275 1.392 29.936 1.00 91.81 393 SER A N 1
ATOM 2922 C CA . SER A 1 393 ? -17.688 2.721 29.748 1.00 91.81 393 SER A CA 1
ATOM 2923 C C . SER A 1 393 ? -17.749 3.511 31.055 1.00 91.81 393 SER A C 1
ATOM 2925 O O . SER A 1 393 ? -18.439 3.104 31.993 1.00 91.81 393 SER A O 1
ATOM 2927 N N . ASN A 1 394 ? -17.026 4.635 31.131 1.00 85.81 394 ASN A N 1
ATOM 2928 C CA . ASN A 1 394 ? -16.997 5.523 32.305 1.00 85.81 394 ASN A CA 1
ATOM 2929 C C . ASN A 1 394 ? -16.588 4.821 33.617 1.00 85.81 394 ASN A C 1
ATOM 2931 O O . ASN A 1 394 ? -17.055 5.179 34.700 1.00 85.81 394 ASN A O 1
ATOM 2935 N N . VAL A 1 395 ? -15.728 3.805 33.529 1.00 89.31 395 VAL A N 1
ATOM 2936 C CA . VAL A 1 395 ? -15.144 3.162 34.711 1.00 89.31 395 VAL A CA 1
ATOM 2937 C C . VAL A 1 395 ? -14.068 4.097 35.283 1.00 89.31 395 VAL A C 1
ATOM 2939 O O . VAL A 1 395 ? -13.249 4.584 34.504 1.00 89.31 395 VAL A O 1
ATOM 2942 N N . PRO A 1 396 ? -14.037 4.363 36.605 1.00 90.81 396 PRO A N 1
ATOM 2943 C CA . PRO A 1 396 ? -13.028 5.233 37.208 1.00 90.81 396 PRO A CA 1
ATOM 2944 C C . PRO A 1 396 ? -11.595 4.806 36.862 1.00 90.81 396 PRO A C 1
ATOM 2946 O O . PRO A 1 396 ? -11.234 3.642 37.043 1.00 90.81 396 PRO A O 1
ATOM 2949 N N . GLY A 1 397 ? -10.786 5.742 36.366 1.00 90.25 397 GLY A N 1
ATOM 2950 C CA . GLY A 1 397 ? -9.429 5.495 35.865 1.00 90.25 397 GLY A CA 1
ATOM 2951 C C . GLY A 1 397 ? -9.355 4.927 34.440 1.00 90.25 397 GLY A C 1
ATOM 2952 O O . GLY A 1 397 ? -8.255 4.732 33.925 1.00 90.25 397 GLY A O 1
ATOM 2953 N N . MET A 1 398 ? -10.500 4.667 33.804 1.00 92.62 398 MET A N 1
ATOM 2954 C CA . MET A 1 398 ? -10.647 4.166 32.432 1.00 92.62 398 MET A CA 1
ATOM 2955 C C . MET A 1 398 ? -11.667 5.005 31.641 1.00 92.62 398 MET A C 1
ATOM 2957 O O . MET A 1 398 ? -12.306 4.517 30.712 1.00 92.62 398 MET A O 1
ATOM 2961 N N . GLU A 1 399 ? -11.837 6.283 31.984 1.00 92.50 399 GLU A N 1
ATOM 2962 C CA . GLU A 1 399 ? -12.840 7.182 31.389 1.00 92.50 399 GLU A CA 1
ATOM 2963 C C . GLU A 1 399 ? -12.633 7.387 29.878 1.00 92.50 399 GLU A C 1
ATOM 2965 O O . GLU A 1 399 ? -13.571 7.680 29.140 1.00 92.50 399 GLU A O 1
ATOM 2970 N N . ASN A 1 400 ? -11.398 7.193 29.416 1.00 95.62 400 ASN A N 1
ATOM 2971 C CA . ASN A 1 400 ? -10.991 7.304 28.018 1.00 95.62 400 ASN A CA 1
ATOM 2972 C C . ASN A 1 400 ? -11.079 5.982 27.242 1.00 95.62 400 ASN A C 1
ATOM 2974 O O . ASN A 1 400 ? -10.623 5.927 26.099 1.00 95.62 400 ASN A O 1
ATOM 2978 N N . TYR A 1 401 ? -11.654 4.933 27.838 1.00 96.81 401 TYR A N 1
ATOM 2979 C CA . TYR A 1 401 ? -11.781 3.617 27.221 1.00 96.81 401 TYR A CA 1
ATOM 2980 C C . TYR A 1 401 ? -13.231 3.119 27.174 1.00 96.81 401 TYR A C 1
ATOM 2982 O O . TYR A 1 401 ? -14.032 3.361 28.080 1.00 96.81 401 TYR A O 1
ATOM 2990 N N . ILE A 1 402 ? -13.544 2.358 26.125 1.00 97.50 402 ILE A N 1
ATOM 2991 C CA . ILE A 1 402 ? -14.698 1.459 26.065 1.00 97.50 402 ILE A CA 1
ATOM 2992 C C . ILE A 1 402 ? -14.174 0.031 26.158 1.00 97.50 402 ILE A C 1
ATOM 2994 O O . ILE A 1 402 ? -13.262 -0.363 25.427 1.00 97.50 402 ILE A O 1
ATOM 2998 N N . GLY A 1 403 ? -14.741 -0.729 27.086 1.00 96.25 403 GLY A N 1
ATOM 2999 C CA . GLY A 1 403 ? -14.436 -2.134 27.292 1.00 96.25 403 GLY A CA 1
ATOM 3000 C C . GLY A 1 403 ? -15.575 -3.036 26.840 1.00 96.25 403 GLY A C 1
ATOM 3001 O O . GLY A 1 403 ? -16.716 -2.593 26.699 1.00 96.25 403 GLY A O 1
ATOM 3002 N N . VAL A 1 404 ? -15.279 -4.317 26.665 1.00 95.06 404 VAL A N 1
ATOM 3003 C CA . VAL A 1 404 ? -16.274 -5.366 26.435 1.00 95.06 404 VAL A CA 1
ATOM 3004 C C . VAL A 1 404 ? -15.952 -6.604 27.267 1.00 95.06 404 VAL A C 1
ATOM 3006 O O . VAL A 1 404 ? -14.788 -6.903 27.542 1.00 95.06 404 VAL A O 1
ATOM 3009 N N . VAL A 1 405 ? -16.998 -7.331 27.645 1.00 94.12 405 VAL A N 1
ATOM 3010 C CA . VAL A 1 405 ? -16.921 -8.722 28.098 1.00 94.12 405 VAL A CA 1
ATOM 3011 C C . VAL A 1 405 ? -17.753 -9.569 27.138 1.00 94.12 405 VAL A C 1
ATOM 3013 O O . VAL A 1 405 ? -18.948 -9.314 26.988 1.00 94.12 405 VAL A O 1
ATOM 3016 N N . VAL A 1 406 ? -17.129 -10.557 26.491 1.00 92.31 406 VAL A N 1
ATOM 3017 C CA . VAL A 1 406 ? -17.751 -11.464 25.510 1.00 92.31 406 VAL A CA 1
ATOM 3018 C C . VAL A 1 406 ? -17.576 -12.904 25.982 1.00 92.31 406 VAL A C 1
ATOM 3020 O O . VAL A 1 406 ? -16.459 -13.359 26.212 1.00 92.31 406 VAL A O 1
ATOM 3023 N N . VAL A 1 407 ? -18.673 -13.643 26.114 1.00 89.44 407 VAL A N 1
ATOM 3024 C CA . VAL A 1 407 ? -18.694 -15.012 26.638 1.00 89.44 407 VAL A CA 1
ATOM 3025 C C . VAL A 1 407 ? -19.376 -15.982 25.671 1.00 89.44 407 VAL A C 1
ATOM 3027 O O . VAL A 1 407 ? -20.308 -15.589 24.965 1.00 89.44 407 VAL A O 1
ATOM 3030 N N . PRO A 1 408 ? -18.957 -17.261 25.646 1.00 85.25 408 PRO A N 1
ATOM 3031 C CA . PRO A 1 408 ? -19.655 -18.278 24.870 1.00 85.25 408 PRO A CA 1
ATOM 3032 C C . PRO A 1 408 ? -21.039 -18.542 25.470 1.00 85.25 408 PRO A C 1
ATOM 3034 O O . PRO A 1 408 ? -21.199 -18.571 26.692 1.00 85.25 408 PRO A O 1
ATOM 3037 N N . GLU A 1 409 ? -22.050 -18.784 24.640 1.00 73.12 409 GLU A N 1
ATOM 3038 C CA . GLU A 1 409 ? -23.313 -19.318 25.151 1.00 73.12 409 GLU A CA 1
ATOM 3039 C C . GLU A 1 409 ? -23.119 -20.767 25.648 1.00 73.12 409 GLU A C 1
ATOM 3041 O O . GLU A 1 409 ? -22.410 -21.540 24.998 1.00 73.12 409 GLU A O 1
ATOM 3046 N N . PRO A 1 410 ? -23.702 -21.166 26.805 1.00 66.06 410 PRO A N 1
ATOM 3047 C CA . PRO A 1 410 ? -24.710 -20.462 27.610 1.00 66.06 410 PRO A CA 1
ATOM 3048 C C . PRO A 1 410 ? -24.152 -19.736 28.861 1.00 66.06 410 PRO A C 1
ATOM 3050 O O . PRO A 1 410 ? -24.877 -19.541 29.839 1.00 66.06 410 PRO A O 1
ATOM 3053 N N . ALA A 1 411 ? -22.875 -19.333 28.883 1.00 57.44 411 ALA A N 1
ATOM 3054 C CA . ALA A 1 411 ? -22.191 -18.848 30.093 1.00 57.44 411 ALA A CA 1
ATOM 3055 C C . ALA A 1 411 ? -22.786 -17.566 30.717 1.00 57.44 411 ALA A C 1
ATOM 3057 O O . ALA A 1 411 ? -22.505 -17.257 31.880 1.00 57.44 411 ALA A O 1
ATOM 3058 N N . LEU A 1 412 ? -23.654 -16.844 29.997 1.00 53.03 412 LEU A N 1
ATOM 3059 C CA . LEU A 1 412 ? -24.320 -15.645 30.508 1.00 53.03 412 LEU A CA 1
ATOM 3060 C C . LEU A 1 412 ? -25.206 -15.935 31.739 1.00 53.03 412 LEU A C 1
ATOM 3062 O O . LEU A 1 412 ? -25.280 -15.091 32.629 1.00 53.03 412 LEU A O 1
ATOM 3066 N N . LEU A 1 413 ? -25.792 -17.138 31.855 1.00 50.28 413 LEU A N 1
ATOM 3067 C CA . LEU A 1 413 ? -26.631 -17.536 33.002 1.00 50.28 413 LEU A CA 1
ATOM 3068 C C . LEU A 1 413 ? -25.855 -17.631 34.329 1.00 50.28 413 LEU A C 1
ATOM 3070 O O . LEU A 1 413 ? -26.441 -17.424 35.391 1.00 50.28 413 LEU A O 1
ATOM 3074 N N . LEU A 1 414 ? -24.545 -17.905 34.291 1.00 50.44 414 LEU A N 1
ATOM 3075 C CA . LEU A 1 414 ? -23.694 -17.897 35.489 1.00 50.44 414 LEU A CA 1
ATOM 3076 C C . LEU A 1 414 ? -23.206 -16.485 35.842 1.00 50.44 414 LEU A C 1
ATOM 3078 O O . LEU A 1 414 ? -23.083 -16.153 37.019 1.00 50.44 414 LEU A O 1
ATOM 3082 N N . MET A 1 415 ? -22.952 -15.640 34.839 1.00 52.28 415 MET A N 1
ATOM 3083 C CA . MET A 1 415 ? -22.407 -14.290 35.038 1.00 52.28 415 MET A CA 1
ATOM 3084 C C . MET A 1 415 ? -23.484 -13.254 35.389 1.00 52.28 415 MET A C 1
ATOM 3086 O O . MET A 1 415 ? -23.205 -12.328 36.150 1.00 52.28 415 MET A O 1
ATOM 3090 N N . SER A 1 416 ? -24.735 -13.430 34.945 1.00 50.81 416 SER A N 1
ATOM 3091 C CA . SER A 1 416 ? -25.867 -12.577 35.347 1.00 50.81 416 SER A CA 1
ATOM 3092 C C . SER A 1 416 ? -26.173 -12.648 36.849 1.00 50.81 416 SER A C 1
ATOM 3094 O O . SER A 1 416 ? -26.688 -11.686 37.416 1.00 50.81 416 SER A O 1
ATOM 3096 N N . LEU A 1 417 ? -25.814 -13.754 37.514 1.00 46.09 417 LEU A N 1
ATOM 3097 C CA . LEU A 1 417 ? -25.906 -13.904 38.973 1.00 46.09 417 LEU A CA 1
ATOM 3098 C C . LEU A 1 417 ? -24.843 -13.084 39.728 1.00 46.09 417 LEU A C 1
ATOM 3100 O O . LEU A 1 417 ? -25.086 -12.689 40.865 1.00 46.09 417 LEU A O 1
ATOM 3104 N N . CYS A 1 418 ? -23.712 -12.764 39.091 1.00 46.22 418 CYS A N 1
ATOM 3105 C CA . CYS A 1 418 ? -22.635 -11.962 39.683 1.00 46.22 418 CYS A CA 1
ATOM 3106 C C . CYS A 1 418 ? -22.680 -10.479 39.251 1.00 46.22 418 CYS A C 1
ATOM 3108 O O . CYS A 1 418 ? -22.335 -9.600 40.037 1.00 46.22 418 CYS A O 1
ATOM 3110 N N . GLY A 1 419 ? -23.147 -10.179 38.031 1.00 44.19 419 GLY A N 1
ATOM 3111 C CA . GLY A 1 419 ? -23.199 -8.826 37.453 1.00 44.19 419 GLY A CA 1
ATOM 3112 C C . GLY A 1 419 ? -24.380 -7.955 37.904 1.00 44.19 419 GLY A C 1
ATOM 3113 O O . GLY A 1 419 ? -24.318 -6.734 37.786 1.00 44.19 419 GLY A O 1
ATOM 3114 N N . ALA A 1 420 ? -25.429 -8.534 38.500 1.00 40.16 420 ALA A N 1
ATOM 3115 C CA . ALA A 1 420 ? -26.574 -7.776 39.027 1.00 40.16 420 ALA A CA 1
ATOM 3116 C C . ALA A 1 420 ? -26.223 -6.815 40.193 1.00 40.16 420 ALA A C 1
ATOM 3118 O O . ALA A 1 420 ? -27.077 -6.039 40.628 1.00 40.16 420 ALA A O 1
ATOM 3119 N N . LEU A 1 421 ? -24.979 -6.841 40.689 1.00 38.50 421 LEU A N 1
ATOM 3120 C CA . LEU A 1 421 ? -24.470 -5.974 41.757 1.00 38.50 421 LEU A CA 1
ATOM 3121 C C . LEU A 1 421 ? -23.694 -4.738 41.265 1.00 38.50 421 LEU A C 1
ATOM 3123 O O . LEU A 1 421 ? -23.461 -3.834 42.067 1.00 38.50 421 LEU A O 1
ATOM 3127 N N . ALA A 1 422 ? -23.348 -4.632 39.977 1.00 38.00 422 ALA A N 1
ATOM 3128 C CA . ALA A 1 422 ? -22.594 -3.494 39.449 1.00 38.00 422 ALA A CA 1
ATOM 3129 C C . ALA A 1 422 ? -23.404 -2.723 38.389 1.00 38.00 422 ALA A C 1
ATOM 3131 O O . ALA A 1 422 ? -23.477 -3.103 37.230 1.00 38.00 422 ALA A O 1
ATOM 3132 N N . VAL A 1 423 ? -23.954 -1.580 38.815 1.00 33.50 423 VAL A N 1
ATOM 3133 C CA . VAL A 1 423 ? -24.492 -0.480 37.986 1.00 33.50 423 VAL A CA 1
ATOM 3134 C C . VAL A 1 423 ? -25.911 -0.680 37.417 1.00 33.50 423 VAL A C 1
ATOM 3136 O O . VAL A 1 423 ? -26.145 -0.836 36.223 1.00 33.50 423 VAL A O 1
ATOM 3139 N N . ARG A 1 424 ? -26.911 -0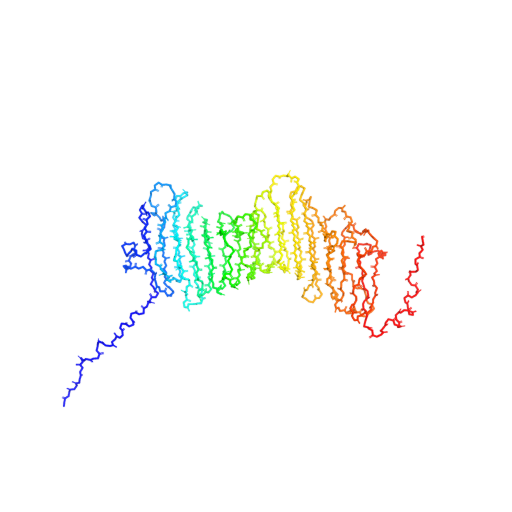.530 38.299 1.00 32.00 424 ARG A N 1
ATOM 3140 C CA . ARG A 1 424 ? -28.244 -0.032 37.914 1.00 32.00 424 ARG A CA 1
ATOM 3141 C C . ARG A 1 424 ? -28.147 1.453 37.550 1.00 32.00 424 ARG A C 1
ATOM 3143 O O . ARG A 1 424 ? -27.671 2.246 38.361 1.00 32.00 424 ARG A O 1
ATOM 3150 N N . PHE A 1 425 ? -28.686 1.811 36.384 1.00 36.72 425 PHE A N 1
ATOM 3151 C CA . PHE A 1 425 ? -29.038 3.175 35.984 1.00 36.72 425 PHE A CA 1
ATOM 3152 C C . PHE A 1 425 ? -29.624 3.981 37.157 1.00 36.72 425 PHE A C 1
ATOM 3154 O O . PHE A 1 425 ? -30.651 3.601 37.728 1.00 36.72 425 PHE A O 1
ATOM 3161 N N . ARG A 1 426 ? -29.013 5.125 37.484 1.00 26.91 426 ARG A N 1
ATOM 3162 C CA . ARG A 1 426 ? -29.727 6.241 38.114 1.00 26.91 426 ARG A CA 1
ATOM 3163 C C . ARG A 1 426 ? -29.960 7.306 37.048 1.00 26.91 426 ARG A C 1
ATOM 3165 O O . ARG A 1 426 ? -29.045 7.623 36.295 1.00 26.91 426 ARG A O 1
ATOM 3172 N N . ARG A 1 427 ? -31.221 7.735 36.978 1.00 31.03 427 ARG A N 1
ATOM 3173 C CA . ARG A 1 427 ? -31.729 8.842 36.163 1.00 31.03 427 ARG A CA 1
ATOM 3174 C C . ARG A 1 427 ? -30.985 10.139 36.427 1.00 31.03 427 ARG A C 1
ATOM 3176 O O . ARG A 1 427 ? -30.571 10.321 37.595 1.00 31.03 427 ARG A O 1
#

pLDDT: mean 79.59, std 16.92, range [26.91, 98.06]

Radius of gyration: 28.56 Å; chains: 1; bounding box: 75×74×86 Å